Protein AF-0000000079722781 (afdb_homodimer)

Radius of gyration: 32.53 Å; Cα contacts (8 Å, |Δi|>4): 884; chains: 2; bounding box: 58×94×75 Å

Foldseek 3Di:
DQDAAEEEDEWPQVVCVVVVHPGFLDTFKHKDKQAADDDDVNQQRHKYFYQWKKKWKKAPWPFQPCLDPDRDPQNFIWIAIAHHGDIDGDHPRTGRRGITTMMMIGHLVLCVPDPCNVVVVVQLRNQWDPSLIFTDDPVLRVVLRVLSVVLVVLSPPPDDPCSSVVNVVSVVVNSVSVSVRSLVCLVVVCVVNVVLVVVLVVVLVVCLPDCNLLVPFQDDLCNSCVVSVIGSSSQQSSCCSPPVGGPVVVSLVVLLVVLLVCLQPHPDDLVVSCSSNRHPDSVVVQVSNCVVPVDGSVRSSVVND/DQDAAEEEDEWPQVVCVVVVHPGFLDTFKHKDKQAADDDDVNQQRHKYFYQKKKKWKKAPWPFPPCLDPDRPPQNFIWIAIAHGGDIDGDHPRTGRRGITTMMMIGHLVLCVPDPCNVVVVVQLRNQWDPSLIQTDDPVLRVVLRVLSVVLVVLSPPPDDPCSSVVNVVSVVVNSVSVSVRSLVCLVVVCVVNVVLVVVLVVVLVVCLPDCNLLVPFQDDLCNSCVVSVIGSSSQQSSCCSVPVGGPVVVSLVVLLVVLLVCLQPHPDDLVVSCSSRRHPDSVVVQVSNCVVPVDGSVRSSVVND

Nearest PDB structures (foldseek):
  3lsg-assembly1_A  TM=8.919E-01  e=5.840E-06  Fusobacterium nucleatum subsp. nucleatum
  6swi-assembly1_A  TM=8.958E-01  e=1.943E-05  Geobacillus stearothermophilus
  3oio-assembly1_A  TM=8.389E-01  e=2.152E-04  Chromobacterium violaceum
  3w6v-assembly1_A  TM=8.823E-01  e=6.421E-04  Streptomyces griseus
  3oou-assembly1_A  TM=8.108E-01  e=5.756E-04  Listeria innocua

Secondary structure (DSSP, 8-state):
----EEEEE-SHHHHHHHTTPPPPSSSSEEEEEEE--PPPHHHHHEEEEESSEEEEEEE--BS----TTS-----S-EEEEE-TTEEEE--TT-B-TT-EEEEEEE-HHHHTTSTHHHHGGG-GGGGS-GGGPEEPPHHHHHHHHHHHHHHHHHHHSPP-TTHHHHHHHHHHHHHHHHHHHHHHHHHH-HHHHHHHHHHHHHHHHHHHHSTHHHHH-SPPHHHHHHHHTS-HHHHHHHHHHHHS--HHHHHHHHHHHHHHHHHHH----HHHHHHHTT-SSHHHHHHHHHHHHSS-HHHHHHT--/----EEEEE-SHHHHHHHTTPPPPSSSSEEEEEEE--PPPHHHHHEEEEESSEEEEEEE--BS----TTS-----S-EEEEE-TT-EEE--TT-B-TT-EEEEEEE-HHHHTTSTHHHHGGG-GGGGS-GGGPEEPPHHHHHHHHHHHHHHHHHHHSPP-TTHHHHHHHHHHHHHHHHHHHHHHHHHH-HHHHHHHHHHHHHHHHHHHHSTHHHHH-SPPHHHHHHHHTS-HHHHHHHHHHHHS--HHHHHHHHHHHHHHHHHHH----HHHHHHHTT-SSHHHHHHHHHHHHSS-HHHHHHT--

Sequence (610 aa):
MATKGLVTFNSIGEYHKILNLPKPQHPLVAIMKLTGTSLSPYFLENKFVYDFYMIAIKKNLKGTIRYGRQNYDFSEGIMSLSSPKQVFSFDESTDLSELSGWSLIFHSDFIRNYNLAKQIKNYGFFSYETHEALHLSDKEEAVIETIMKNIEHEYFTPIDMFSQDVMISHIELLLNYANRFYNRQFITRKHTNSDLLIRLEGLLKEYFDSNKVKQLGLPTVRYLSFQLNVSPNYLSDMLRTITGQNTQQHIHSWVIEKAKEKLSTTSLSVNEIAIQLGFEYPQYFSRLFKTKTKLSPMEFRNSFDMATKGLVTFNSIGEYHKILNLPKPQHPLVAIMKLTGTSLSPYFLENKFVYDFYMIAIKKNLKGTIRYGRQNYDFSEGIMSLSSPKQVFSFDESTDLSELSGWSLIFHSDFIRNYNLAKQIKNYGFFSYETHEALHLSDKEEAVIETIMKNIEHEYFTPIDMFSQDVMISHIELLLNYANRFYNRQFITRKHTNSDLLIRLEGLLKEYFDSNKVKQLGLPTVRYLSFQLNVSPNYLSDMLRTITGQNTQQHIHSWVIEKAKEKLSTTSLSVNEIAIQLGFEYPQYFSRLFKTKTKLSPMEFRNSFD

pLDDT: mean 87.71, std 12.4, range [36.75, 98.5]

Structure (mmCIF, N/CA/C/O backbone):
data_AF-0000000079722781-model_v1
#
loop_
_entity.id
_entity.type
_entity.pdbx_description
1 polymer 'AraC family transcriptional regulator'
#
loop_
_atom_site.group_PDB
_atom_site.id
_atom_site.type_symbol
_atom_site.label_atom_id
_atom_site.label_alt_id
_atom_site.label_comp_id
_atom_site.label_asym_id
_atom_site.label_entity_id
_atom_site.label_seq_id
_atom_site.pdbx_PDB_ins_code
_atom_site.Cartn_x
_atom_site.Cartn_y
_atom_site.Cartn_z
_atom_site.occupancy
_atom_site.B_iso_or_equiv
_atom_site.auth_seq_id
_atom_site.auth_comp_id
_atom_site.auth_asym_id
_atom_site.auth_atom_id
_atom_site.pdbx_PDB_model_num
ATOM 1 N N . MET A 1 1 ? -26.438 -37.25 -12.766 1 39.38 1 MET A N 1
ATOM 2 C CA . MET A 1 1 ? -25.766 -36.281 -11.914 1 39.38 1 MET A CA 1
ATOM 3 C C . MET A 1 1 ? -26.469 -34.906 -11.969 1 39.38 1 MET A C 1
ATOM 5 O O . MET A 1 1 ? -26.625 -34.344 -13.047 1 39.38 1 MET A O 1
ATOM 9 N N . ALA A 1 2 ? -27.359 -34.719 -11.141 1 49.06 2 ALA A N 1
ATOM 10 C CA . ALA A 1 2 ? -28.266 -33.562 -11.266 1 49.06 2 ALA A CA 1
ATOM 11 C C . ALA A 1 2 ? -27.484 -32.281 -11.539 1 49.06 2 ALA A C 1
ATOM 13 O O . ALA A 1 2 ? -26.453 -32.031 -10.914 1 49.06 2 ALA A O 1
ATOM 14 N N . THR A 1 3 ? -27.641 -31.656 -12.57 1 61.47 3 THR A N 1
ATOM 15 C CA . THR A 1 3 ? -26.969 -30.453 -13.062 1 61.47 3 THR A CA 1
ATOM 16 C C . THR A 1 3 ? -27.078 -29.328 -12.047 1 61.47 3 THR A C 1
ATOM 18 O O . THR A 1 3 ? -28.172 -28.938 -11.641 1 61.47 3 THR A O 1
ATOM 21 N N . LYS A 1 4 ? -26.125 -29.156 -11.164 1 71.12 4 LYS A N 1
ATOM 22 C CA . LYS A 1 4 ? -26.125 -28.078 -10.188 1 71.12 4 LYS A CA 1
ATOM 23 C C . LYS A 1 4 ? -26.547 -26.766 -10.812 1 71.12 4 LYS A C 1
ATOM 25 O O . LYS A 1 4 ? -26.188 -26.469 -11.961 1 71.12 4 LYS A O 1
ATOM 30 N N . GLY A 1 5 ? -27.516 -26.094 -10.289 1 78.06 5 GLY A N 1
ATOM 31 C CA . GLY A 1 5 ? -27.906 -24.75 -10.711 1 78.06 5 GLY A CA 1
ATOM 32 C C . GLY A 1 5 ? -26.812 -23.719 -10.5 1 78.06 5 GLY A C 1
ATOM 33 O O . GLY A 1 5 ? -25.906 -23.922 -9.672 1 78.06 5 GLY A O 1
ATOM 34 N N . LEU A 1 6 ? -26.719 -22.766 -11.414 1 84.38 6 LEU A N 1
ATOM 35 C CA . LEU A 1 6 ? -25.75 -21.688 -11.297 1 84.38 6 LEU A CA 1
ATOM 36 C C . LEU A 1 6 ? -26.375 -20.453 -10.648 1 84.38 6 LEU A C 1
ATOM 38 O O . LEU A 1 6 ? -27.406 -19.953 -11.117 1 84.38 6 LEU A O 1
ATOM 42 N N . VAL A 1 7 ? -25.938 -20.047 -9.461 1 85.19 7 VAL A N 1
ATOM 43 C CA . VAL A 1 7 ? -26.406 -18.875 -8.734 1 85.19 7 VAL A CA 1
ATOM 44 C C . VAL A 1 7 ? -25.344 -17.766 -8.812 1 85.19 7 VAL A C 1
ATOM 46 O O . VAL A 1 7 ? -24.188 -18 -8.492 1 85.19 7 VAL A O 1
ATOM 49 N N . THR A 1 8 ? -25.766 -16.578 -9.219 1 85.62 8 THR A N 1
ATOM 50 C CA . THR A 1 8 ? -24.844 -15.445 -9.359 1 85.62 8 THR A CA 1
ATOM 51 C C . THR A 1 8 ? -25.125 -14.383 -8.312 1 85.62 8 THR A C 1
ATOM 53 O O . THR A 1 8 ? -26.281 -14.023 -8.078 1 85.62 8 THR A O 1
ATOM 56 N N . PHE A 1 9 ? -24.109 -13.984 -7.625 1 82.56 9 PHE A N 1
ATOM 57 C CA . PHE A 1 9 ? -24.203 -12.875 -6.68 1 82.56 9 PHE A CA 1
ATOM 58 C C . PHE A 1 9 ? -23.578 -11.617 -7.27 1 82.56 9 PHE A C 1
ATOM 60 O O . PHE A 1 9 ? -22.375 -11.578 -7.543 1 82.56 9 PHE A O 1
ATOM 67 N N . ASN A 1 10 ? -24.391 -10.578 -7.371 1 82 10 ASN A N 1
ATOM 68 C CA . ASN A 1 10 ? -23.891 -9.359 -8 1 82 10 ASN A CA 1
ATOM 69 C C . ASN A 1 10 ? -23.5 -8.312 -6.957 1 82 10 ASN A C 1
ATOM 71 O O . ASN A 1 10 ? -22.906 -7.285 -7.293 1 82 10 ASN A O 1
ATOM 75 N N . SER A 1 11 ? -23.969 -8.625 -5.676 1 86.81 11 SER A N 1
ATOM 76 C CA . SER A 1 11 ? -23.625 -7.66 -4.629 1 86.81 11 SER A CA 1
ATOM 77 C C . SER A 1 11 ? -23.266 -8.359 -3.324 1 86.81 11 SER A C 1
ATOM 79 O O . SER A 1 11 ? -23.672 -9.508 -3.1 1 86.81 11 SER A O 1
ATOM 81 N N . ILE A 1 12 ? -22.484 -7.629 -2.533 1 89.62 12 ILE A N 1
ATOM 82 C CA . ILE A 1 12 ? -22.109 -8.148 -1.226 1 89.62 12 ILE A CA 1
ATOM 83 C C . ILE A 1 12 ? -23.359 -8.328 -0.357 1 89.62 12 ILE A C 1
ATOM 85 O O . ILE A 1 12 ? -23.453 -9.281 0.419 1 89.62 12 ILE A O 1
ATOM 89 N N . GLY A 1 13 ? -24.312 -7.473 -0.554 1 87.69 13 GLY A N 1
ATOM 90 C CA . GLY A 1 13 ? -25.578 -7.609 0.148 1 87.69 13 GLY A CA 1
ATOM 91 C C . GLY A 1 13 ? -26.297 -8.914 -0.159 1 87.69 13 GLY A C 1
ATOM 92 O O . GLY A 1 13 ? -26.766 -9.594 0.75 1 87.69 13 GLY A O 1
ATOM 93 N N . GLU A 1 14 ? -26.375 -9.227 -1.392 1 85.5 14 GLU A N 1
ATOM 94 C CA . GLU A 1 14 ? -26.984 -10.484 -1.818 1 85.5 14 GLU A CA 1
ATOM 95 C C . GLU A 1 14 ? -26.25 -11.688 -1.241 1 85.5 14 GLU A C 1
ATOM 97 O O . GLU A 1 14 ? -26.875 -12.656 -0.81 1 85.5 14 GLU A O 1
ATOM 102 N N . TYR A 1 15 ? -24.969 -11.609 -1.243 1 84.69 15 TYR A N 1
ATOM 103 C CA . TYR A 1 15 ? -24.109 -12.664 -0.695 1 84.69 15 TYR A CA 1
ATOM 104 C C . TYR A 1 15 ? -24.406 -12.883 0.784 1 84.69 15 TYR A C 1
ATOM 106 O O . TYR A 1 15 ? -24.609 -14.023 1.219 1 84.69 15 TYR A O 1
ATOM 114 N N . HIS A 1 16 ? -24.438 -11.828 1.491 1 85.19 16 HIS A N 1
ATOM 115 C CA . HIS A 1 16 ? -24.734 -11.906 2.918 1 85.19 16 HIS A CA 1
ATOM 116 C C . HIS A 1 16 ? -26.109 -12.5 3.162 1 85.19 16 HIS A C 1
ATOM 118 O O . HIS A 1 16 ? -26.281 -13.328 4.066 1 85.19 16 HIS A O 1
ATOM 124 N N . LYS A 1 17 ? -27.062 -12.117 2.375 1 83.44 17 LYS A N 1
ATOM 125 C CA . LYS A 1 17 ? -28.438 -12.578 2.525 1 83.44 17 LYS A CA 1
ATOM 126 C C . LYS A 1 17 ? -28.531 -14.094 2.35 1 83.44 17 LYS A C 1
ATOM 128 O O . LYS A 1 17 ? -29.141 -14.781 3.166 1 83.44 17 LYS A O 1
ATOM 133 N N . ILE A 1 18 ? -27.875 -14.57 1.407 1 78.31 18 ILE A N 1
ATOM 134 C CA . ILE A 1 18 ? -27.953 -15.992 1.084 1 78.31 18 ILE A CA 1
ATOM 135 C C . ILE A 1 18 ? -27.266 -16.812 2.182 1 78.31 18 ILE A C 1
ATOM 137 O O . ILE A 1 18 ? -27.719 -17.906 2.516 1 78.31 18 ILE A O 1
ATOM 141 N N . LEU A 1 19 ? -26.234 -16.172 2.742 1 79.5 19 LEU A N 1
ATOM 142 C CA . LEU A 1 19 ? -25.484 -16.875 3.793 1 79.5 19 LEU A CA 1
ATOM 143 C C . LEU A 1 19 ? -26.109 -16.594 5.16 1 79.5 19 LEU A C 1
ATOM 145 O O . LEU A 1 19 ? -25.594 -17.047 6.184 1 79.5 19 LEU A O 1
ATOM 149 N N . ASN A 1 20 ? -27.203 -15.891 5.141 1 81.06 20 ASN A N 1
ATOM 150 C CA . ASN A 1 20 ? -27.906 -15.531 6.363 1 81.06 20 ASN A CA 1
ATOM 151 C C . ASN A 1 20 ? -27 -14.773 7.336 1 81.06 20 ASN A C 1
ATOM 153 O O . ASN A 1 20 ? -26.969 -15.094 8.523 1 81.06 20 ASN A O 1
ATOM 157 N N . LEU A 1 21 ? -26.234 -13.914 6.727 1 84.12 21 LEU A N 1
ATOM 158 C CA . LEU A 1 21 ? -25.375 -13.039 7.508 1 84.12 21 LEU A CA 1
ATOM 159 C C . LEU A 1 21 ? -26.016 -11.672 7.715 1 84.12 21 LEU A C 1
ATOM 161 O O . LEU A 1 21 ? -26.922 -11.289 6.969 1 84.12 21 LEU A O 1
ATOM 165 N N . PRO A 1 22 ? -25.578 -11 8.805 1 86.75 22 PRO A N 1
ATOM 166 C CA . PRO A 1 22 ? -26.062 -9.633 8.977 1 86.75 22 PRO A CA 1
ATOM 167 C C . PRO A 1 22 ? -25.734 -8.734 7.789 1 86.75 22 PRO A C 1
ATOM 169 O O . PRO A 1 22 ? -24.812 -9.039 7.02 1 86.75 22 PRO A O 1
ATOM 172 N N . LYS A 1 23 ? -26.484 -7.711 7.664 1 90.31 23 LYS A N 1
ATOM 173 C CA . LYS A 1 23 ? -26.219 -6.746 6.602 1 90.31 23 LYS A CA 1
ATOM 174 C C . LYS A 1 23 ? -24.781 -6.238 6.656 1 90.31 23 LYS A C 1
ATOM 176 O O . LYS A 1 23 ? -24.25 -5.969 7.738 1 90.31 23 LYS A O 1
ATOM 181 N N . PRO A 1 24 ? -24.188 -6.18 5.5 1 91.81 24 PRO A N 1
ATOM 182 C CA . PRO A 1 24 ? -22.812 -5.676 5.492 1 91.81 24 PRO A CA 1
ATOM 183 C C . PRO A 1 24 ? -22.719 -4.219 5.941 1 91.81 24 PRO A C 1
ATOM 185 O O . PRO A 1 24 ? -23.656 -3.443 5.742 1 91.81 24 PRO A O 1
ATOM 188 N N . GLN A 1 25 ? -21.594 -3.832 6.551 1 91.25 25 GLN A N 1
ATOM 189 C CA . GLN A 1 25 ? -21.359 -2.471 7.02 1 91.25 25 GLN A CA 1
ATOM 190 C C . GLN A 1 25 ? -20.922 -1.562 5.879 1 91.25 25 GLN A C 1
ATOM 192 O O . GLN A 1 25 ? -20.875 -0.339 6.031 1 91.25 25 GLN A O 1
ATOM 197 N N . HIS A 1 26 ? -20.562 -2.133 4.82 1 93 26 HIS A N 1
ATOM 198 C CA . HIS A 1 26 ? -20.078 -1.424 3.637 1 93 26 HIS A CA 1
ATOM 199 C C . HIS A 1 26 ? -20.562 -2.102 2.357 1 93 26 HIS A C 1
ATOM 201 O O . HIS A 1 26 ? -20.594 -3.332 2.277 1 93 26 HIS A O 1
ATOM 207 N N . PRO A 1 27 ? -20.906 -1.395 1.389 1 92.38 27 PRO A N 1
ATOM 208 C CA . PRO A 1 27 ? -21.484 -1.994 0.189 1 92.38 27 PRO A CA 1
ATOM 209 C C . PRO A 1 27 ? -20.453 -2.697 -0.688 1 92.38 27 PRO A C 1
ATOM 211 O O . PRO A 1 27 ? -20.812 -3.584 -1.472 1 92.38 27 PRO A O 1
ATOM 214 N N . LEU A 1 28 ? -19.156 -2.281 -0.583 1 95.69 28 LEU A N 1
ATOM 215 C CA . LEU A 1 28 ? -18.203 -2.756 -1.574 1 95.69 28 LEU A CA 1
ATOM 216 C C . LEU A 1 28 ? -17.141 -3.643 -0.927 1 95.69 28 LEU A C 1
ATOM 218 O O . LEU A 1 28 ? -16.281 -4.207 -1.618 1 95.69 28 LEU A O 1
ATOM 222 N N . VAL A 1 29 ? -17.094 -3.787 0.357 1 97.25 29 VAL A N 1
ATOM 223 C CA . VAL A 1 29 ? -16.125 -4.621 1.054 1 97.25 29 VAL A CA 1
ATOM 224 C C . VAL A 1 29 ? -16.75 -5.203 2.318 1 97.25 29 VAL A C 1
ATOM 226 O O . VAL A 1 29 ? -17.562 -4.551 2.973 1 97.25 29 VAL A O 1
ATOM 229 N N . ALA A 1 30 ? -16.406 -6.449 2.594 1 96.5 30 ALA A N 1
ATOM 230 C CA . ALA A 1 30 ? -16.906 -7.094 3.801 1 96.5 30 ALA A CA 1
ATOM 231 C C . ALA A 1 30 ? -15.93 -8.148 4.309 1 96.5 30 ALA A C 1
ATOM 233 O O . ALA A 1 30 ? -15.211 -8.773 3.523 1 96.5 30 ALA A O 1
ATOM 234 N N . ILE A 1 31 ? -15.812 -8.258 5.555 1 96.88 31 ILE A N 1
ATOM 235 C CA . ILE A 1 31 ? -15.031 -9.312 6.195 1 96.88 31 ILE A CA 1
ATOM 236 C C . ILE A 1 31 ? -15.922 -10.086 7.164 1 96.88 31 ILE A C 1
ATOM 238 O O . ILE A 1 31 ? -16.781 -9.508 7.836 1 96.88 31 ILE A O 1
ATOM 242 N N . MET A 1 32 ? -15.734 -11.398 7.191 1 93.19 32 MET A N 1
ATOM 243 C CA . MET A 1 32 ? -16.547 -12.25 8.07 1 93.19 32 MET A CA 1
ATOM 244 C C . MET A 1 32 ? -15.688 -13.344 8.695 1 93.19 32 MET A C 1
ATOM 246 O O . MET A 1 32 ? -14.727 -13.82 8.078 1 93.19 32 MET A O 1
ATOM 250 N N . LYS A 1 33 ? -16.031 -13.695 9.898 1 92.38 33 LYS A N 1
ATOM 251 C CA . LYS A 1 33 ? -15.445 -14.867 10.539 1 92.38 33 LYS A CA 1
ATOM 252 C C . LYS A 1 33 ? -16.125 -16.141 10.062 1 92.38 33 LYS A C 1
ATOM 254 O O . LYS A 1 33 ? -17.344 -16.203 9.984 1 92.38 33 LYS A O 1
ATOM 259 N N . LEU A 1 34 ? -15.305 -17.047 9.641 1 88.94 34 LEU A N 1
ATOM 260 C CA . LEU A 1 34 ? -15.828 -18.359 9.25 1 88.94 34 LEU A CA 1
ATOM 261 C C . LEU A 1 34 ? -16 -19.266 10.461 1 88.94 34 LEU A C 1
ATOM 263 O O . LEU A 1 34 ? -15.07 -19.422 11.25 1 88.94 34 LEU A O 1
ATOM 267 N N . THR A 1 35 ? -17.141 -19.719 10.641 1 86.62 35 THR A N 1
ATOM 268 C CA . THR A 1 35 ? -17.438 -20.625 11.734 1 86.62 35 THR A CA 1
ATOM 269 C C . THR A 1 35 ? -18.109 -21.891 11.219 1 86.62 35 THR A C 1
ATOM 271 O O . THR A 1 35 ? -18.781 -21.859 10.18 1 86.62 35 THR A O 1
ATOM 274 N N . GLY A 1 36 ? -17.812 -22.922 11.984 1 79.56 36 GLY A N 1
ATOM 275 C CA . GLY A 1 36 ? -18.359 -24.219 11.602 1 79.56 36 GLY A CA 1
ATOM 276 C C . GLY A 1 36 ? -19.875 -24.188 11.438 1 79.56 36 GLY A C 1
ATOM 277 O O . GLY A 1 36 ? -20.578 -23.609 12.258 1 79.56 36 GLY A O 1
ATOM 278 N N . THR A 1 37 ? -20.281 -24.531 10.258 1 73.56 37 THR A N 1
ATOM 279 C CA . THR A 1 37 ? -21.703 -24.641 9.984 1 73.56 37 THR A CA 1
ATOM 280 C C . THR A 1 37 ? -22 -25.875 9.133 1 73.56 37 THR A C 1
ATOM 282 O O . THR A 1 37 ? -21.094 -26.469 8.555 1 73.56 37 THR A O 1
ATOM 285 N N . SER A 1 38 ? -23.219 -26.297 9.312 1 72.31 38 SER A N 1
ATOM 286 C CA . SER A 1 38 ? -23.641 -27.344 8.398 1 72.31 38 SER A CA 1
ATOM 287 C C . SER A 1 38 ? -24 -26.781 7.027 1 72.31 38 SER A C 1
ATOM 289 O O . SER A 1 38 ? -24.609 -25.703 6.926 1 72.31 38 SER A O 1
ATOM 291 N N . LEU A 1 39 ? -23.406 -27.375 6.09 1 71.06 39 LEU A N 1
ATOM 292 C CA . LEU A 1 39 ? -23.719 -26.938 4.73 1 71.06 39 LEU A CA 1
ATOM 293 C C . LEU A 1 39 ? -25.156 -27.266 4.363 1 71.06 39 LEU A C 1
ATOM 295 O O . LEU A 1 39 ? -25.578 -28.422 4.469 1 71.06 39 LEU A O 1
ATOM 299 N N . SER A 1 40 ? -25.891 -26.219 4.09 1 75.06 40 SER A N 1
ATOM 300 C CA . SER A 1 40 ? -27.25 -26.453 3.615 1 75.06 40 SER A CA 1
ATOM 301 C C . SER A 1 40 ? -27.25 -27.172 2.273 1 75.06 40 SER A C 1
ATOM 303 O O . SER A 1 40 ? -26.328 -27.016 1.476 1 75.06 40 SER A O 1
ATOM 305 N N . PRO A 1 41 ? -28.188 -28.031 2.039 1 77.81 41 PRO A N 1
ATOM 306 C CA . PRO A 1 41 ? -28.312 -28.688 0.742 1 77.81 41 PRO A CA 1
ATOM 307 C C . PRO A 1 41 ? -28.281 -27.719 -0.431 1 77.81 41 PRO A C 1
ATOM 309 O O . PRO A 1 41 ? -27.828 -28.078 -1.523 1 77.81 41 PRO A O 1
ATOM 312 N N . TYR A 1 42 ? -28.703 -26.516 -0.075 1 78.12 42 TYR A N 1
ATOM 313 C CA . TYR A 1 42 ? -28.703 -25.484 -1.108 1 78.12 42 TYR A CA 1
ATOM 314 C C . TYR A 1 42 ? -27.297 -25.266 -1.655 1 78.12 42 TYR A C 1
ATOM 316 O O . TYR A 1 42 ? -27.109 -25.109 -2.865 1 78.12 42 TYR A O 1
ATOM 324 N N . PHE A 1 43 ? -26.344 -25.328 -0.854 1 76.44 43 PHE A N 1
ATOM 325 C CA . PHE A 1 43 ? -24.969 -25.062 -1.25 1 76.44 43 PHE A CA 1
ATOM 326 C C . PHE A 1 43 ? -24.359 -26.281 -1.938 1 76.44 43 PHE A C 1
ATOM 328 O O . PHE A 1 43 ? -23.484 -26.141 -2.791 1 76.44 43 PHE A O 1
ATOM 335 N N . LEU A 1 44 ? -24.891 -27.375 -1.643 1 76.44 44 LEU A N 1
ATOM 336 C CA . LEU A 1 44 ? -24.375 -28.609 -2.246 1 76.44 44 LEU A CA 1
ATOM 337 C C . LEU A 1 44 ? -24.969 -28.812 -3.635 1 76.44 44 LEU A C 1
ATOM 339 O O . LEU A 1 44 ? -24.344 -29.438 -4.496 1 76.44 44 LEU A O 1
ATOM 343 N N . GLU A 1 45 ? -26.109 -28.219 -3.826 1 81.25 45 GLU A N 1
ATOM 344 C CA . GLU A 1 45 ? -26.844 -28.484 -5.059 1 81.25 45 GLU A CA 1
ATOM 345 C C . GLU A 1 45 ? -26.578 -27.391 -6.105 1 81.25 45 GLU A C 1
ATOM 347 O O . GLU A 1 45 ? -27.031 -27.5 -7.246 1 81.25 45 GLU A O 1
ATOM 352 N N . ASN A 1 46 ? -25.844 -26.422 -5.68 1 83.19 46 ASN A N 1
ATOM 353 C CA . ASN A 1 46 ? -25.672 -25.297 -6.605 1 83.19 46 ASN A CA 1
ATOM 354 C C . ASN A 1 46 ? -24.203 -24.922 -6.746 1 83.19 46 ASN A C 1
ATOM 356 O O . ASN A 1 46 ? -23.375 -25.234 -5.879 1 83.19 46 ASN A O 1
ATOM 360 N N . LYS A 1 47 ? -23.922 -24.312 -7.953 1 85.56 47 LYS A N 1
ATOM 361 C CA . LYS A 1 47 ? -22.656 -23.609 -8.18 1 85.56 47 LYS A CA 1
ATOM 362 C C . LYS A 1 47 ? -22.828 -22.094 -8.008 1 85.56 47 LYS A C 1
ATOM 364 O O . LYS A 1 47 ? -23.891 -21.547 -8.273 1 85.56 47 LYS A O 1
ATOM 369 N N . PHE A 1 48 ? -21.797 -21.531 -7.574 1 83.19 48 PHE A N 1
ATOM 370 C CA . PHE A 1 48 ? -21.906 -20.109 -7.246 1 83.19 48 PHE A CA 1
ATOM 371 C C . PHE A 1 48 ? -20.875 -19.297 -8.016 1 83.19 48 PHE A C 1
ATOM 373 O O . PHE A 1 48 ? -19.719 -19.734 -8.172 1 83.19 48 PHE A O 1
ATOM 380 N N . VAL A 1 49 ? -21.344 -18.172 -8.539 1 86.31 49 VAL A N 1
ATOM 381 C CA . VAL A 1 49 ? -20.453 -17.219 -9.188 1 86.31 49 VAL A CA 1
ATOM 382 C C . VAL A 1 49 ? -20.562 -15.859 -8.492 1 86.31 49 VAL A C 1
ATOM 384 O O . VAL A 1 49 ? -21.656 -15.312 -8.352 1 86.31 49 VAL A O 1
ATOM 387 N N . TYR A 1 50 ? -19.422 -15.383 -8.039 1 84.88 50 TYR A N 1
ATOM 388 C CA . TYR A 1 50 ? -19.422 -14.086 -7.383 1 84.88 50 TYR A CA 1
ATOM 389 C C . TYR A 1 50 ? -18.672 -13.055 -8.219 1 84.88 50 TYR A C 1
ATOM 391 O O . TYR A 1 50 ? -17.688 -13.383 -8.898 1 84.88 50 TYR A O 1
ATOM 399 N N . ASP A 1 51 ? -19.141 -11.797 -8.141 1 89.94 51 ASP A N 1
ATOM 400 C CA . ASP A 1 51 ? -18.531 -10.703 -8.898 1 89.94 51 ASP A CA 1
ATOM 401 C C . ASP A 1 51 ? -17.609 -9.867 -8.016 1 89.94 51 ASP A C 1
ATOM 403 O O . ASP A 1 51 ? -17.641 -8.633 -8.078 1 89.94 51 ASP A O 1
ATOM 407 N N . PHE A 1 52 ? -17 -10.492 -7.086 1 92.5 52 PHE A N 1
ATOM 408 C CA . PHE A 1 52 ? -16.047 -9.797 -6.23 1 92.5 52 PHE A CA 1
ATOM 409 C C . PHE A 1 52 ? -14.828 -10.68 -5.941 1 92.5 52 PHE A C 1
ATOM 411 O O . PHE A 1 52 ? -14.852 -11.883 -6.207 1 92.5 52 PHE A O 1
ATOM 418 N N . TYR A 1 53 ? -13.742 -10.039 -5.57 1 94.5 53 TYR A N 1
ATOM 419 C CA . TYR A 1 53 ? -12.586 -10.773 -5.07 1 94.5 53 TYR A CA 1
ATOM 420 C C . TYR A 1 53 ? -12.891 -11.422 -3.725 1 94.5 53 TYR A C 1
ATOM 422 O O . TYR A 1 53 ? -13.57 -10.828 -2.883 1 94.5 53 TYR A O 1
ATOM 430 N N . MET A 1 54 ? -12.406 -12.602 -3.562 1 93.5 54 MET A N 1
ATOM 431 C CA . MET A 1 54 ? -12.57 -13.281 -2.281 1 93.5 54 MET A CA 1
ATOM 432 C C . MET A 1 54 ? -11.234 -13.828 -1.781 1 93.5 54 MET A C 1
ATOM 434 O O . MET A 1 54 ? -10.5 -14.469 -2.535 1 93.5 54 MET A O 1
ATOM 438 N N . ILE A 1 55 ? -10.875 -13.523 -0.552 1 95.94 55 ILE A N 1
ATOM 439 C CA . ILE A 1 55 ? -9.711 -14.055 0.148 1 95.94 55 ILE A CA 1
ATOM 440 C C . ILE A 1 55 ? -10.156 -14.758 1.427 1 95.94 55 ILE A C 1
ATOM 442 O O . ILE A 1 55 ? -10.75 -14.141 2.311 1 95.94 55 ILE A O 1
ATOM 446 N N . ALA A 1 56 ? -9.898 -16.062 1.502 1 92.81 56 ALA A N 1
ATOM 447 C CA . ALA A 1 56 ? -10.352 -16.812 2.664 1 92.81 56 ALA A CA 1
ATOM 448 C C . ALA A 1 56 ? -9.195 -17.594 3.291 1 92.81 56 ALA A C 1
ATOM 450 O O . ALA A 1 56 ? -8.375 -18.172 2.58 1 92.81 56 ALA A O 1
ATOM 451 N N . ILE A 1 57 ? -9.055 -17.484 4.531 1 94.31 57 ILE A N 1
ATOM 452 C CA . ILE A 1 57 ? -8.195 -18.375 5.305 1 94.31 57 ILE A CA 1
ATOM 453 C C . ILE A 1 57 ? -9.062 -19.344 6.113 1 94.31 57 ILE A C 1
ATOM 455 O O . ILE A 1 57 ? -9.953 -18.922 6.855 1 94.31 57 ILE A O 1
ATOM 459 N N . LYS A 1 58 ? -8.82 -20.609 5.953 1 89.44 58 LYS A N 1
ATOM 460 C CA . LYS A 1 58 ? -9.641 -21.672 6.547 1 89.44 58 LYS A CA 1
ATOM 461 C C . LYS A 1 58 ? -8.797 -22.594 7.414 1 89.44 58 LYS A C 1
ATOM 463 O O . LYS A 1 58 ? -7.688 -22.984 7.027 1 89.44 58 LYS A O 1
ATOM 468 N N . LYS A 1 59 ? -9.336 -22.859 8.508 1 87.31 59 LYS A N 1
ATOM 469 C CA . LYS A 1 59 ? -8.727 -23.812 9.438 1 87.31 59 LYS A CA 1
ATOM 470 C C . LYS A 1 59 ? -9.703 -24.938 9.789 1 87.31 59 LYS A C 1
ATOM 472 O O . LYS A 1 59 ? -10.922 -24.734 9.758 1 87.31 59 LYS A O 1
ATOM 477 N N . ASN A 1 60 ? -9.109 -26.156 10.148 1 80.44 60 ASN A N 1
ATOM 478 C CA . ASN A 1 60 ? -9.883 -27.297 10.625 1 80.44 60 ASN A CA 1
ATOM 479 C C . ASN A 1 60 ? -10.883 -27.781 9.578 1 80.44 60 ASN A C 1
ATOM 481 O O . ASN A 1 60 ? -12.023 -28.094 9.906 1 80.44 60 ASN A O 1
ATOM 485 N N . LEU A 1 61 ? -10.562 -27.547 8.438 1 72.69 61 LEU A N 1
ATOM 486 C CA . LEU A 1 61 ? -11.375 -28.094 7.352 1 72.69 61 LEU A CA 1
ATOM 487 C C . LEU A 1 61 ? -11.203 -29.594 7.246 1 72.69 61 LEU A C 1
ATOM 489 O O . LEU A 1 61 ? -10.086 -30.094 7.102 1 72.69 61 LEU A O 1
ATOM 493 N N . LYS A 1 62 ? -12.227 -30.281 7.938 1 65.56 62 LYS A N 1
ATOM 494 C CA . LYS A 1 62 ? -12.211 -31.75 7.852 1 65.56 62 LYS A CA 1
ATOM 495 C C . LYS A 1 62 ? -12.828 -32.219 6.543 1 65.56 62 LYS A C 1
ATOM 497 O O . LYS A 1 62 ? -13.844 -31.688 6.094 1 65.56 62 LYS A O 1
ATOM 502 N N . GLY A 1 63 ? -12.086 -33.031 5.859 1 56.88 63 GLY A N 1
ATOM 503 C CA . GLY A 1 63 ? -12.562 -33.594 4.602 1 56.88 63 GLY A CA 1
ATOM 504 C C . GLY A 1 63 ? -11.711 -33.188 3.412 1 56.88 63 GLY A C 1
ATOM 505 O O . GLY A 1 63 ? -10.828 -32.312 3.535 1 56.88 63 GLY A O 1
ATOM 506 N N . THR A 1 64 ? -11.586 -34.125 2.557 1 48.25 64 THR A N 1
ATOM 507 C CA . THR A 1 64 ? -10.766 -33.969 1.365 1 48.25 64 THR A CA 1
ATOM 508 C C . THR A 1 64 ? -11.352 -32.875 0.459 1 48.25 64 THR A C 1
ATOM 510 O O . THR A 1 64 ? -12.523 -32.969 0.071 1 48.25 64 THR A O 1
ATOM 513 N N . ILE A 1 65 ? -11.203 -31.703 0.911 1 47.84 65 ILE A N 1
ATOM 514 C CA . ILE A 1 65 ? -11.516 -30.938 -0.292 1 47.84 65 ILE A CA 1
ATOM 515 C C . ILE A 1 65 ? -10.766 -31.531 -1.485 1 47.84 65 ILE A C 1
ATOM 517 O O . ILE A 1 65 ? -9.562 -31.766 -1.415 1 47.84 65 ILE A O 1
ATOM 521 N N . ARG A 1 66 ? -11.445 -32.562 -2.08 1 41.28 66 ARG A N 1
ATOM 522 C CA . ARG A 1 66 ? -10.812 -33.188 -3.236 1 41.28 66 ARG A CA 1
ATOM 523 C C . ARG A 1 66 ? -10.125 -32.156 -4.117 1 41.28 66 ARG A C 1
ATOM 525 O O . ARG A 1 66 ? -10.781 -31.344 -4.77 1 41.28 66 ARG A O 1
ATOM 532 N N . TYR A 1 67 ? -9.102 -31.547 -3.439 1 37.22 67 TYR A N 1
ATOM 533 C CA . TYR A 1 67 ? -8.297 -30.781 -4.383 1 37.22 67 TYR A CA 1
ATOM 534 C C . TYR A 1 67 ? -7.371 -31.688 -5.18 1 37.22 67 TYR A C 1
ATOM 536 O O . TYR A 1 67 ? -6.359 -32.156 -4.664 1 37.22 67 TYR A O 1
ATOM 544 N N . GLY A 1 68 ? -7.703 -32.156 -6.203 1 39.78 68 GLY A N 1
ATOM 545 C CA . GLY A 1 68 ? -6.996 -33.188 -6.953 1 39.78 68 GLY A CA 1
ATOM 546 C C . GLY A 1 68 ? -6.77 -34.469 -6.152 1 39.78 68 GLY A C 1
ATOM 547 O O . GLY A 1 68 ? -7.617 -34.844 -5.348 1 39.78 68 GLY A O 1
ATOM 548 N N . ARG A 1 69 ? -5.824 -35.344 -6.578 1 41.06 69 ARG A N 1
ATOM 549 C CA . ARG A 1 69 ? -5.582 -36.719 -6.082 1 41.06 69 ARG A CA 1
ATOM 550 C C . ARG A 1 69 ? -5.027 -36.688 -4.66 1 41.06 69 ARG A C 1
ATOM 552 O O . ARG A 1 69 ? -4.84 -37.719 -4.043 1 41.06 69 ARG A O 1
ATOM 559 N N . GLN A 1 70 ? -4.48 -35.594 -4.168 1 40.12 70 GLN A N 1
ATOM 560 C CA . GLN A 1 70 ? -3.75 -35.75 -2.914 1 40.12 70 GLN A CA 1
ATOM 561 C C . GLN A 1 70 ? -4.566 -35.25 -1.73 1 40.12 70 GLN A C 1
ATOM 563 O O . GLN A 1 70 ? -5.191 -34.188 -1.811 1 40.12 70 GLN A O 1
ATOM 568 N N . ASN A 1 71 ? -4.914 -36.125 -0.894 1 43.16 71 ASN A N 1
ATOM 569 C CA . ASN A 1 71 ? -5.559 -35.875 0.39 1 43.16 71 ASN A CA 1
ATOM 570 C C . ASN A 1 71 ? -4.719 -34.938 1.255 1 43.16 71 ASN A C 1
ATOM 572 O O . ASN A 1 71 ? -3.521 -35.156 1.439 1 43.16 71 ASN A O 1
ATOM 576 N N . TYR A 1 72 ? -5.0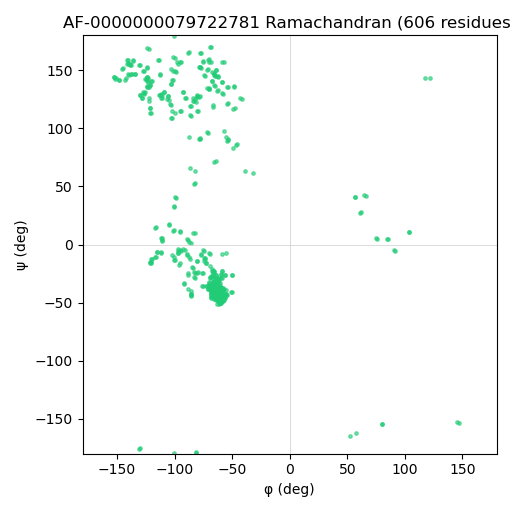39 -33.719 1.258 1 43.09 72 TYR A N 1
ATOM 577 C CA . TYR A 1 72 ? -4.254 -32.844 2.145 1 43.09 72 TYR A CA 1
ATOM 578 C C . TYR A 1 72 ? -4.859 -32.812 3.543 1 43.09 72 TYR A C 1
ATOM 580 O O . TYR A 1 72 ? -6.074 -32.688 3.697 1 43.09 72 TYR A O 1
ATOM 588 N N . ASP A 1 73 ? -4.465 -33.625 4.457 1 45.5 73 ASP A N 1
ATOM 589 C CA . ASP A 1 73 ? -4.797 -33.438 5.867 1 45.5 73 ASP A CA 1
ATOM 590 C C . ASP A 1 73 ? -4.383 -32.062 6.348 1 45.5 73 ASP A C 1
ATOM 592 O O . ASP A 1 73 ? -3.201 -31.719 6.328 1 45.5 73 ASP A O 1
ATOM 596 N N . PHE A 1 74 ? -5.262 -31.141 6.203 1 51.41 74 PHE A N 1
ATOM 597 C CA . PHE A 1 74 ? -4.824 -29.766 6.449 1 51.41 74 PHE A CA 1
ATOM 598 C C . PHE A 1 74 ? -4.957 -29.422 7.926 1 51.41 74 PHE A C 1
ATOM 600 O O . PHE A 1 74 ? -6.027 -29 8.375 1 51.41 74 PHE A O 1
ATOM 607 N N . SER A 1 75 ? -4.254 -29.984 8.836 1 57.72 75 SER A N 1
ATOM 608 C CA . SER A 1 75 ? -4.223 -29.359 10.156 1 57.72 75 SER A CA 1
ATOM 609 C C . SER A 1 75 ? -3.693 -27.922 10.078 1 57.72 75 SER A C 1
ATOM 611 O O . SER A 1 75 ? -3.943 -27.125 10.977 1 57.72 75 SER A O 1
ATOM 613 N N . GLU A 1 76 ? -3.213 -27.5 8.969 1 71.19 76 GLU A N 1
ATOM 614 C CA . GLU A 1 76 ? -2.625 -26.172 8.766 1 71.19 76 GLU A CA 1
ATOM 615 C C . GLU A 1 76 ? -3.592 -25.25 8.031 1 71.19 76 GLU A C 1
ATOM 617 O O . GLU A 1 76 ? -4.559 -25.703 7.422 1 71.19 76 GLU A O 1
ATOM 622 N N . GLY A 1 77 ? -3.451 -23.922 8.328 1 83.56 77 GLY A N 1
ATOM 623 C CA . GLY A 1 77 ? -4.273 -22.922 7.652 1 83.56 77 GLY A CA 1
ATOM 624 C C . GLY A 1 77 ? -4.121 -22.953 6.145 1 83.56 77 GLY A C 1
ATOM 625 O O . GLY A 1 77 ? -3.018 -23.125 5.629 1 83.56 77 GLY A O 1
ATOM 626 N N . ILE A 1 78 ? -5.328 -23 5.48 1 89.44 78 ILE A N 1
ATOM 627 C CA . ILE A 1 78 ? -5.359 -22.938 4.023 1 89.44 78 ILE A CA 1
ATOM 628 C C . ILE A 1 78 ? -5.926 -21.578 3.582 1 89.44 78 ILE A C 1
ATOM 630 O O . ILE A 1 78 ? -6.926 -21.109 4.129 1 89.44 78 ILE A O 1
ATOM 634 N N . MET A 1 79 ? -5.215 -21.016 2.697 1 93.06 79 MET A N 1
ATOM 635 C CA . MET A 1 79 ? -5.66 -19.734 2.166 1 93.06 79 MET A CA 1
ATOM 636 C C . MET A 1 79 ? -6.043 -19.859 0.695 1 93.06 79 MET A C 1
ATOM 638 O O . MET A 1 79 ? -5.316 -20.469 -0.091 1 93.06 79 MET A O 1
ATOM 642 N N . SER A 1 80 ? -7.207 -19.406 0.346 1 90.62 80 SER A N 1
ATOM 643 C CA . SER A 1 80 ? -7.688 -19.406 -1.033 1 90.62 80 SER A CA 1
ATOM 644 C C . SER A 1 80 ? -8.031 -17.984 -1.49 1 90.62 80 SER A C 1
ATOM 646 O O . SER A 1 80 ? -8.578 -17.188 -0.721 1 90.62 80 SER A O 1
ATOM 648 N N . LEU A 1 81 ? -7.645 -17.656 -2.682 1 93.38 81 LEU A N 1
ATOM 649 C CA . LEU A 1 81 ? -7.926 -16.359 -3.291 1 93.38 81 LEU A CA 1
ATOM 650 C C . LEU A 1 81 ? -8.594 -16.531 -4.652 1 93.38 81 LEU A C 1
ATOM 652 O O . LEU A 1 81 ? -8.148 -17.344 -5.469 1 93.38 81 LEU A O 1
ATOM 656 N N . SER A 1 82 ? -9.68 -15.828 -4.871 1 90.25 82 SER A N 1
ATOM 657 C CA . SER A 1 82 ? -10.406 -15.977 -6.125 1 90.25 82 SER A CA 1
ATOM 658 C C . SER A 1 82 ? -10.781 -14.617 -6.715 1 90.25 82 SER A C 1
ATOM 660 O O . SER A 1 82 ? -11.055 -13.672 -5.977 1 90.25 82 SER A O 1
ATOM 662 N N . SER A 1 83 ? -10.797 -14.555 -7.992 1 91.25 83 SER A N 1
ATOM 663 C CA . SER A 1 83 ? -11.164 -13.359 -8.742 1 91.25 83 SER A CA 1
ATOM 664 C C . SER A 1 83 ? -12.672 -13.312 -9 1 91.25 83 SER A C 1
ATOM 666 O O . SER A 1 83 ? -13.367 -14.312 -8.812 1 91.25 83 SER A O 1
ATOM 668 N N . PRO A 1 84 ? -13.148 -12.102 -9.406 1 90.38 84 PRO A N 1
ATOM 669 C CA . PRO A 1 84 ? -14.555 -12.023 -9.789 1 90.38 84 PRO A CA 1
ATOM 670 C C . PRO A 1 84 ? -14.914 -12.969 -10.938 1 90.38 84 PRO A C 1
ATOM 672 O O . PRO A 1 84 ? -14.094 -13.188 -11.836 1 90.38 84 PRO A O 1
ATOM 675 N N . LYS A 1 85 ? -16.094 -13.609 -10.852 1 86.31 85 LYS A N 1
ATOM 676 C CA . LYS A 1 85 ? -16.719 -14.406 -11.898 1 86.31 85 LYS A CA 1
ATOM 677 C C . LYS A 1 85 ? -16.188 -15.836 -11.898 1 86.31 85 LYS A C 1
ATOM 679 O O . LYS A 1 85 ? -16.438 -16.594 -12.836 1 86.31 85 LYS A O 1
ATOM 684 N N . GLN A 1 86 ? -15.391 -16.125 -10.961 1 81.19 86 GLN A N 1
ATOM 685 C CA . GLN A 1 86 ? -15 -17.516 -10.812 1 81.19 86 GLN A CA 1
ATOM 686 C C . GLN A 1 86 ? -16.141 -18.344 -10.219 1 81.19 86 GLN A C 1
ATOM 688 O O . GLN A 1 86 ? -16.875 -17.875 -9.359 1 81.19 86 GLN A O 1
ATOM 693 N N . VAL A 1 87 ? -16.234 -19.594 -10.656 1 78.88 87 VAL A N 1
ATOM 694 C CA . VAL A 1 87 ? -17.297 -20.484 -10.227 1 78.88 87 VAL A CA 1
ATOM 695 C C . VAL A 1 87 ? -16.844 -21.297 -9.023 1 78.88 87 VAL A C 1
ATOM 697 O O . VAL A 1 87 ? -15.742 -21.844 -9.023 1 78.88 87 VAL A O 1
ATOM 700 N N . PHE A 1 88 ? -17.672 -21.328 -7.996 1 76 88 PHE A N 1
ATOM 701 C CA . PHE A 1 88 ? -17.406 -22.094 -6.785 1 76 88 PHE A CA 1
ATOM 702 C C . PHE A 1 88 ? -18.5 -23.125 -6.535 1 76 88 PHE A C 1
ATOM 704 O O . PHE A 1 88 ? -19.688 -22.844 -6.781 1 76 88 PHE A O 1
ATOM 711 N N . SER A 1 89 ? -18.078 -24.281 -6.094 1 76.56 89 SER A N 1
ATOM 712 C CA . SER A 1 89 ? -19.031 -25.328 -5.699 1 76.56 89 SER A CA 1
ATOM 713 C C . SER A 1 89 ? -18.5 -26.141 -4.523 1 76.56 89 SER A C 1
ATOM 715 O O . SER A 1 89 ? -17.297 -26.156 -4.266 1 76.56 89 SER A O 1
ATOM 717 N N . PHE A 1 90 ? -19.344 -26.641 -3.762 1 72.06 90 PHE A N 1
ATOM 718 C CA . PHE A 1 90 ? -19 -27.531 -2.656 1 72.06 90 PHE A CA 1
ATOM 719 C C . PHE A 1 90 ? -19.266 -28.984 -3.023 1 72.06 90 PHE A C 1
ATOM 721 O O . PHE A 1 90 ? -20.203 -29.266 -3.787 1 72.06 90 PHE A O 1
ATOM 728 N N . ASP A 1 91 ? -18.328 -29.719 -2.533 1 71.06 91 ASP A N 1
ATOM 729 C CA . ASP A 1 91 ? -18.531 -31.156 -2.736 1 71.06 91 ASP A CA 1
ATOM 730 C C . ASP A 1 91 ? -19.219 -31.781 -1.524 1 71.06 91 ASP A C 1
ATOM 732 O O . ASP A 1 91 ? -19.156 -31.25 -0.418 1 71.06 91 ASP A O 1
ATOM 736 N N . GLU A 1 92 ? -19.859 -32.906 -1.765 1 67.81 92 GLU A N 1
ATOM 737 C CA . GLU A 1 92 ? -20.594 -33.625 -0.726 1 67.81 92 GLU A CA 1
ATOM 738 C C . GLU A 1 92 ? -19.688 -34.031 0.419 1 67.81 92 GLU A C 1
ATOM 740 O O . GLU A 1 92 ? -20.125 -34.156 1.562 1 67.81 92 GLU A O 1
ATOM 745 N N . SER A 1 93 ? -18.5 -34.188 0.153 1 68.75 93 SER A N 1
ATOM 746 C CA . SER A 1 93 ? -17.578 -34.688 1.156 1 68.75 93 SER A CA 1
ATOM 747 C C . SER A 1 93 ? -17.031 -33.562 2.014 1 68.75 93 SER A C 1
ATOM 749 O O . SER A 1 93 ? -16.328 -33.781 3.002 1 68.75 93 SER A O 1
ATOM 751 N N . THR A 1 94 ? -17.5 -32.406 1.708 1 70.31 94 THR A N 1
ATOM 752 C CA . THR A 1 94 ? -16.984 -31.266 2.438 1 70.31 94 THR A CA 1
ATOM 753 C C . THR A 1 94 ? -17.656 -31.141 3.803 1 70.31 94 THR A C 1
ATOM 755 O O . THR A 1 94 ? -18.875 -31.141 3.898 1 70.31 94 THR A O 1
ATOM 758 N N . ASP A 1 95 ? -16.906 -31.297 4.852 1 73.5 95 ASP A N 1
ATOM 759 C CA . ASP A 1 95 ? -17.375 -31.109 6.219 1 73.5 95 ASP A CA 1
ATOM 760 C C . ASP A 1 95 ? -16.891 -29.766 6.789 1 73.5 95 ASP A C 1
ATOM 762 O O . ASP A 1 95 ? -15.711 -29.594 7.07 1 73.5 95 ASP A O 1
ATOM 766 N N . LEU A 1 96 ? -17.781 -28.891 6.93 1 75.62 96 LEU A N 1
ATOM 767 C CA . LEU A 1 96 ? -17.453 -27.547 7.41 1 75.62 96 LEU A CA 1
ATOM 768 C C . LEU A 1 96 ? -17.781 -27.406 8.891 1 75.62 96 LEU A C 1
ATOM 770 O O . LEU A 1 96 ? -17.75 -26.297 9.438 1 75.62 96 LEU A O 1
ATOM 774 N N . SER A 1 97 ? -18.047 -28.5 9.578 1 78.81 97 SER A N 1
ATOM 775 C CA . SER A 1 97 ? -18.562 -28.453 10.938 1 78.81 97 SER A CA 1
ATOM 776 C C . SER A 1 97 ? -17.562 -27.828 11.891 1 78.81 97 SER A C 1
ATOM 778 O O . SER A 1 97 ? -17.938 -27.203 12.883 1 78.81 97 SER A O 1
ATOM 780 N N . GLU A 1 98 ? -16.266 -27.891 11.594 1 82.38 98 GLU A N 1
ATOM 781 C CA . GLU A 1 98 ? -15.242 -27.359 12.484 1 82.38 98 GLU A CA 1
ATOM 782 C C . GLU A 1 98 ? -14.477 -26.219 11.828 1 82.38 98 GLU A C 1
ATOM 784 O O . GLU A 1 98 ? -13.414 -25.812 12.305 1 82.38 98 GLU A O 1
ATOM 789 N N . LEU A 1 99 ? -15.062 -25.766 10.781 1 85.19 99 LEU A N 1
ATOM 790 C CA . LEU A 1 99 ? -14.391 -24.734 10.008 1 85.19 99 LEU A CA 1
ATOM 791 C C . LEU A 1 99 ? -14.203 -23.469 10.828 1 85.19 99 LEU A C 1
ATOM 793 O O . LEU A 1 99 ? -15.109 -23.047 11.555 1 85.19 99 LEU A O 1
ATOM 797 N N . SER A 1 100 ? -13.039 -22.938 10.812 1 90.44 100 SER A N 1
ATOM 798 C CA . SER A 1 100 ? -12.742 -21.625 11.383 1 90.44 100 SER A CA 1
ATOM 799 C C . SER A 1 100 ? -11.828 -20.812 10.477 1 90.44 100 SER A C 1
ATOM 801 O O . SER A 1 100 ? -11.148 -21.375 9.609 1 90.44 100 SER A O 1
ATOM 803 N N . GLY A 1 101 ? -11.914 -19.469 10.609 1 93.44 101 GLY A N 1
ATOM 804 C CA . GLY A 1 101 ? -11.062 -18.609 9.812 1 93.44 101 GLY A CA 1
ATOM 805 C C . GLY A 1 101 ? -11.727 -17.297 9.445 1 93.44 101 GLY A C 1
ATOM 806 O O . GLY A 1 101 ? -12.484 -16.734 10.234 1 93.44 101 GLY A O 1
ATOM 807 N N . TRP A 1 102 ? -11.258 -16.766 8.32 1 94.94 102 TRP A N 1
ATOM 808 C CA . TRP A 1 102 ? -11.727 -15.461 7.871 1 94.94 102 TRP A CA 1
ATOM 809 C C . TRP A 1 102 ? -11.992 -15.469 6.371 1 94.94 102 TRP A C 1
ATOM 811 O O . TRP A 1 102 ? -11.359 -16.219 5.625 1 94.94 102 TRP A O 1
ATOM 821 N N . SER A 1 103 ? -12.953 -14.727 5.973 1 94.69 103 SER A N 1
ATOM 822 C CA . SER A 1 103 ? -13.172 -14.438 4.559 1 94.69 103 SER A CA 1
ATOM 823 C C . SER A 1 103 ? -13.297 -12.938 4.312 1 94.69 103 SER A C 1
ATOM 825 O O . SER A 1 103 ? -14.047 -12.25 5.008 1 94.69 103 SER A O 1
ATOM 827 N N . LEU A 1 104 ? -12.516 -12.43 3.438 1 97.69 104 LEU A N 1
ATOM 828 C CA . LEU A 1 104 ? -12.555 -11.047 2.982 1 97.69 104 LEU A CA 1
ATOM 829 C C . LEU A 1 104 ? -13.031 -10.961 1.535 1 97.69 104 LEU A C 1
ATOM 831 O O . LEU A 1 104 ? -12.523 -11.68 0.668 1 97.69 104 LEU A O 1
ATOM 835 N N . ILE A 1 105 ? -14.055 -10.172 1.275 1 96.06 105 ILE A N 1
ATOM 836 C CA . ILE A 1 105 ? -14.539 -9.977 -0.086 1 96.06 105 ILE A CA 1
ATOM 837 C C . ILE A 1 105 ? -14.562 -8.484 -0.416 1 96.06 105 ILE A C 1
ATOM 839 O O . ILE A 1 105 ? -14.844 -7.656 0.453 1 96.06 105 ILE A O 1
ATOM 843 N N . PHE A 1 106 ? -14.227 -8.102 -1.646 1 97.06 106 PHE A N 1
ATOM 844 C CA . PHE A 1 106 ? -14.328 -6.707 -2.055 1 97.06 106 PHE A CA 1
ATOM 845 C C . PHE A 1 106 ? -14.562 -6.602 -3.557 1 97.06 106 PHE A C 1
ATOM 847 O O . PHE A 1 106 ? -14.055 -7.414 -4.332 1 97.06 106 PHE A O 1
ATOM 854 N N . HIS A 1 107 ? -15.336 -5.645 -3.912 1 95.12 107 HIS A N 1
ATOM 855 C CA . HIS A 1 107 ? -15.688 -5.375 -5.301 1 95.12 107 HIS A CA 1
ATOM 856 C C . HIS A 1 107 ? -14.547 -4.668 -6.027 1 95.12 107 HIS A C 1
ATOM 858 O O . HIS A 1 107 ? -13.797 -3.9 -5.418 1 95.12 107 HIS A O 1
ATOM 864 N N . SER A 1 108 ? -14.477 -4.867 -7.336 1 95 108 SER A N 1
ATOM 865 C CA . SER A 1 108 ? -13.477 -4.191 -8.156 1 95 108 SER A CA 1
ATOM 866 C C . SER A 1 108 ? -13.609 -2.676 -8.055 1 95 108 SER A C 1
ATOM 868 O O . SER A 1 108 ? -12.617 -1.949 -8.133 1 95 108 SER A O 1
ATOM 870 N N . ASP A 1 109 ? -14.797 -2.199 -7.812 1 95.5 109 ASP A N 1
ATOM 871 C CA . ASP A 1 109 ? -15.055 -0.768 -7.688 1 95.5 109 ASP A CA 1
ATOM 872 C C . ASP A 1 109 ? -14.414 -0.199 -6.426 1 95.5 109 ASP A C 1
ATOM 874 O O . ASP A 1 109 ? -14.148 1.002 -6.344 1 95.5 109 ASP A O 1
ATOM 878 N N . PHE A 1 110 ? -14.273 -1.023 -5.469 1 96.88 110 PHE A N 1
ATOM 879 C CA . PHE A 1 110 ? -13.695 -0.58 -4.203 1 96.88 110 PHE A CA 1
ATOM 880 C C . PHE A 1 110 ? -12.258 -0.121 -4.391 1 96.88 110 PHE A C 1
ATOM 882 O O . PHE A 1 110 ? -11.797 0.785 -3.693 1 96.88 110 PHE A O 1
ATOM 889 N N . ILE A 1 111 ? -11.508 -0.744 -5.402 1 97.44 111 ILE A N 1
ATOM 890 C CA . ILE A 1 111 ? -10.086 -0.48 -5.551 1 97.44 111 ILE A CA 1
ATOM 891 C C . ILE A 1 111 ? -9.836 0.306 -6.84 1 97.44 111 ILE A C 1
ATOM 893 O O . ILE A 1 111 ? -8.695 0.641 -7.16 1 97.44 111 ILE A O 1
ATOM 897 N N . ARG A 1 112 ? -10.805 0.677 -7.539 1 95.81 112 ARG A N 1
ATOM 898 C CA . ARG A 1 112 ? -10.742 1.187 -8.906 1 95.81 112 ARG A CA 1
ATOM 899 C C . ARG A 1 112 ? -9.844 2.42 -8.992 1 95.81 112 ARG A C 1
ATOM 901 O O . ARG A 1 112 ? -9.109 2.594 -9.961 1 95.81 112 ARG A O 1
ATOM 908 N N . ASN A 1 113 ? -9.867 3.318 -8 1 94.5 113 ASN A N 1
ATOM 909 C CA . ASN A 1 113 ? -9.141 4.582 -8.055 1 94.5 113 ASN A CA 1
ATOM 910 C C . ASN A 1 113 ? -7.785 4.477 -7.359 1 94.5 113 ASN A C 1
ATOM 912 O O . ASN A 1 113 ? -7.148 5.492 -7.074 1 94.5 113 ASN A O 1
ATOM 916 N N . TYR A 1 114 ? -7.402 3.326 -7.047 1 95.56 114 TYR A N 1
ATOM 917 C CA . TYR A 1 114 ? -6.133 3.082 -6.379 1 95.56 114 TYR A CA 1
ATOM 918 C C . TYR A 1 114 ? -5.176 2.314 -7.285 1 95.56 114 TYR A C 1
ATOM 920 O O . TYR A 1 114 ? -5.609 1.643 -8.227 1 95.56 114 TYR A O 1
ATOM 928 N N . ASN A 1 115 ? -3.877 2.402 -6.996 1 94.81 115 ASN A N 1
ATOM 929 C CA . ASN A 1 115 ? -2.869 1.652 -7.738 1 94.81 115 ASN A CA 1
ATOM 930 C C . ASN A 1 115 ? -3.123 0.149 -7.668 1 94.81 115 ASN A C 1
ATOM 932 O O . ASN A 1 115 ? -2.738 -0.593 -8.57 1 94.81 115 ASN A O 1
ATOM 936 N N . LEU A 1 116 ? -3.824 -0.235 -6.668 1 95.94 116 LEU A N 1
ATOM 937 C CA . LEU A 1 116 ? -4.109 -1.648 -6.449 1 95.94 116 LEU A CA 1
ATOM 938 C C . LEU A 1 116 ? -4.934 -2.221 -7.602 1 95.94 116 LEU A C 1
ATOM 940 O O . LEU A 1 116 ? -4.797 -3.398 -7.941 1 95.94 116 LEU A O 1
ATOM 944 N N . ALA A 1 117 ? -5.758 -1.401 -8.273 1 95.69 117 ALA A N 1
ATOM 945 C CA . ALA A 1 117 ? -6.586 -1.859 -9.383 1 95.69 117 ALA A CA 1
ATOM 946 C C . ALA A 1 117 ? -5.723 -2.395 -10.523 1 95.69 117 ALA A C 1
ATOM 948 O O . ALA A 1 117 ? -6.094 -3.367 -11.188 1 95.69 117 ALA A O 1
ATOM 949 N N . LYS A 1 118 ? -4.586 -1.824 -10.672 1 94.75 118 LYS A N 1
ATOM 950 C CA . LYS A 1 118 ? -3.648 -2.27 -11.703 1 94.75 118 LYS A CA 1
ATOM 951 C C . LYS A 1 118 ? -2.783 -3.422 -11.195 1 94.75 118 LYS A C 1
ATOM 953 O O . LYS A 1 118 ? -2.617 -4.43 -11.883 1 94.75 118 LYS A O 1
ATOM 958 N N . GLN A 1 119 ? -2.32 -3.291 -10.023 1 94.75 119 GLN A N 1
ATOM 959 C CA . GLN A 1 119 ? -1.373 -4.234 -9.438 1 94.75 119 GLN A CA 1
ATOM 960 C C . GLN A 1 119 ? -2.014 -5.605 -9.242 1 94.75 119 GLN A C 1
ATOM 962 O O . GLN A 1 119 ? -1.343 -6.633 -9.359 1 94.75 119 GLN A O 1
ATOM 967 N N . ILE A 1 120 ? -3.299 -5.617 -8.969 1 95.31 120 ILE A N 1
ATOM 968 C CA . ILE A 1 120 ? -3.98 -6.852 -8.586 1 95.31 120 ILE A CA 1
ATOM 969 C C . ILE A 1 120 ? -3.969 -7.828 -9.758 1 95.31 120 ILE A C 1
ATOM 971 O O . ILE A 1 120 ? -4.035 -9.047 -9.562 1 95.31 120 ILE A O 1
ATOM 975 N N . LYS A 1 121 ? -3.832 -7.328 -10.93 1 91.69 121 LYS A N 1
ATOM 976 C CA . LYS A 1 121 ? -3.805 -8.148 -12.141 1 91.69 121 LYS A CA 1
ATOM 977 C C . LYS A 1 121 ? -2.494 -8.922 -12.25 1 91.69 121 LYS A C 1
ATOM 979 O O . LYS A 1 121 ? -2.4 -9.891 -13.008 1 91.69 121 LYS A O 1
ATOM 984 N N . ASN A 1 122 ? -1.556 -8.477 -11.469 1 90.94 122 ASN A N 1
ATOM 985 C CA . ASN A 1 122 ? -0.236 -9.094 -11.531 1 90.94 122 ASN A CA 1
ATOM 986 C C . ASN A 1 122 ? -0.121 -10.273 -10.57 1 90.94 122 ASN A C 1
ATOM 988 O O . ASN A 1 122 ? 0.852 -11.031 -10.625 1 90.94 122 ASN A O 1
ATOM 992 N N . TYR A 1 123 ? -1.11 -10.469 -9.727 1 93.19 123 TYR A N 1
ATOM 993 C CA . TYR A 1 123 ? -1.102 -11.609 -8.82 1 93.19 123 TYR A CA 1
ATOM 994 C C . TYR A 1 123 ? -1.695 -12.844 -9.484 1 93.19 123 TYR A C 1
ATOM 996 O O . TYR A 1 123 ? -2.912 -12.938 -9.664 1 93.19 123 TYR A O 1
ATOM 1004 N N . GLY A 1 124 ? -0.896 -13.789 -9.742 1 90.75 124 GLY A N 1
ATOM 1005 C CA . GLY A 1 124 ? -1.342 -14.977 -10.445 1 90.75 124 GLY A CA 1
ATOM 1006 C C . GLY A 1 124 ? -2.33 -15.805 -9.648 1 90.75 124 GLY A C 1
ATOM 1007 O O . GLY A 1 124 ? -3.178 -16.5 -10.219 1 90.75 124 GLY A O 1
ATOM 1008 N N . PHE A 1 125 ? -2.307 -15.656 -8.352 1 91.75 125 PHE A N 1
ATOM 1009 C CA . PHE A 1 125 ? -3.051 -16.578 -7.5 1 91.75 125 PHE A CA 1
ATOM 1010 C C . PHE A 1 125 ? -4.547 -16.297 -7.578 1 91.75 125 PHE A C 1
ATOM 1012 O O . PHE A 1 125 ? -5.359 -17.109 -7.133 1 91.75 125 PHE A O 1
ATOM 1019 N N . PHE A 1 126 ? -4.953 -15.227 -8.141 1 90.62 126 PHE A N 1
ATOM 1020 C CA . PHE A 1 126 ? -6.375 -14.977 -8.336 1 90.62 126 PHE A CA 1
ATOM 1021 C C . PHE A 1 126 ? -6.914 -15.789 -9.5 1 90.62 126 PHE A C 1
ATOM 1023 O O . PHE A 1 126 ? -8.133 -15.898 -9.688 1 90.62 126 PHE A O 1
ATOM 1030 N N . SER A 1 127 ? -6.055 -16.406 -10.234 1 85.69 127 SER A N 1
ATOM 1031 C CA . SER A 1 127 ? -6.465 -17.234 -11.367 1 85.69 127 SER A CA 1
ATOM 1032 C C . SER A 1 127 ? -6.211 -18.719 -11.094 1 85.69 127 SER A C 1
ATOM 1034 O O . SER A 1 127 ? -6.371 -19.547 -11.984 1 85.69 127 SER A O 1
ATOM 1036 N N . TYR A 1 128 ? -5.785 -19.016 -9.867 1 83.81 128 TYR A N 1
ATOM 1037 C CA . TYR A 1 128 ? -5.523 -20.406 -9.516 1 83.81 128 TYR A CA 1
ATOM 1038 C C . TYR A 1 128 ? -6.824 -21.156 -9.227 1 83.81 128 TYR A C 1
ATOM 1040 O O . TYR A 1 128 ? -7.836 -20.531 -8.891 1 83.81 128 TYR A O 1
ATOM 1048 N N . GLU A 1 129 ? -6.727 -22.391 -9.453 1 75.56 129 GLU A N 1
ATOM 1049 C CA . GLU A 1 129 ? -7.867 -23.219 -9.07 1 75.56 129 GLU A CA 1
ATOM 1050 C C . GLU A 1 129 ? -7.875 -23.484 -7.566 1 75.56 129 GLU A C 1
ATOM 1052 O O . GLU A 1 129 ? -6.859 -23.297 -6.891 1 75.56 129 GLU A O 1
ATOM 1057 N N . THR A 1 130 ? -8.938 -23.922 -7.047 1 66.31 130 THR A N 1
ATOM 1058 C CA . THR A 1 130 ? -9.156 -24.078 -5.613 1 66.31 130 THR A CA 1
ATOM 1059 C C . THR A 1 130 ? -8.18 -25.094 -5.023 1 66.31 130 THR A C 1
ATOM 1061 O O . THR A 1 130 ? -7.715 -24.922 -3.893 1 66.31 130 THR A O 1
ATOM 1064 N N . HIS A 1 131 ? -7.871 -26.109 -5.777 1 69.69 131 HIS A N 1
ATOM 1065 C CA . HIS A 1 131 ? -6.977 -27.125 -5.25 1 69.69 131 HIS A CA 1
ATOM 1066 C C . HIS A 1 131 ? -5.535 -26.641 -5.219 1 69.69 131 HIS A C 1
ATOM 1068 O O . HIS A 1 131 ? -4.648 -27.328 -4.703 1 69.69 131 HIS A O 1
ATOM 1074 N N . GLU A 1 132 ? -5.363 -25.516 -5.742 1 78.12 132 GLU A N 1
ATOM 1075 C CA . GLU A 1 132 ? -4.059 -24.859 -5.738 1 78.12 132 GLU A CA 1
ATOM 1076 C C . GLU A 1 132 ? -3.965 -23.828 -4.625 1 78.12 132 GLU A C 1
ATOM 1078 O O . GLU A 1 132 ? -3.328 -22.781 -4.789 1 78.12 132 GLU A O 1
ATOM 1083 N N . ALA A 1 133 ? -4.539 -24.25 -3.484 1 82.75 133 ALA A N 1
ATOM 1084 C CA . ALA A 1 133 ? -4.602 -23.344 -2.332 1 82.75 133 ALA A CA 1
ATOM 1085 C C . ALA A 1 133 ? -3.236 -23.219 -1.664 1 82.75 133 ALA A C 1
ATOM 1087 O O . ALA A 1 133 ? -2.357 -24.047 -1.862 1 82.75 133 ALA A O 1
ATOM 1088 N N . LEU A 1 134 ? -3.152 -22.156 -0.991 1 90.12 134 LEU A N 1
ATOM 1089 C CA . LEU A 1 134 ? -1.928 -21.844 -0.26 1 90.12 134 LEU A CA 1
ATOM 1090 C C . LEU A 1 134 ? -1.948 -22.484 1.126 1 90.12 134 LEU A C 1
ATOM 1092 O O . LEU A 1 134 ? -2.859 -22.219 1.917 1 90.12 134 LEU A O 1
ATOM 1096 N N . HIS A 1 135 ? -1.017 -23.312 1.362 1 88.31 135 HIS A N 1
ATOM 1097 C CA . HIS A 1 135 ? -0.853 -23.906 2.686 1 88.31 135 HIS A CA 1
ATOM 1098 C C . HIS A 1 135 ? 0.083 -23.062 3.553 1 88.31 135 HIS A C 1
ATOM 1100 O O . HIS A 1 135 ? 1.242 -22.859 3.193 1 88.31 135 HIS A O 1
ATOM 1106 N N . LEU A 1 136 ? -0.403 -22.719 4.695 1 92 136 LEU A N 1
ATOM 1107 C CA . LEU A 1 136 ? 0.339 -21.797 5.551 1 92 136 LEU A CA 1
ATOM 1108 C C . LEU A 1 136 ? 1.021 -22.547 6.691 1 92 136 LEU A C 1
ATOM 1110 O O . LEU A 1 136 ? 0.442 -23.469 7.266 1 92 136 LEU A O 1
ATOM 1114 N N . SER A 1 137 ? 2.248 -22.172 6.977 1 89.62 137 SER A N 1
ATOM 1115 C CA . SER A 1 137 ? 2.85 -22.594 8.242 1 89.62 137 SER A CA 1
ATOM 1116 C C . SER A 1 137 ? 2.174 -21.906 9.422 1 89.62 137 SER A C 1
ATOM 1118 O O . SER A 1 137 ? 1.414 -20.953 9.25 1 89.62 137 SER A O 1
ATOM 1120 N N . ASP A 1 138 ? 2.51 -22.375 10.586 1 91.12 138 ASP A N 1
ATOM 1121 C CA . ASP A 1 138 ? 1.947 -21.766 11.789 1 91.12 138 ASP A CA 1
ATOM 1122 C C . ASP A 1 138 ? 2.314 -20.281 11.875 1 91.12 138 ASP A C 1
ATOM 1124 O O . ASP A 1 138 ? 1.478 -19.453 12.227 1 91.12 138 ASP A O 1
ATOM 1128 N N . LYS A 1 139 ? 3.518 -20.031 11.539 1 92.94 139 LYS A N 1
ATOM 1129 C CA . LYS A 1 139 ? 3.992 -18.641 11.594 1 92.94 139 LYS A CA 1
ATOM 1130 C C . LYS A 1 139 ? 3.283 -17.781 10.555 1 92.94 139 LYS A C 1
ATOM 1132 O O . LYS A 1 139 ? 2.881 -16.656 10.852 1 92.94 139 LYS A O 1
ATOM 1137 N N . GLU A 1 140 ? 3.145 -18.344 9.406 1 94.38 140 GLU A N 1
ATOM 1138 C CA . GLU A 1 140 ? 2.473 -17.609 8.328 1 94.38 140 GLU A CA 1
ATOM 1139 C C . GLU A 1 140 ? 0.997 -17.391 8.648 1 94.38 140 GLU A C 1
ATOM 1141 O O . GLU A 1 140 ? 0.452 -16.328 8.383 1 94.38 140 GLU A O 1
ATOM 1146 N N . GLU A 1 141 ? 0.437 -18.391 9.188 1 94.69 141 GLU A N 1
ATOM 1147 C CA . GLU A 1 141 ? -0.963 -18.312 9.594 1 94.69 141 GLU A CA 1
ATOM 1148 C C . GLU A 1 141 ? -1.177 -17.188 10.609 1 94.69 141 GLU A C 1
ATOM 1150 O O . GLU A 1 141 ? -2.152 -16.438 10.516 1 94.69 141 GLU A O 1
ATOM 1155 N N . ALA A 1 142 ? -0.31 -17.078 11.516 1 94.38 142 ALA A N 1
ATOM 1156 C CA . ALA A 1 142 ? -0.397 -16.031 12.531 1 94.38 142 ALA A CA 1
ATOM 1157 C C . ALA A 1 142 ? -0.322 -14.641 11.906 1 94.38 142 ALA A C 1
ATOM 1159 O O . ALA A 1 142 ? -1.053 -13.734 12.312 1 94.38 142 ALA A O 1
ATOM 1160 N N . VAL A 1 143 ? 0.542 -14.5 10.93 1 96.06 143 VAL A N 1
ATOM 1161 C CA . VAL A 1 143 ? 0.689 -13.227 10.227 1 96.06 143 VAL A CA 1
ATOM 1162 C C . VAL A 1 143 ? -0.62 -12.867 9.531 1 96.06 143 VAL A C 1
ATOM 1164 O O . VAL A 1 143 ? -1.143 -11.766 9.703 1 96.06 143 VAL A O 1
ATOM 1167 N N . ILE A 1 144 ? -1.19 -13.805 8.805 1 97.19 144 ILE A N 1
ATOM 1168 C CA . ILE A 1 144 ? -2.406 -13.578 8.031 1 97.19 144 ILE A CA 1
ATOM 1169 C C . ILE A 1 144 ? -3.572 -13.297 8.977 1 97.19 144 ILE A C 1
ATOM 1171 O O . ILE A 1 144 ? -4.379 -12.398 8.734 1 97.19 144 ILE A O 1
ATOM 1175 N N . GLU A 1 145 ? -3.637 -14.031 10.008 1 95.62 145 GLU A N 1
ATOM 1176 C CA . GLU A 1 145 ? -4.699 -13.836 10.992 1 95.62 145 GLU A CA 1
ATOM 1177 C C . GLU A 1 145 ? -4.637 -12.43 11.594 1 95.62 145 GLU A C 1
ATOM 1179 O O . GLU A 1 145 ? -5.672 -11.789 11.797 1 95.62 145 GLU A O 1
ATOM 1184 N N . THR A 1 146 ? -3.465 -12.031 11.891 1 95.94 146 THR A N 1
ATOM 1185 C CA . THR A 1 146 ? -3.285 -10.688 12.445 1 95.94 146 THR A CA 1
ATOM 1186 C C . THR A 1 146 ? -3.771 -9.633 11.461 1 95.94 146 THR A C 1
ATOM 1188 O O . THR A 1 146 ? -4.469 -8.688 11.844 1 95.94 146 THR A O 1
ATOM 1191 N N . ILE A 1 147 ? -3.428 -9.781 10.242 1 97.88 147 ILE A N 1
ATOM 1192 C CA . ILE A 1 147 ? -3.842 -8.828 9.219 1 97.88 147 ILE A CA 1
ATOM 1193 C C . ILE A 1 147 ? -5.363 -8.836 9.094 1 97.88 147 ILE A C 1
ATOM 1195 O O . ILE A 1 147 ? -5.992 -7.777 9.047 1 97.88 147 ILE A O 1
ATOM 1199 N N . MET A 1 148 ? -5.969 -10.055 9.117 1 97.88 148 MET A N 1
ATOM 1200 C CA . MET A 1 148 ? -7.418 -10.172 9 1 97.88 148 MET A CA 1
ATOM 1201 C C . MET A 1 148 ? -8.109 -9.516 10.188 1 97.88 148 MET A C 1
ATOM 1203 O O . MET A 1 148 ? -9.141 -8.859 10.031 1 97.88 148 MET A O 1
ATOM 1207 N N . LYS A 1 149 ? -7.57 -9.656 11.32 1 97 149 LYS A N 1
ATOM 1208 C CA . LYS A 1 149 ? -8.125 -9.023 12.508 1 97 149 LYS A CA 1
ATOM 1209 C C . LYS A 1 149 ? -8.062 -7.5 12.406 1 97 149 LYS A C 1
ATOM 1211 O O . LYS A 1 149 ? -9 -6.809 12.805 1 97 149 LYS A O 1
ATOM 1216 N N . ASN A 1 150 ? -6.969 -7.027 11.93 1 96.94 150 ASN A N 1
ATOM 1217 C CA . ASN A 1 150 ? -6.84 -5.59 11.727 1 96.94 150 ASN A CA 1
ATOM 1218 C C . ASN A 1 150 ? -7.852 -5.078 10.703 1 96.94 150 ASN A C 1
ATOM 1220 O O . ASN A 1 150 ? -8.422 -3.996 10.875 1 96.94 150 ASN A O 1
ATOM 1224 N N . ILE A 1 151 ? -8.055 -5.836 9.656 1 98 151 ILE A N 1
ATOM 1225 C CA . ILE A 1 151 ? -9.047 -5.488 8.641 1 98 151 ILE A CA 1
ATOM 1226 C C . ILE A 1 151 ? -10.438 -5.48 9.266 1 98 151 ILE A C 1
ATOM 1228 O O . ILE A 1 151 ? -11.234 -4.574 9.008 1 98 151 ILE A O 1
ATOM 1232 N N . GLU A 1 152 ? -10.703 -6.484 10.094 1 97.19 152 GLU A N 1
ATOM 1233 C CA . GLU A 1 152 ? -11.992 -6.539 10.781 1 97.19 152 GLU A CA 1
ATOM 1234 C C . GLU A 1 152 ? -12.203 -5.309 11.656 1 97.19 152 GLU A C 1
ATOM 1236 O O . GLU A 1 152 ? -13.289 -4.719 11.656 1 97.19 152 GLU A O 1
ATOM 1241 N N . HIS A 1 153 ? -11.195 -4.949 12.375 1 96.19 153 HIS A N 1
ATOM 1242 C CA . HIS A 1 153 ? -11.281 -3.764 13.219 1 96.19 153 HIS A CA 1
ATOM 1243 C C . HIS A 1 153 ? -11.617 -2.525 12.398 1 96.19 153 HIS A C 1
ATOM 1245 O O . HIS A 1 153 ? -12.508 -1.758 12.758 1 96.19 153 HIS A O 1
ATOM 1251 N N . GLU A 1 154 ? -10.898 -2.369 11.305 1 96.25 154 GLU A N 1
ATOM 1252 C CA . GLU A 1 154 ? -11.156 -1.226 10.43 1 96.25 154 GLU A CA 1
ATOM 1253 C C . GLU A 1 154 ? -12.578 -1.272 9.867 1 96.25 154 GLU A C 1
ATOM 1255 O O . GLU A 1 154 ? -13.242 -0.239 9.758 1 96.25 154 GLU A O 1
ATOM 1260 N N . TYR A 1 155 ? -13.039 -2.438 9.539 1 96.62 155 TYR A N 1
ATOM 1261 C CA . TYR A 1 155 ? -14.359 -2.652 8.945 1 96.62 155 TYR A CA 1
ATOM 1262 C C . TYR A 1 155 ? -15.461 -2.176 9.875 1 96.62 155 TYR A C 1
ATOM 1264 O O . TYR A 1 155 ? -16.469 -1.63 9.422 1 96.62 155 TYR A O 1
ATOM 1272 N N . PHE A 1 156 ? -15.227 -2.361 11.141 1 94.81 156 PHE A N 1
ATOM 1273 C CA . PHE A 1 156 ? -16.281 -2.027 12.102 1 94.81 156 PHE A CA 1
ATOM 1274 C C . PHE A 1 156 ? -16.047 -0.639 12.688 1 94.81 156 PHE A C 1
ATOM 1276 O O . PHE A 1 156 ? -16.875 -0.152 13.477 1 94.81 156 PHE A O 1
ATOM 1283 N N . THR A 1 157 ? -14.93 0 12.406 1 94.06 157 THR A N 1
ATOM 1284 C CA . THR A 1 157 ? -14.688 1.385 12.797 1 94.06 157 THR A CA 1
ATOM 1285 C C . THR A 1 157 ? -15.578 2.334 11.992 1 94.06 157 THR A C 1
ATOM 1287 O O . THR A 1 157 ? -15.758 2.152 10.789 1 94.06 157 THR A O 1
ATOM 1290 N N . PRO A 1 158 ? -16.25 3.324 12.656 1 92.94 158 PRO A N 1
ATOM 1291 C CA . PRO A 1 158 ? -17.031 4.297 11.898 1 92.94 158 PRO A CA 1
ATOM 1292 C C . PRO A 1 158 ? -16.266 4.887 10.719 1 92.94 158 PRO A C 1
ATOM 1294 O O . PRO A 1 158 ? -15.109 5.27 10.867 1 92.94 158 PRO A O 1
ATOM 1297 N N . ILE A 1 159 ? -16.938 4.949 9.672 1 92.94 159 ILE A N 1
ATOM 1298 C CA . ILE A 1 159 ? -16.312 5.336 8.414 1 92.94 159 ILE A CA 1
ATOM 1299 C C . ILE A 1 159 ? -15.953 6.82 8.453 1 92.94 159 ILE A C 1
ATOM 1301 O O . ILE A 1 159 ? -16.75 7.648 8.898 1 92.94 159 ILE A O 1
ATOM 1305 N N . ASP A 1 160 ? -14.711 7.184 8.031 1 93.25 160 ASP A N 1
ATOM 1306 C CA . ASP A 1 160 ? -14.266 8.555 7.785 1 93.25 160 ASP A CA 1
ATOM 1307 C C . ASP A 1 160 ? -13.594 8.672 6.418 1 93.25 160 ASP A C 1
ATOM 1309 O O . ASP A 1 160 ? -13.641 7.746 5.609 1 93.25 160 ASP A O 1
ATOM 1313 N N . MET A 1 161 ? -13.062 9.828 6.102 1 92.81 161 MET A N 1
ATOM 1314 C CA . MET A 1 161 ? -12.539 10.109 4.766 1 92.81 161 MET A CA 1
ATOM 1315 C C . MET A 1 161 ? -11.266 9.312 4.508 1 92.81 161 MET A C 1
ATOM 1317 O O . MET A 1 161 ? -10.805 9.234 3.367 1 92.81 161 MET A O 1
ATOM 1321 N N . PHE A 1 162 ? -10.719 8.617 5.504 1 95.06 162 PHE A N 1
ATOM 1322 C CA . PHE A 1 162 ? -9.445 7.91 5.371 1 95.06 162 PHE A CA 1
ATOM 1323 C C . PHE A 1 162 ? -9.656 6.402 5.43 1 95.06 162 PHE A C 1
ATOM 1325 O O . PHE A 1 162 ? -8.727 5.629 5.191 1 95.06 162 PHE A O 1
ATOM 1332 N N . SER A 1 163 ? -10.852 5.969 5.719 1 96.44 163 SER A N 1
ATOM 1333 C CA . SER A 1 163 ? -11.164 4.559 5.93 1 96.44 163 SER A CA 1
ATOM 1334 C C . SER A 1 163 ? -10.773 3.715 4.723 1 96.44 163 SER A C 1
ATOM 1336 O O . SER A 1 163 ? -10.188 2.643 4.871 1 96.44 163 SER A O 1
ATOM 1338 N N . GLN A 1 164 ? -11.078 4.199 3.58 1 96.5 164 GLN A N 1
ATOM 1339 C CA . GLN A 1 164 ? -10.797 3.416 2.381 1 96.5 164 GLN A CA 1
ATOM 1340 C C . GLN A 1 164 ? -9.289 3.295 2.143 1 96.5 164 GLN A C 1
ATOM 1342 O O . GLN A 1 164 ? -8.797 2.227 1.773 1 96.5 164 GLN A O 1
ATOM 1347 N N . ASP A 1 165 ? -8.547 4.398 2.363 1 96.94 165 ASP A N 1
ATOM 1348 C CA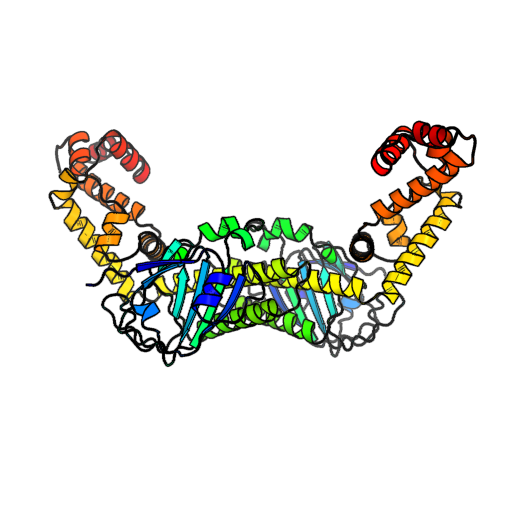 . ASP A 1 165 ? -7.098 4.355 2.221 1 96.94 165 ASP A CA 1
ATOM 1349 C C . ASP A 1 165 ? -6.484 3.322 3.158 1 96.94 165 ASP A C 1
ATOM 1351 O O . ASP A 1 165 ? -5.617 2.543 2.75 1 96.94 165 ASP A O 1
ATOM 1355 N N . VAL A 1 166 ? -6.93 3.301 4.363 1 97.69 166 VAL A N 1
ATOM 1356 C CA . VAL A 1 166 ? -6.422 2.381 5.371 1 97.69 166 VAL A CA 1
ATOM 1357 C C . VAL A 1 166 ? -6.785 0.946 4.996 1 97.69 166 VAL A C 1
ATOM 1359 O O . VAL A 1 166 ? -5.934 0.055 5.023 1 97.69 166 VAL A O 1
ATOM 1362 N N . MET A 1 167 ? -7.98 0.733 4.562 1 98.12 167 MET A N 1
ATOM 1363 C CA . MET A 1 167 ? -8.445 -0.592 4.16 1 98.12 167 MET A CA 1
ATOM 1364 C C . MET A 1 167 ? -7.645 -1.113 2.975 1 98.12 167 MET A C 1
ATOM 1366 O O . MET A 1 167 ? -7.199 -2.262 2.975 1 98.12 167 MET A O 1
ATOM 1370 N N . ILE A 1 168 ? -7.438 -0.259 2.035 1 98.06 168 ILE A N 1
ATOM 1371 C CA . ILE A 1 168 ? -6.691 -0.626 0.837 1 98.06 168 ILE A CA 1
ATOM 1372 C C . ILE A 1 168 ? -5.262 -1.016 1.22 1 98.06 168 ILE A C 1
ATOM 1374 O O . ILE A 1 168 ? -4.719 -1.992 0.7 1 98.06 168 ILE A O 1
ATOM 1378 N N . SER A 1 169 ? -4.68 -0.272 2.102 1 97.88 169 SER A N 1
ATOM 1379 C CA . SER A 1 169 ? -3.324 -0.594 2.531 1 97.88 169 SER A CA 1
ATOM 1380 C C . SER A 1 169 ? -3.271 -1.951 3.225 1 97.88 169 SER A C 1
ATOM 1382 O O . SER A 1 169 ? -2.303 -2.695 3.07 1 97.88 169 SER A O 1
ATOM 1384 N N . HIS A 1 170 ? -4.262 -2.312 4.043 1 98.44 170 HIS A N 1
ATOM 1385 C CA . HIS A 1 170 ? -4.336 -3.631 4.664 1 98.44 170 HIS A CA 1
ATOM 1386 C C . HIS A 1 170 ? -4.461 -4.727 3.607 1 98.44 170 HIS A C 1
ATOM 1388 O O . HIS A 1 170 ? -3.814 -5.77 3.715 1 98.44 170 HIS A O 1
ATOM 1394 N N . ILE A 1 171 ? -5.316 -4.461 2.625 1 98.44 171 ILE A N 1
ATOM 1395 C CA . ILE A 1 171 ? -5.535 -5.441 1.568 1 98.44 171 ILE A CA 1
ATOM 1396 C C . ILE A 1 171 ? -4.238 -5.656 0.788 1 98.44 171 ILE A C 1
ATOM 1398 O O . ILE A 1 171 ? -3.859 -6.797 0.509 1 98.44 171 ILE A O 1
ATOM 1402 N N . GLU A 1 172 ? -3.551 -4.574 0.47 1 98.12 172 GLU A N 1
ATOM 1403 C CA . GLU A 1 172 ? -2.277 -4.676 -0.237 1 98.12 172 GLU A CA 1
ATOM 1404 C C . GLU A 1 172 ? -1.258 -5.473 0.574 1 98.12 172 GLU A C 1
ATOM 1406 O O . GLU A 1 172 ? -0.524 -6.293 0.021 1 98.12 172 GLU A O 1
ATOM 1411 N N . LEU A 1 173 ? -1.201 -5.172 1.837 1 98.19 173 LEU A N 1
ATOM 1412 C CA . LEU A 1 173 ? -0.315 -5.914 2.729 1 98.19 173 LEU A CA 1
ATOM 1413 C C . LEU A 1 173 ? -0.634 -7.402 2.699 1 98.19 173 LEU A C 1
ATOM 1415 O O . LEU A 1 173 ? 0.268 -8.234 2.559 1 98.19 173 LEU A O 1
ATOM 1419 N N . LEU A 1 174 ? -1.878 -7.742 2.762 1 98.44 174 LEU A N 1
ATOM 1420 C CA . LEU A 1 174 ? -2.352 -9.125 2.721 1 98.44 174 LEU A CA 1
ATOM 1421 C C . LEU A 1 174 ? -1.934 -9.797 1.419 1 98.44 174 LEU A C 1
ATOM 1423 O O . LEU A 1 174 ? -1.405 -10.914 1.438 1 98.44 174 LEU A O 1
ATOM 1427 N N . LEU A 1 175 ? -2.143 -9.109 0.347 1 98.19 175 LEU A N 1
ATOM 1428 C CA . LEU A 1 175 ? -1.859 -9.672 -0.97 1 98.19 175 LEU A CA 1
ATOM 1429 C C . LEU A 1 175 ? -0.36 -9.867 -1.168 1 98.19 175 LEU A C 1
ATOM 1431 O O . LEU A 1 175 ? 0.066 -10.844 -1.792 1 98.19 175 LEU A O 1
ATOM 1435 N N . ASN A 1 176 ? 0.457 -8.977 -0.656 1 97.94 176 ASN A N 1
ATOM 1436 C CA . ASN A 1 176 ? 1.904 -9.109 -0.781 1 97.94 176 ASN A CA 1
ATOM 1437 C C . ASN A 1 176 ? 2.428 -10.281 0.045 1 97.94 176 ASN A C 1
ATOM 1439 O O . ASN A 1 176 ? 3.348 -10.984 -0.378 1 97.94 176 ASN A O 1
ATOM 1443 N N . TYR A 1 177 ? 1.852 -10.477 1.215 1 97.94 177 TYR A N 1
ATOM 1444 C CA . TYR A 1 177 ? 2.203 -11.656 1.99 1 97.94 177 TYR A CA 1
ATOM 1445 C C . TYR A 1 177 ? 1.782 -12.93 1.266 1 97.94 177 TYR A C 1
ATOM 1447 O O . TYR A 1 177 ? 2.541 -13.898 1.21 1 97.94 177 TYR A O 1
ATOM 1455 N N . ALA A 1 178 ? 0.552 -12.906 0.73 1 97.31 178 ALA A N 1
ATOM 1456 C CA . ALA A 1 178 ? 0.088 -14.07 -0.026 1 97.31 178 ALA A CA 1
ATOM 1457 C C . ALA A 1 178 ? 1.047 -14.398 -1.166 1 97.31 178 ALA A C 1
ATOM 1459 O O . ALA A 1 178 ? 1.389 -15.562 -1.381 1 97.31 178 ALA A O 1
ATOM 1460 N N . ASN A 1 179 ? 1.419 -13.391 -1.853 1 96.31 179 ASN A N 1
ATOM 1461 C CA . ASN A 1 179 ? 2.355 -13.57 -2.957 1 96.31 179 ASN A CA 1
ATOM 1462 C C . ASN A 1 179 ? 3.66 -14.203 -2.488 1 96.31 179 ASN A C 1
ATOM 1464 O O . ASN A 1 179 ? 4.168 -15.133 -3.123 1 96.31 179 ASN A O 1
ATOM 1468 N N . ARG A 1 180 ? 4.184 -13.742 -1.427 1 96.25 180 ARG A N 1
ATOM 1469 C CA . ARG A 1 180 ? 5.406 -14.273 -0.841 1 96.25 180 ARG A CA 1
ATOM 1470 C C . ARG A 1 180 ? 5.23 -15.734 -0.442 1 96.25 180 ARG A C 1
ATOM 1472 O O . ARG A 1 180 ? 6.082 -16.578 -0.742 1 96.25 180 ARG A O 1
ATOM 1479 N N . PHE A 1 181 ? 4.16 -16.031 0.213 1 95.31 181 PHE A N 1
ATOM 1480 C CA . PHE A 1 181 ? 3.932 -17.375 0.749 1 95.31 181 PHE A CA 1
ATOM 1481 C C . PHE A 1 181 ? 3.676 -18.359 -0.375 1 95.31 181 PHE A C 1
ATOM 1483 O O . PHE A 1 181 ? 4.062 -19.531 -0.278 1 95.31 181 PHE A O 1
ATOM 1490 N N . TYR A 1 182 ? 3.004 -17.938 -1.461 1 92.25 182 TYR A N 1
ATOM 1491 C CA . TYR A 1 182 ? 2.852 -18.797 -2.625 1 92.25 182 TYR A CA 1
ATOM 1492 C C . TYR A 1 182 ? 4.207 -19.156 -3.223 1 92.25 182 TYR A C 1
ATOM 1494 O O . TYR A 1 182 ? 4.457 -20.312 -3.566 1 92.25 182 TYR A O 1
ATOM 1502 N N . ASN A 1 183 ? 5.012 -18.141 -3.361 1 91.31 183 ASN A N 1
ATOM 1503 C CA . ASN A 1 183 ? 6.344 -18.375 -3.904 1 91.31 183 ASN A CA 1
ATOM 1504 C C . ASN A 1 183 ? 7.137 -19.359 -3.041 1 91.31 183 ASN A C 1
ATOM 1506 O O . ASN A 1 183 ? 7.789 -20.266 -3.561 1 91.31 183 ASN A O 1
ATOM 1510 N N . ARG A 1 184 ? 7.078 -19.156 -1.771 1 91.31 184 ARG A N 1
ATOM 1511 C CA . ARG A 1 184 ? 7.715 -20.078 -0.846 1 91.31 184 ARG A CA 1
ATOM 1512 C C . ARG A 1 184 ? 7.18 -21.5 -1.033 1 91.31 184 ARG A C 1
ATOM 1514 O O . ARG A 1 184 ? 7.941 -22.469 -1.002 1 91.31 184 ARG A O 1
ATOM 1521 N N . GLN A 1 185 ? 5.922 -21.672 -1.159 1 89.06 185 GLN A N 1
ATOM 1522 C CA . GLN A 1 185 ? 5.289 -22.969 -1.349 1 89.06 185 GLN A CA 1
ATOM 1523 C C . GLN A 1 185 ? 5.789 -23.641 -2.621 1 89.06 185 GLN A C 1
ATOM 1525 O O . GLN A 1 185 ? 6 -24.859 -2.643 1 89.06 185 GLN A O 1
ATOM 1530 N N . PHE A 1 186 ? 5.957 -22.859 -3.664 1 87 186 PHE A N 1
ATOM 1531 C CA . PHE A 1 186 ? 6.469 -23.406 -4.914 1 87 186 PHE A CA 1
ATOM 1532 C C . PHE A 1 186 ? 7.863 -23.984 -4.723 1 87 186 PHE A C 1
ATOM 1534 O O . PHE A 1 186 ? 8.219 -24.984 -5.344 1 87 186 PHE A O 1
ATOM 1541 N N . ILE A 1 187 ? 8.602 -23.438 -3.811 1 85.31 187 ILE A N 1
ATOM 1542 C CA . ILE A 1 187 ? 9.984 -23.844 -3.588 1 85.31 187 ILE A CA 1
ATOM 1543 C C . ILE A 1 187 ? 10.023 -25.031 -2.637 1 85.31 187 ILE A C 1
ATOM 1545 O O . ILE A 1 187 ? 10.773 -25.984 -2.855 1 85.31 187 ILE A O 1
ATOM 1549 N N . THR A 1 188 ? 9.258 -25 -1.624 1 83.94 188 THR A N 1
ATOM 1550 C CA . THR A 1 188 ? 9.375 -25.984 -0.552 1 83.94 188 THR A CA 1
ATOM 1551 C C . THR A 1 188 ? 8.641 -27.266 -0.917 1 83.94 188 THR A C 1
ATOM 1553 O O . THR A 1 188 ? 8.93 -28.328 -0.366 1 83.94 188 THR A O 1
ATOM 1556 N N . ARG A 1 189 ? 7.637 -27.125 -1.714 1 77.5 189 ARG A N 1
ATOM 1557 C CA . ARG A 1 189 ? 6.984 -28.344 -2.189 1 77.5 189 ARG A CA 1
ATOM 1558 C C . ARG A 1 189 ? 7.742 -28.938 -3.371 1 77.5 189 ARG A C 1
ATOM 1560 O O . ARG A 1 189 ? 7.156 -29.188 -4.43 1 77.5 189 ARG A O 1
ATOM 1567 N N . LYS A 1 190 ? 8.891 -29.109 -3.189 1 66.75 190 LYS A N 1
ATOM 1568 C CA . LYS A 1 190 ? 9.844 -29.531 -4.219 1 66.75 190 LYS A CA 1
ATOM 1569 C C . LYS A 1 190 ? 9.43 -30.875 -4.836 1 66.75 190 LYS A C 1
ATOM 1571 O O . LYS A 1 190 ? 9.484 -31.031 -6.055 1 66.75 190 LYS A O 1
ATOM 1576 N N . HIS A 1 191 ? 9.008 -31.766 -3.955 1 67.5 191 HIS A N 1
ATOM 1577 C CA . HIS A 1 191 ? 8.688 -33.094 -4.477 1 67.5 191 HIS A CA 1
ATOM 1578 C C . HIS A 1 191 ? 7.512 -33.031 -5.449 1 67.5 191 HIS A C 1
ATOM 1580 O O . HIS A 1 191 ? 7.586 -33.562 -6.555 1 67.5 191 HIS A O 1
ATOM 1586 N N . THR A 1 192 ? 6.523 -32.281 -5.02 1 69.06 192 THR A N 1
ATOM 1587 C CA . THR A 1 192 ? 5.344 -32.156 -5.871 1 69.06 192 THR A CA 1
ATOM 1588 C C . THR A 1 192 ? 5.668 -31.328 -7.125 1 69.06 192 THR A C 1
ATOM 1590 O O . THR A 1 192 ? 5.258 -31.688 -8.227 1 69.06 192 THR A O 1
ATOM 1593 N N . ASN A 1 193 ? 6.461 -30.375 -6.941 1 72.25 193 ASN A N 1
ATOM 1594 C CA . ASN A 1 193 ? 6.785 -29.484 -8.055 1 72.25 193 ASN A CA 1
ATOM 1595 C C . ASN A 1 193 ? 7.758 -30.141 -9.031 1 72.25 193 ASN A C 1
ATOM 1597 O O . ASN A 1 193 ? 7.664 -29.953 -10.242 1 72.25 193 ASN A O 1
ATOM 1601 N N . SER A 1 194 ? 8.625 -30.906 -8.367 1 75 194 SER A N 1
ATOM 1602 C CA . SER A 1 194 ? 9.531 -31.656 -9.219 1 75 194 SER A CA 1
ATOM 1603 C C . SER A 1 194 ? 8.773 -32.688 -10.047 1 75 194 SER A C 1
ATOM 1605 O O . SER A 1 194 ? 9.078 -32.906 -11.227 1 75 194 SER A O 1
ATOM 1607 N N . ASP A 1 195 ? 7.816 -33.188 -9.406 1 83.62 195 ASP A N 1
ATOM 1608 C CA . ASP A 1 195 ? 6.977 -34.156 -10.109 1 83.62 195 ASP A CA 1
ATOM 1609 C C . ASP A 1 195 ? 6.234 -33.5 -11.266 1 83.62 195 ASP A C 1
ATOM 1611 O O . ASP A 1 195 ? 6.141 -34.062 -12.352 1 83.62 195 ASP A O 1
ATOM 1615 N N . LEU A 1 196 ? 5.777 -32.281 -11 1 86.94 196 LEU A N 1
ATOM 1616 C CA . LEU A 1 196 ? 5.051 -31.562 -12.039 1 86.94 196 LEU A CA 1
ATOM 1617 C C . LEU A 1 196 ? 5.969 -31.219 -13.211 1 86.94 196 LEU A C 1
ATOM 1619 O O . LEU A 1 196 ? 5.555 -31.297 -14.367 1 86.94 196 LEU A O 1
ATOM 1623 N N . LEU A 1 197 ? 7.164 -30.875 -12.883 1 88.69 197 LEU A N 1
ATOM 1624 C CA . LEU A 1 197 ? 8.141 -30.562 -13.922 1 88.69 197 LEU A CA 1
ATOM 1625 C C . LEU A 1 197 ? 8.469 -31.812 -14.742 1 88.69 197 LEU A C 1
ATOM 1627 O O . LEU A 1 197 ? 8.539 -31.75 -15.969 1 88.69 197 LEU A O 1
ATOM 1631 N N . ILE A 1 198 ? 8.633 -32.906 -14.062 1 90.5 198 ILE A N 1
ATOM 1632 C CA . ILE A 1 198 ? 8.938 -34.156 -14.719 1 90.5 198 ILE A CA 1
ATOM 1633 C C . ILE A 1 198 ? 7.77 -34.562 -15.609 1 90.5 198 ILE A C 1
ATOM 1635 O O . ILE A 1 198 ? 7.965 -35 -16.75 1 90.5 198 ILE A O 1
ATOM 1639 N N . ARG A 1 199 ? 6.641 -34.375 -15.086 1 92.94 199 ARG A N 1
ATOM 1640 C CA . ARG A 1 199 ? 5.445 -34.688 -15.844 1 92.94 199 ARG A CA 1
ATOM 1641 C C . ARG A 1 199 ? 5.297 -33.781 -17.062 1 92.94 199 ARG A C 1
ATOM 1643 O O . ARG A 1 199 ? 4.863 -34.25 -18.125 1 92.94 199 ARG A O 1
ATOM 1650 N N . LEU A 1 200 ? 5.617 -32.562 -16.891 1 94.44 200 LEU A N 1
ATOM 1651 C CA . LEU A 1 200 ? 5.574 -31.625 -18.016 1 94.44 200 LEU A CA 1
ATOM 1652 C C . LEU A 1 200 ? 6.527 -32.062 -19.109 1 94.44 200 LEU A C 1
ATOM 1654 O O . LEU A 1 200 ? 6.152 -32.094 -20.297 1 94.44 200 LEU A O 1
ATOM 1658 N N . GLU A 1 201 ? 7.684 -32.438 -18.75 1 92.06 201 GLU A N 1
ATOM 1659 C CA . GLU A 1 201 ? 8.68 -32.875 -19.734 1 92.06 201 GLU A CA 1
ATOM 1660 C C . GLU A 1 201 ? 8.227 -34.156 -20.438 1 92.06 201 GLU A C 1
ATOM 1662 O O . GLU A 1 201 ? 8.414 -34.281 -21.656 1 92.06 201 GLU A O 1
ATOM 1667 N N . GLY A 1 202 ? 7.719 -35 -19.609 1 94.31 202 GLY A N 1
ATOM 1668 C CA . GLY A 1 202 ? 7.168 -36.188 -20.203 1 94.31 202 GLY A CA 1
ATOM 1669 C C . GLY A 1 202 ? 6.043 -35.938 -21.188 1 94.31 202 GLY A C 1
ATOM 1670 O O . GLY A 1 202 ? 5.98 -36.531 -22.25 1 94.31 202 GLY A O 1
ATOM 1671 N N . LEU A 1 203 ? 5.203 -35.031 -20.844 1 94.88 203 LEU A N 1
ATOM 1672 C CA . LEU A 1 203 ? 4.082 -34.625 -21.688 1 94.88 203 LEU A CA 1
ATOM 1673 C C . LEU A 1 203 ? 4.574 -34.031 -23 1 94.88 203 LEU A C 1
ATOM 1675 O O . LEU A 1 203 ? 4.02 -34.281 -24.062 1 94.88 203 LEU A O 1
ATOM 1679 N N . LEU A 1 204 ? 5.562 -33.219 -22.891 1 93.88 204 LEU A N 1
ATOM 1680 C CA . LEU A 1 204 ? 6.145 -32.594 -24.078 1 93.88 204 LEU A CA 1
ATOM 1681 C C . LEU A 1 204 ? 6.773 -33.656 -24.984 1 93.88 204 LEU A C 1
ATOM 1683 O O . LEU A 1 204 ? 6.586 -33.594 -26.203 1 93.88 204 LEU A O 1
ATOM 1687 N N . LYS A 1 205 ? 7.48 -34.531 -24.359 1 93.56 205 LYS A N 1
ATOM 1688 C CA . LYS A 1 205 ? 8.078 -35.594 -25.125 1 93.56 205 LYS A CA 1
ATOM 1689 C C . LYS A 1 205 ? 7.012 -36.406 -25.875 1 93.56 205 LYS A C 1
ATOM 1691 O O . LYS A 1 205 ? 7.137 -36.656 -27.078 1 93.56 205 LYS A O 1
ATOM 1696 N N . GLU A 1 206 ? 6.047 -36.75 -25.125 1 94.19 206 GLU A N 1
ATOM 1697 C CA . GLU A 1 206 ? 4.953 -37.5 -25.719 1 94.19 206 GLU A CA 1
ATOM 1698 C C . GLU A 1 206 ? 4.266 -36.719 -26.828 1 94.19 206 GLU A C 1
ATOM 1700 O O . GLU A 1 206 ? 3.93 -37.312 -27.875 1 94.19 206 GLU A O 1
ATOM 1705 N N . TYR A 1 207 ? 4.043 -35.469 -26.609 1 93.75 207 TYR A N 1
ATOM 1706 C CA . TYR A 1 207 ? 3.367 -34.625 -27.578 1 93.75 207 TYR A CA 1
ATOM 1707 C C . TYR A 1 207 ? 4.145 -34.562 -28.891 1 93.75 207 TYR A C 1
ATOM 1709 O O . TYR A 1 207 ? 3.568 -34.719 -29.969 1 93.75 207 TYR A O 1
ATOM 1717 N N . PHE A 1 208 ? 5.387 -34.438 -28.828 1 89.88 208 PHE A N 1
ATOM 1718 C CA . PHE A 1 208 ? 6.211 -34.219 -30 1 89.88 208 PHE A CA 1
ATOM 1719 C C . PHE A 1 208 ? 6.551 -35.562 -30.672 1 89.88 208 PHE A C 1
ATOM 1721 O O . PHE A 1 208 ? 6.906 -35.594 -31.844 1 89.88 208 PHE A O 1
ATOM 1728 N N . ASP A 1 209 ? 6.422 -36.656 -29.891 1 88.94 209 ASP A N 1
ATOM 1729 C CA . ASP A 1 209 ? 6.668 -37.969 -30.438 1 88.94 209 ASP A CA 1
ATOM 1730 C C . ASP A 1 209 ? 5.406 -38.531 -31.094 1 88.94 209 ASP A C 1
ATOM 1732 O O . ASP A 1 209 ? 5.465 -39.531 -31.812 1 88.94 209 ASP A O 1
ATOM 1736 N N . SER A 1 210 ? 4.32 -37.906 -30.844 1 88.94 210 SER A N 1
ATOM 1737 C CA . SER A 1 210 ? 3.045 -38.375 -31.375 1 88.94 210 SER A CA 1
ATOM 1738 C C . SER A 1 210 ? 2.635 -37.562 -32.594 1 88.94 210 SER A C 1
ATOM 1740 O O . SER A 1 210 ? 3.387 -36.719 -33.094 1 88.94 210 SER A O 1
ATOM 1742 N N . ASN A 1 211 ? 1.469 -37.938 -33.156 1 88.12 211 ASN A N 1
ATOM 1743 C CA . ASN A 1 211 ? 0.949 -37.25 -34.312 1 88.12 211 ASN A CA 1
ATOM 1744 C C . ASN A 1 211 ? 0.187 -35.969 -33.938 1 88.12 211 ASN A C 1
ATOM 1746 O O . ASN A 1 211 ? -0.378 -35.312 -34.812 1 88.12 211 ASN A O 1
ATOM 1750 N N . LYS A 1 212 ? 0.311 -35.656 -32.75 1 91 212 LYS A N 1
ATOM 1751 C CA . LYS A 1 212 ? -0.448 -34.5 -32.25 1 91 212 LYS A CA 1
ATOM 1752 C C . LYS A 1 212 ? 0.091 -33.188 -32.844 1 91 212 LYS A C 1
ATOM 1754 O O . LYS A 1 212 ? -0.674 -32.281 -33.094 1 91 212 LYS A O 1
ATOM 1759 N N . VAL A 1 213 ? 1.307 -33.125 -32.969 1 90.5 213 VAL A N 1
ATOM 1760 C CA . VAL A 1 213 ? 1.936 -31.906 -33.5 1 90.5 213 VAL A CA 1
ATOM 1761 C C . VAL A 1 213 ? 1.402 -31.594 -34.875 1 90.5 213 VAL A C 1
ATOM 1763 O O . VAL A 1 213 ? 1.131 -30.453 -35.219 1 90.5 213 VAL A O 1
ATOM 1766 N N . LYS A 1 214 ? 1.302 -32.656 -35.688 1 85.31 214 LYS A N 1
ATOM 1767 C CA . LYS A 1 214 ? 0.802 -32.5 -37.062 1 85.31 214 LYS A CA 1
ATOM 1768 C C . LYS A 1 214 ? -0.667 -32.094 -37.062 1 85.31 214 LYS A C 1
ATOM 1770 O O . LYS A 1 214 ? -1.099 -31.328 -37.906 1 85.31 214 LYS A O 1
ATOM 1775 N N . GLN A 1 215 ? -1.338 -32.562 -36.094 1 88.69 215 GLN A N 1
ATOM 1776 C CA . GLN A 1 215 ? -2.783 -32.344 -36.031 1 88.69 215 GLN A CA 1
ATOM 1777 C C . GLN A 1 215 ? -3.137 -31.031 -35.375 1 88.69 215 GLN A C 1
ATOM 1779 O O . GLN A 1 215 ? -4.066 -30.344 -35.781 1 88.69 215 GLN A O 1
ATOM 1784 N N . LEU A 1 216 ? -2.389 -30.672 -34.281 1 90.69 216 LEU A N 1
ATOM 1785 C CA . LEU A 1 216 ? -2.828 -29.594 -33.406 1 90.69 216 LEU A CA 1
ATOM 1786 C C . LEU A 1 216 ? -1.833 -28.438 -33.438 1 90.69 216 LEU A C 1
ATOM 1788 O O . LEU A 1 216 ? -2.121 -27.344 -32.938 1 90.69 216 LEU A O 1
ATOM 1792 N N . GLY A 1 217 ? -0.689 -28.672 -34.031 1 91.38 217 GLY A N 1
ATOM 1793 C CA . GLY A 1 217 ? 0.342 -27.656 -34.031 1 91.38 217 GLY A CA 1
ATOM 1794 C C . GLY A 1 217 ? 1.116 -27.609 -32.719 1 91.38 217 GLY A C 1
ATOM 1795 O O . GLY A 1 217 ? 1.25 -28.625 -32.031 1 91.38 217 GLY A O 1
ATOM 1796 N N . LEU A 1 218 ? 1.694 -26.469 -32.375 1 92.56 218 LEU A N 1
ATOM 1797 C CA . LEU A 1 218 ? 2.447 -26.297 -31.141 1 92.56 218 LEU A CA 1
ATOM 1798 C C . LEU A 1 218 ? 1.538 -26.422 -29.922 1 92.56 218 LEU A C 1
ATOM 1800 O O . LEU A 1 218 ? 0.411 -25.922 -29.922 1 92.56 218 LEU A O 1
ATOM 1804 N N . PRO A 1 219 ? 2.062 -27.141 -28.938 1 93.62 219 PRO A N 1
ATOM 1805 C CA . PRO A 1 219 ? 1.234 -27.203 -27.719 1 93.62 219 PRO A CA 1
ATOM 1806 C C . PRO A 1 219 ? 1.075 -25.859 -27.047 1 93.62 219 PRO A C 1
ATOM 1808 O O . PRO A 1 219 ? 2.014 -25.047 -27.031 1 93.62 219 PRO A O 1
ATOM 1811 N N . THR A 1 220 ? -0.08 -25.672 -26.484 1 94.38 220 THR A N 1
ATOM 1812 C CA . THR A 1 220 ? -0.364 -24.438 -25.766 1 94.38 220 THR A CA 1
ATOM 1813 C C . THR A 1 220 ? -0.212 -24.625 -24.266 1 94.38 220 THR A C 1
ATOM 1815 O O . THR A 1 220 ? -0.263 -25.75 -23.766 1 94.38 220 THR A O 1
ATOM 1818 N N . VAL A 1 221 ? -0.061 -23.5 -23.609 1 95.69 221 VAL A N 1
ATOM 1819 C CA . VAL A 1 221 ? -0.005 -23.531 -22.156 1 95.69 221 VAL A CA 1
ATOM 1820 C C . VAL A 1 221 ? -1.295 -24.125 -21.594 1 95.69 221 VAL A C 1
ATOM 1822 O O . VAL A 1 221 ? -1.263 -24.922 -20.656 1 95.69 221 VAL A O 1
ATOM 1825 N N . ARG A 1 222 ? -2.383 -23.812 -22.203 1 94.19 222 ARG A N 1
ATOM 1826 C CA . ARG A 1 222 ? -3.686 -24.312 -21.781 1 94.19 222 ARG A CA 1
ATOM 1827 C C . ARG A 1 222 ? -3.768 -25.828 -21.922 1 94.19 222 ARG A C 1
ATOM 1829 O O . ARG A 1 222 ? -4.27 -26.516 -21.031 1 94.19 222 ARG A O 1
ATOM 1836 N N . TYR A 1 223 ? -3.297 -26.266 -23.047 1 94.56 223 TYR A N 1
ATOM 1837 C CA . TYR A 1 223 ? -3.309 -27.703 -23.281 1 94.56 223 TYR A CA 1
ATOM 1838 C C . TYR A 1 223 ? -2.486 -28.438 -22.234 1 94.56 223 TYR A C 1
ATOM 1840 O O . TYR A 1 223 ? -2.953 -29.422 -21.641 1 94.56 223 TYR A O 1
ATOM 1848 N N . LEU A 1 224 ? -1.307 -27.969 -22 1 94.94 224 LEU A N 1
ATOM 1849 C CA . LEU A 1 224 ? -0.388 -28.625 -21.078 1 94.94 224 LEU A CA 1
ATOM 1850 C C . LEU A 1 224 ? -0.92 -28.562 -19.641 1 94.94 224 LEU A C 1
ATOM 1852 O O . LEU A 1 224 ? -0.872 -29.562 -18.922 1 94.94 224 LEU A O 1
ATOM 1856 N N . SER A 1 225 ? -1.383 -27.391 -19.234 1 94.25 225 SER A N 1
ATOM 1857 C CA . SER A 1 225 ? -1.904 -27.234 -17.875 1 94.25 225 SER A CA 1
ATOM 1858 C C . SER A 1 225 ? -3.111 -28.141 -17.641 1 94.25 225 SER A C 1
ATOM 1860 O O . SER A 1 225 ? -3.262 -28.719 -16.562 1 94.25 225 SER A O 1
ATOM 1862 N N . PHE A 1 226 ? -3.932 -28.281 -18.672 1 91.75 226 PHE A N 1
ATOM 1863 C CA . PHE A 1 226 ? -5.094 -29.156 -18.594 1 91.75 226 PHE A CA 1
ATOM 1864 C C . PHE A 1 226 ? -4.672 -30.609 -18.391 1 91.75 226 PHE A C 1
ATOM 1866 O O . PHE A 1 226 ? -5.215 -31.312 -17.531 1 91.75 226 PHE A O 1
ATOM 1873 N N . GLN A 1 227 ? -3.686 -31.016 -19.141 1 92.19 227 GLN A N 1
ATOM 1874 C CA . GLN A 1 227 ? -3.193 -32.375 -19.047 1 92.19 227 GLN A CA 1
ATOM 1875 C C . GLN A 1 227 ? -2.562 -32.656 -17.672 1 92.19 227 GLN A C 1
ATOM 1877 O O . GLN A 1 227 ? -2.621 -33.781 -17.172 1 92.19 227 GLN A O 1
ATOM 1882 N N . LEU A 1 228 ? -2.062 -31.641 -17.109 1 91.75 228 LEU A N 1
ATOM 1883 C CA . LEU A 1 228 ? -1.374 -31.766 -15.82 1 91.75 228 LEU A CA 1
ATOM 1884 C C . LEU A 1 228 ? -2.322 -31.469 -14.664 1 91.75 228 LEU A C 1
ATOM 1886 O O . LEU A 1 228 ? -1.932 -31.578 -13.5 1 91.75 228 LEU A O 1
ATOM 1890 N N . ASN A 1 229 ? -3.52 -31.047 -14.93 1 88.44 229 ASN A N 1
ATOM 1891 C CA . ASN A 1 229 ? -4.574 -30.797 -13.953 1 88.44 229 ASN A CA 1
ATOM 1892 C C . ASN A 1 229 ? -4.211 -29.625 -13.031 1 88.44 229 ASN A C 1
ATOM 1894 O O . ASN A 1 229 ? -4.324 -29.75 -11.812 1 88.44 229 ASN A O 1
ATOM 1898 N N . VAL A 1 230 ? -3.67 -28.625 -13.609 1 89.56 230 VAL A N 1
ATOM 1899 C CA . VAL A 1 230 ? -3.396 -27.375 -12.906 1 89.56 230 VAL A CA 1
ATOM 1900 C C . VAL A 1 230 ? -3.807 -26.188 -13.781 1 89.56 230 VAL A C 1
ATOM 1902 O O . VAL A 1 230 ? -4.016 -26.344 -14.984 1 89.56 230 VAL A O 1
ATOM 1905 N N . SER A 1 231 ? -4.043 -25.031 -13.141 1 89.25 231 SER A N 1
ATOM 1906 C CA . SER A 1 231 ? -4.375 -23.844 -13.914 1 89.25 231 SER A CA 1
ATOM 1907 C C . SER A 1 231 ? -3.164 -23.328 -14.68 1 89.25 231 SER A C 1
ATOM 1909 O O . SER A 1 231 ? -2.023 -23.516 -14.25 1 89.25 231 SER A O 1
ATOM 1911 N N . PRO A 1 232 ? -3.396 -22.656 -15.859 1 92.62 232 PRO A N 1
ATOM 1912 C CA . PRO A 1 232 ? -2.291 -22.125 -16.656 1 92.62 232 PRO A CA 1
ATOM 1913 C C . PRO A 1 232 ? -1.386 -21.188 -15.875 1 92.62 232 PRO A C 1
ATOM 1915 O O . PRO A 1 232 ? -0.16 -21.312 -15.938 1 92.62 232 PRO A O 1
ATOM 1918 N N . ASN A 1 233 ? -1.985 -20.359 -15.117 1 92.25 233 ASN A N 1
ATOM 1919 C CA . ASN A 1 233 ? -1.189 -19.406 -14.367 1 92.25 233 ASN A CA 1
ATOM 1920 C C . ASN A 1 233 ? -0.408 -20.078 -13.242 1 92.25 233 ASN A C 1
ATOM 1922 O O . ASN A 1 233 ? 0.733 -19.703 -12.961 1 92.25 233 ASN A O 1
ATOM 1926 N N . TYR A 1 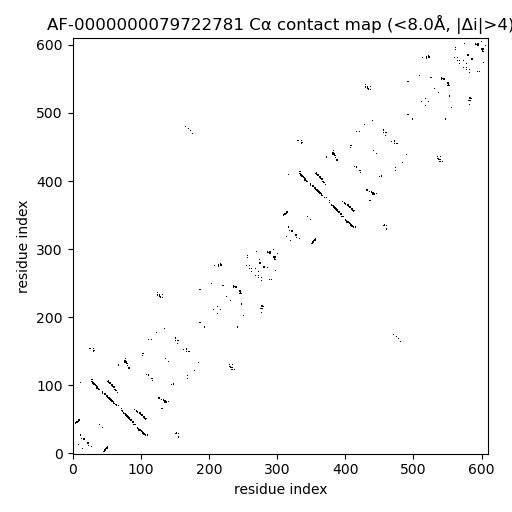234 ? -1.052 -21 -12.648 1 91.44 234 TYR A N 1
ATOM 1927 C CA . TYR A 1 234 ? -0.347 -21.734 -11.609 1 91.44 234 TYR A CA 1
ATOM 1928 C C . TYR A 1 234 ? 0.89 -22.422 -12.172 1 91.44 234 TYR A C 1
ATOM 1930 O O . TYR A 1 234 ? 1.98 -22.312 -11.609 1 91.44 234 TYR A O 1
ATOM 1938 N N . LEU A 1 235 ? 0.719 -23.141 -13.258 1 92.62 235 LEU A N 1
ATOM 1939 C CA . LEU A 1 235 ? 1.828 -23.844 -13.898 1 92.62 235 LEU A CA 1
ATOM 1940 C C . LEU A 1 235 ? 2.945 -22.875 -14.266 1 92.62 235 LEU A C 1
ATOM 1942 O O . LEU A 1 235 ? 4.117 -23.125 -13.977 1 92.62 235 LEU A O 1
ATOM 1946 N N . SER A 1 236 ? 2.562 -21.781 -14.828 1 94.31 236 SER A N 1
ATOM 1947 C CA . SER A 1 236 ? 3.537 -20.797 -15.281 1 94.31 236 SER A CA 1
ATOM 1948 C C . SER A 1 236 ? 4.285 -20.188 -14.102 1 94.31 236 SER A C 1
ATOM 1950 O O . SER A 1 236 ? 5.512 -20.062 -14.133 1 94.31 236 SER A O 1
ATOM 1952 N N . ASP A 1 237 ? 3.561 -19.875 -13.07 1 92.81 237 ASP A N 1
ATOM 1953 C CA . ASP A 1 237 ? 4.172 -19.25 -11.898 1 92.81 237 ASP A CA 1
ATOM 1954 C C . ASP A 1 237 ? 5.102 -20.234 -11.18 1 92.81 237 ASP A C 1
ATOM 1956 O O . ASP A 1 237 ? 6.195 -19.859 -10.758 1 92.81 237 ASP A O 1
ATOM 1960 N N . MET A 1 238 ? 4.645 -21.406 -11.07 1 91.25 238 MET A N 1
ATOM 1961 C CA . MET A 1 238 ? 5.457 -22.438 -10.43 1 91.25 238 MET A CA 1
ATOM 1962 C C . MET A 1 238 ? 6.754 -22.656 -11.195 1 91.25 238 MET A C 1
ATOM 1964 O O . MET A 1 238 ? 7.836 -22.656 -10.602 1 91.25 238 MET A O 1
ATOM 1968 N N . LEU A 1 239 ? 6.684 -22.844 -12.492 1 92.81 239 LEU A N 1
ATOM 1969 C CA . LEU A 1 239 ? 7.859 -23.078 -13.32 1 92.81 239 LEU A CA 1
ATOM 1970 C C . LEU A 1 239 ? 8.812 -21.891 -13.258 1 92.81 239 LEU A C 1
ATOM 1972 O O . LEU A 1 239 ? 10.031 -22.078 -13.188 1 92.81 239 LEU A O 1
ATOM 1976 N N . ARG A 1 240 ? 8.219 -20.766 -13.328 1 93.38 240 ARG A N 1
ATOM 1977 C CA . ARG A 1 240 ? 9.047 -19.562 -13.25 1 93.38 240 ARG A CA 1
ATOM 1978 C C . ARG A 1 240 ? 9.812 -19.516 -11.938 1 93.38 240 ARG A C 1
ATOM 1980 O O . ARG A 1 240 ? 10.992 -19.141 -11.922 1 93.38 240 ARG A O 1
ATOM 1987 N N . THR A 1 241 ? 9.18 -19.859 -10.953 1 90.19 241 THR A N 1
ATOM 1988 C CA . THR A 1 241 ? 9.789 -19.828 -9.633 1 90.19 241 THR A CA 1
ATOM 1989 C C . THR A 1 241 ? 10.914 -20.844 -9.531 1 90.19 241 THR A C 1
ATOM 1991 O O . THR A 1 241 ? 11.984 -20.547 -9 1 90.19 241 THR A O 1
ATOM 1994 N N . ILE A 1 242 ? 10.742 -21.969 -10.109 1 88.06 242 ILE A N 1
ATOM 1995 C CA . ILE A 1 242 ? 11.648 -23.094 -9.883 1 88.06 242 ILE A CA 1
ATOM 1996 C C . ILE A 1 242 ? 12.758 -23.078 -10.93 1 88.06 242 ILE A C 1
ATOM 1998 O O . ILE A 1 242 ? 13.898 -23.453 -10.641 1 88.06 242 ILE A O 1
ATOM 2002 N N . THR A 1 243 ? 12.422 -22.625 -12.18 1 90.75 243 THR A N 1
ATOM 2003 C CA . THR A 1 243 ? 13.383 -22.797 -13.273 1 90.75 243 THR A CA 1
ATOM 2004 C C . THR A 1 243 ? 13.766 -21.453 -13.867 1 90.75 243 THR A C 1
ATOM 2006 O O . THR A 1 243 ? 14.695 -21.375 -14.672 1 90.75 243 THR A O 1
ATOM 2009 N N . GLY A 1 244 ? 12.992 -20.422 -13.547 1 92.38 244 GLY A N 1
ATOM 2010 C CA . GLY A 1 244 ? 13.258 -19.109 -14.117 1 92.38 244 GLY A CA 1
ATOM 2011 C C . GLY A 1 244 ? 12.508 -18.875 -15.414 1 92.38 244 GLY A C 1
ATOM 2012 O O . GLY A 1 244 ? 12.531 -17.766 -15.953 1 92.38 244 GLY A O 1
ATOM 2013 N N . GLN A 1 245 ? 11.812 -19.953 -15.844 1 93.81 245 GLN A N 1
ATOM 2014 C CA . GLN A 1 245 ? 11.062 -19.828 -17.094 1 93.81 245 GLN A CA 1
ATOM 2015 C C . GLN A 1 245 ? 9.586 -20.172 -16.875 1 93.81 245 GLN A C 1
ATOM 2017 O O . GLN A 1 245 ? 9.258 -21.094 -16.125 1 93.81 245 GLN A O 1
ATOM 2022 N N . ASN A 1 246 ? 8.719 -19.438 -17.609 1 95.31 246 ASN A N 1
ATOM 2023 C CA . ASN A 1 246 ? 7.305 -19.797 -17.578 1 95.31 246 ASN A CA 1
ATOM 2024 C C . ASN A 1 246 ? 6.988 -20.938 -18.516 1 95.31 246 ASN A C 1
ATOM 2026 O O . ASN A 1 246 ? 7.891 -21.484 -19.156 1 95.31 246 ASN A O 1
ATOM 2030 N N . THR A 1 247 ? 5.785 -21.312 -18.578 1 95.44 247 THR A N 1
ATOM 2031 C CA . THR A 1 247 ? 5.387 -22.469 -19.359 1 95.44 247 THR A CA 1
ATOM 2032 C C . THR A 1 247 ? 5.668 -22.25 -20.844 1 95.44 247 THR A C 1
ATOM 2034 O O . THR A 1 247 ? 6.219 -23.141 -21.516 1 95.44 247 THR A O 1
ATOM 2037 N N . GLN A 1 248 ? 5.316 -21.109 -21.297 1 95.5 248 GLN A N 1
ATOM 2038 C CA . GLN A 1 248 ? 5.547 -20.797 -22.703 1 95.5 248 GLN A CA 1
ATOM 2039 C C . GLN A 1 248 ? 7.031 -20.875 -23.047 1 95.5 248 GLN A C 1
ATOM 2041 O O . GLN A 1 248 ? 7.406 -21.406 -24.078 1 95.5 248 GLN A O 1
ATOM 2046 N N . GLN A 1 249 ? 7.797 -20.391 -22.219 1 95.25 249 GLN A N 1
ATOM 2047 C CA . GLN A 1 249 ? 9.242 -20.406 -22.422 1 95.25 249 GLN A CA 1
ATOM 2048 C C . GLN A 1 249 ? 9.789 -21.828 -22.391 1 95.25 249 GLN A C 1
ATOM 2050 O O . GLN A 1 249 ? 10.719 -22.156 -23.125 1 95.25 249 GLN A O 1
ATOM 2055 N N . HIS A 1 250 ? 9.219 -22.672 -21.562 1 94.5 250 HIS A N 1
ATOM 2056 C CA . HIS A 1 250 ? 9.609 -24.078 -21.547 1 94.5 250 HIS A CA 1
ATOM 2057 C C . HIS A 1 250 ? 9.273 -24.766 -22.859 1 94.5 250 HIS A C 1
ATOM 2059 O O . HIS A 1 250 ? 10.07 -25.562 -23.375 1 94.5 250 HIS A O 1
ATOM 2065 N N . ILE A 1 251 ? 8.164 -24.453 -23.375 1 95.12 251 ILE A N 1
ATOM 2066 C CA . ILE A 1 251 ? 7.75 -25 -24.672 1 95.12 251 ILE A CA 1
ATOM 2067 C C . ILE A 1 251 ? 8.742 -24.578 -25.75 1 95.12 251 ILE A C 1
ATOM 2069 O O . ILE A 1 251 ? 9.227 -25.422 -26.516 1 95.12 251 ILE A O 1
ATOM 2073 N N . HIS A 1 252 ? 9.016 -23.297 -25.719 1 94.88 252 HIS A N 1
ATOM 2074 C CA . HIS A 1 252 ? 9.945 -22.766 -26.719 1 94.88 252 HIS A CA 1
ATOM 2075 C C . HIS A 1 252 ? 11.312 -23.422 -26.594 1 94.88 252 HIS A C 1
ATOM 2077 O O . HIS A 1 252 ? 11.922 -23.781 -27.609 1 94.88 252 HIS A O 1
ATOM 2083 N N . SER A 1 253 ? 11.773 -23.547 -25.422 1 94.94 253 SER A N 1
ATOM 2084 C CA . SER A 1 253 ? 13.07 -24.188 -25.188 1 94.94 253 SER A CA 1
ATOM 2085 C C . SER A 1 253 ? 13.086 -25.625 -25.703 1 94.94 253 SER A C 1
ATOM 2087 O O . SER A 1 253 ? 14.07 -26.062 -26.297 1 94.94 253 SER A O 1
ATOM 2089 N N . TRP A 1 254 ? 12.039 -26.297 -25.469 1 93.88 254 TRP A N 1
ATOM 2090 C CA . TRP A 1 254 ? 11.914 -27.672 -25.938 1 93.88 254 TRP A CA 1
ATOM 2091 C C . TRP A 1 254 ? 11.961 -27.734 -27.453 1 93.88 254 TRP A C 1
ATOM 2093 O O . TRP A 1 254 ? 12.68 -28.562 -28.031 1 93.88 254 TRP A O 1
ATOM 2103 N N . VAL A 1 255 ? 11.242 -26.875 -28.062 1 94.44 255 VAL A N 1
ATOM 2104 C CA . VAL A 1 255 ? 11.141 -26.844 -29.516 1 94.44 255 VAL A CA 1
ATOM 2105 C C . VAL A 1 255 ? 12.492 -26.5 -30.125 1 94.44 255 VAL A C 1
ATOM 2107 O O . VAL A 1 255 ? 12.906 -27.094 -31.125 1 94.44 255 VAL A O 1
ATOM 2110 N N . ILE A 1 256 ? 13.125 -25.562 -29.516 1 96 256 ILE A N 1
ATOM 2111 C CA . ILE A 1 256 ? 14.422 -25.125 -30.016 1 96 256 ILE A CA 1
ATOM 2112 C C . ILE A 1 256 ? 15.438 -26.25 -29.906 1 96 256 ILE A C 1
ATOM 2114 O O . ILE A 1 256 ? 16.234 -26.484 -30.812 1 96 256 ILE A O 1
ATOM 2118 N N . GLU A 1 257 ? 15.422 -26.969 -28.859 1 95.69 257 GLU A N 1
ATOM 2119 C CA . GLU A 1 257 ? 16.328 -28.094 -28.672 1 95.69 257 GLU A CA 1
ATOM 2120 C C . GLU A 1 257 ? 16.062 -29.188 -29.703 1 95.69 257 GLU A C 1
ATOM 2122 O O . GLU A 1 257 ? 17 -29.766 -30.266 1 95.69 257 GLU A O 1
ATOM 2127 N N . LYS A 1 258 ? 14.859 -29.422 -29.953 1 94.06 258 LYS A N 1
ATOM 2128 C CA . LYS A 1 258 ? 14.492 -30.406 -30.969 1 94.06 258 LYS A CA 1
ATOM 2129 C C . LYS A 1 258 ? 14.906 -29.938 -32.375 1 94.06 258 LYS A C 1
ATOM 2131 O O . LYS A 1 258 ? 15.32 -30.734 -33.188 1 94.06 258 LYS A O 1
ATOM 2136 N N . ALA A 1 259 ? 14.711 -28.656 -32.531 1 95.62 259 ALA A N 1
ATOM 2137 C CA . ALA A 1 259 ? 15.109 -28.078 -33.812 1 95.62 259 ALA A CA 1
ATOM 2138 C C . ALA A 1 259 ? 16.609 -28.219 -34.031 1 95.62 259 ALA A C 1
ATOM 2140 O O . ALA A 1 259 ? 17.062 -28.578 -35.125 1 95.62 259 ALA A O 1
ATOM 2141 N N . LYS A 1 260 ? 17.328 -2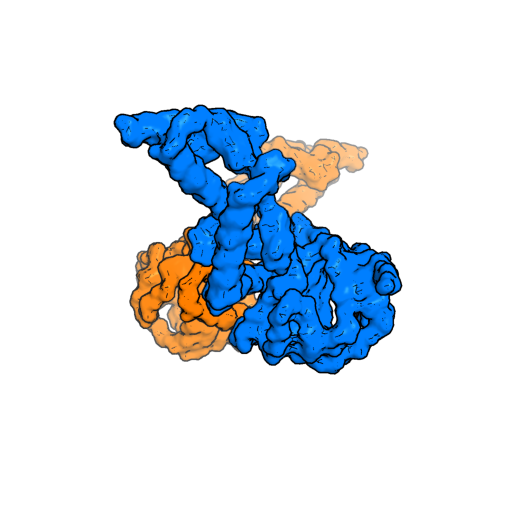7.938 -33 1 96.12 260 LYS A N 1
ATOM 2142 C CA . LYS A 1 260 ? 18.781 -28.094 -33.062 1 96.12 260 LYS A CA 1
ATOM 2143 C C . LYS A 1 260 ? 19.172 -29.531 -33.438 1 96.12 260 LYS A C 1
ATOM 2145 O O . LYS A 1 260 ? 20.062 -29.734 -34.281 1 96.12 260 LYS A O 1
ATOM 2150 N N . GLU A 1 261 ? 18.547 -30.406 -32.844 1 95.06 261 GLU A N 1
ATOM 2151 C CA . GLU A 1 261 ? 18.797 -31.812 -33.094 1 95.06 261 GLU A CA 1
ATOM 2152 C C . GLU A 1 261 ? 18.5 -32.188 -34.562 1 95.06 261 GLU A C 1
ATOM 2154 O O . GLU A 1 261 ? 19.328 -32.812 -35.219 1 95.06 261 GLU A O 1
ATOM 2159 N N . LYS A 1 262 ? 17.391 -31.703 -35.094 1 95.06 262 LYS A N 1
ATOM 2160 C CA . LYS A 1 262 ? 16.984 -32.031 -36.469 1 95.06 262 LYS A CA 1
ATOM 2161 C C . LYS A 1 262 ? 17.859 -31.312 -37.469 1 95.06 262 LYS A C 1
ATOM 2163 O O . LYS A 1 262 ? 18.172 -31.875 -38.531 1 95.06 262 LYS A O 1
ATOM 2168 N N . LEU A 1 263 ? 18.234 -30.125 -37.125 1 95.56 263 LEU A N 1
ATOM 2169 C CA . LEU A 1 263 ? 19.062 -29.344 -38.031 1 95.56 263 LEU A CA 1
ATOM 2170 C C . LEU A 1 263 ? 20.469 -29.938 -38.156 1 95.56 263 LEU A C 1
ATOM 2172 O O . LEU A 1 263 ? 21.109 -29.844 -39.188 1 95.56 263 LEU A O 1
ATOM 2176 N N . SER A 1 264 ? 20.922 -30.609 -37.125 1 94.81 264 SER A N 1
ATOM 2177 C CA . SER A 1 264 ? 22.281 -31.109 -37.062 1 94.81 264 SER A CA 1
ATOM 2178 C C . SER A 1 264 ? 22.344 -32.562 -37.5 1 94.81 264 SER A C 1
ATOM 2180 O O . SER A 1 264 ? 23.406 -33.062 -37.875 1 94.81 264 SER A O 1
ATOM 2182 N N . THR A 1 265 ? 21.188 -33.281 -37.531 1 94.12 265 THR A N 1
ATOM 2183 C CA . THR A 1 265 ? 21.266 -34.75 -37.719 1 94.12 265 THR A CA 1
ATOM 2184 C C . THR A 1 265 ? 20.516 -35.188 -38.969 1 94.12 265 THR A C 1
ATOM 2186 O O . THR A 1 265 ? 20.625 -36.312 -39.406 1 94.12 265 THR A O 1
ATOM 2189 N N . THR A 1 266 ? 19.719 -34.25 -39.531 1 94.62 266 THR A N 1
ATOM 2190 C CA . THR A 1 266 ? 18.938 -34.594 -40.719 1 94.62 266 THR A CA 1
ATOM 2191 C C . THR A 1 266 ? 19.25 -33.688 -41.875 1 94.62 266 THR A C 1
ATOM 2193 O O . THR A 1 266 ? 19.922 -32.656 -41.688 1 94.62 266 THR A O 1
ATOM 2196 N N . SER A 1 267 ? 18.75 -34.094 -43.094 1 93.75 267 SER A N 1
ATOM 2197 C CA . SER A 1 267 ? 18.891 -33.25 -44.281 1 93.75 267 SER A CA 1
ATOM 2198 C C . SER A 1 267 ? 17.578 -32.562 -44.656 1 93.75 267 SER A C 1
ATOM 2200 O O . SER A 1 267 ? 17.406 -32.062 -45.75 1 93.75 267 SER A O 1
ATOM 2202 N N . LEU A 1 268 ? 16.688 -32.531 -43.688 1 95.12 268 LEU A N 1
ATOM 2203 C CA . LEU A 1 268 ? 15.406 -31.891 -43.938 1 95.12 268 LEU A CA 1
ATOM 2204 C C . LEU A 1 268 ? 15.586 -30.391 -44.125 1 95.12 268 LEU A C 1
ATOM 2206 O O . LEU A 1 268 ? 16.453 -29.781 -43.5 1 95.12 268 LEU A O 1
ATOM 2210 N N . SER A 1 269 ? 14.672 -29.906 -44.969 1 95.5 269 SER A N 1
ATOM 2211 C CA . SER A 1 269 ? 14.711 -28.453 -45.125 1 95.5 269 SER A CA 1
ATOM 2212 C C . SER A 1 269 ? 14.211 -27.75 -43.875 1 95.5 269 SER A C 1
ATOM 2214 O O . SER A 1 269 ? 13.523 -28.344 -43.031 1 95.5 269 SER A O 1
ATOM 2216 N N . VAL A 1 270 ? 14.594 -26.5 -43.719 1 95.62 270 VAL A N 1
ATOM 2217 C CA . VAL A 1 270 ? 14.141 -25.688 -42.594 1 95.62 270 VAL A CA 1
ATOM 2218 C C . VAL A 1 270 ? 12.617 -25.672 -42.562 1 95.62 270 VAL A C 1
ATOM 2220 O O . VAL A 1 270 ? 12.016 -25.734 -41.469 1 95.62 270 VAL A O 1
ATOM 2223 N N . ASN A 1 271 ? 12.062 -25.594 -43.719 1 95.44 271 ASN A N 1
ATOM 2224 C CA . ASN A 1 271 ? 10.609 -25.594 -43.812 1 95.44 271 ASN A CA 1
ATOM 2225 C C . ASN A 1 271 ? 10 -26.906 -43.312 1 95.44 271 ASN A C 1
ATOM 2227 O O . ASN A 1 271 ? 8.984 -26.906 -42.625 1 95.44 271 ASN A O 1
ATOM 2231 N N . GLU A 1 272 ? 10.586 -27.969 -43.688 1 94.75 272 GLU A N 1
ATOM 2232 C CA . GLU A 1 272 ? 10.117 -29.281 -43.25 1 94.75 272 GLU A CA 1
ATOM 2233 C C . GLU A 1 272 ? 10.234 -29.438 -41.75 1 94.75 272 GLU A C 1
ATOM 2235 O O . GLU A 1 272 ? 9.336 -29.984 -41.094 1 94.75 272 GLU A O 1
ATOM 2240 N N . ILE A 1 273 ? 11.297 -28.953 -41.219 1 95.31 273 ILE A N 1
ATOM 2241 C CA . ILE A 1 273 ? 11.523 -29.031 -39.781 1 95.31 273 ILE A CA 1
ATOM 2242 C C . ILE A 1 273 ? 10.492 -28.188 -39.031 1 95.31 273 ILE A C 1
ATOM 2244 O O . ILE A 1 273 ? 9.922 -28.609 -38.031 1 95.31 273 ILE A O 1
ATOM 2248 N N . ALA A 1 274 ? 10.227 -27.016 -39.562 1 95.5 274 ALA A N 1
ATOM 2249 C CA . ALA A 1 274 ? 9.234 -26.109 -38.969 1 95.5 274 ALA A CA 1
ATOM 2250 C C . ALA A 1 274 ? 7.863 -26.781 -38.906 1 95.5 274 ALA A C 1
ATOM 2252 O O . ALA A 1 274 ? 7.191 -26.734 -37.875 1 95.5 274 ALA A O 1
ATOM 2253 N N . ILE A 1 275 ? 7.516 -27.438 -39.969 1 91.5 275 ILE A N 1
ATOM 2254 C CA . ILE A 1 275 ? 6.223 -28.094 -40.062 1 91.5 275 ILE A CA 1
ATOM 2255 C C . ILE A 1 275 ? 6.176 -29.281 -39.094 1 91.5 275 ILE A C 1
ATOM 2257 O O . ILE A 1 275 ? 5.168 -29.484 -38.406 1 91.5 275 ILE A O 1
ATOM 2261 N N . GLN A 1 276 ? 7.25 -30 -38.969 1 91.75 276 GLN A N 1
ATOM 2262 C CA . GLN A 1 276 ? 7.312 -31.156 -38.062 1 91.75 276 GLN A CA 1
ATOM 2263 C C . GLN A 1 276 ? 7.215 -30.734 -36.594 1 91.75 276 GLN A C 1
ATOM 2265 O O . GLN A 1 276 ? 6.746 -31.5 -35.75 1 91.75 276 GLN A O 1
ATOM 2270 N N . LEU A 1 277 ? 7.629 -29.578 -36.406 1 93.75 277 LEU A N 1
ATOM 2271 C CA . LEU A 1 277 ? 7.629 -29.062 -35.031 1 93.75 277 LEU A CA 1
ATOM 2272 C C . LEU A 1 277 ? 6.324 -28.344 -34.719 1 93.75 277 LEU A C 1
ATOM 2274 O O . LEU A 1 277 ? 6.109 -27.891 -33.594 1 93.75 277 LEU A O 1
ATOM 2278 N N . GLY A 1 278 ? 5.438 -28.188 -35.719 1 91.88 278 GLY A N 1
ATOM 2279 C CA . GLY A 1 278 ? 4.082 -27.734 -35.469 1 91.88 278 GLY A CA 1
ATOM 2280 C C . GLY A 1 278 ? 3.855 -26.281 -35.844 1 91.88 278 GLY A C 1
ATOM 2281 O O . GLY A 1 278 ? 2.814 -25.703 -35.531 1 91.88 278 GLY A O 1
ATOM 2282 N N . PHE A 1 279 ? 4.801 -25.688 -36.531 1 93.56 279 PHE A N 1
ATOM 2283 C CA . PHE A 1 279 ? 4.625 -24.297 -36.969 1 93.56 279 PHE A CA 1
ATOM 2284 C C . PHE A 1 279 ? 3.803 -24.25 -38.25 1 93.56 279 PHE A C 1
ATOM 2286 O O . PHE A 1 279 ? 4.133 -24.906 -39.25 1 93.56 279 PHE A O 1
ATOM 2293 N N . GLU A 1 280 ? 2.77 -23.484 -38.156 1 88.81 280 GLU A N 1
ATOM 2294 C CA . GLU A 1 280 ? 1.972 -23.281 -39.375 1 88.81 280 GLU A CA 1
ATOM 2295 C C . GLU A 1 280 ? 2.736 -22.453 -40.406 1 88.81 280 GLU A C 1
ATOM 2297 O O . GLU A 1 280 ? 2.6 -22.672 -41.625 1 88.81 280 GLU A O 1
ATOM 2302 N N . TYR A 1 281 ? 3.482 -21.531 -39.844 1 90.44 281 TYR A N 1
ATOM 2303 C CA . TYR A 1 281 ? 4.273 -20.656 -40.688 1 90.44 281 TYR A CA 1
ATOM 2304 C C . TYR A 1 281 ? 5.758 -20.766 -40.375 1 90.44 281 TYR A C 1
ATOM 2306 O O . TYR A 1 281 ? 6.199 -20.312 -39.312 1 90.44 281 TYR A O 1
ATOM 2314 N N . PRO A 1 282 ? 6.512 -21.297 -41.344 1 92.56 282 PRO A N 1
ATOM 2315 C CA . PRO A 1 282 ? 7.941 -21.5 -41.094 1 92.56 282 PRO A CA 1
ATOM 2316 C C . PRO A 1 282 ? 8.664 -20.219 -40.688 1 92.56 282 PRO A C 1
ATOM 2318 O O . PRO A 1 282 ? 9.664 -20.266 -39.969 1 92.56 282 PRO A O 1
ATOM 2321 N N . GLN A 1 283 ? 8.102 -19.109 -41.125 1 93.81 283 GLN A N 1
ATOM 2322 C CA . GLN A 1 283 ? 8.727 -17.828 -40.781 1 93.81 283 GLN A CA 1
ATOM 2323 C C . GLN A 1 283 ? 8.727 -17.578 -39.281 1 93.81 283 GLN A C 1
ATOM 2325 O O . GLN A 1 283 ? 9.672 -17 -38.75 1 93.81 283 GLN A O 1
ATOM 2330 N N . TYR A 1 284 ? 7.707 -18.047 -38.719 1 94.31 284 TYR A N 1
ATOM 2331 C CA . TYR A 1 284 ? 7.625 -17.875 -37.25 1 94.31 284 TYR A CA 1
ATOM 2332 C C . TYR A 1 284 ? 8.656 -18.75 -36.562 1 94.31 284 TYR A C 1
ATOM 2334 O O . TYR A 1 284 ? 9.234 -18.328 -35.531 1 94.31 284 TYR A O 1
ATOM 2342 N N . PHE A 1 285 ? 8.852 -19.922 -37.125 1 95.88 285 PHE A N 1
ATOM 2343 C CA . PHE A 1 285 ? 9.883 -20.812 -36.562 1 95.88 285 PHE A CA 1
ATOM 2344 C C . PHE A 1 285 ? 11.258 -20.172 -36.688 1 95.88 285 PHE A C 1
ATOM 2346 O O . PHE A 1 285 ? 12.016 -20.141 -35.719 1 95.88 285 PHE A O 1
ATOM 2353 N N . SER A 1 286 ? 11.555 -19.656 -37.781 1 96.56 286 SER A N 1
ATOM 2354 C CA . SER A 1 286 ? 12.859 -19.062 -38.031 1 96.56 286 SER A CA 1
ATOM 2355 C C . SER A 1 286 ? 13.109 -17.875 -37.094 1 96.56 286 SER A C 1
ATOM 2357 O O . SER A 1 286 ? 14.211 -17.719 -36.562 1 96.56 286 SER A O 1
ATOM 2359 N N . ARG A 1 287 ? 12.117 -17.125 -36.938 1 96.5 287 ARG A N 1
ATOM 2360 C CA . ARG A 1 287 ? 12.227 -15.961 -36.062 1 96.5 287 ARG A CA 1
ATOM 2361 C C . ARG A 1 287 ? 12.461 -16.391 -34.594 1 96.5 287 ARG A C 1
ATOM 2363 O O . ARG A 1 287 ? 13.305 -15.82 -33.906 1 96.5 287 ARG A O 1
ATOM 2370 N N . LEU A 1 288 ? 11.664 -17.359 -34.156 1 96.56 288 LEU A N 1
ATOM 2371 C CA . LEU A 1 288 ? 11.805 -17.859 -32.781 1 96.56 288 LEU A CA 1
ATOM 2372 C C . LEU A 1 288 ? 13.195 -18.453 -32.562 1 96.56 288 LEU A C 1
ATOM 2374 O O . LEU A 1 288 ? 13.828 -18.188 -31.547 1 96.56 288 LEU A O 1
ATOM 2378 N N . PHE A 1 289 ? 13.641 -19.219 -33.531 1 97.31 289 PHE A N 1
ATOM 2379 C CA . PHE A 1 289 ? 14.945 -19.859 -33.438 1 97.31 289 PHE A CA 1
ATOM 2380 C C . PHE A 1 289 ? 16.062 -18.812 -33.312 1 97.31 289 PHE A C 1
ATOM 2382 O O . PHE A 1 289 ? 16.953 -18.938 -32.5 1 97.31 289 PHE A O 1
ATOM 2389 N N . LYS A 1 290 ? 15.93 -17.812 -34.094 1 96.75 290 LYS A N 1
ATOM 2390 C CA . LYS A 1 290 ? 16.938 -16.75 -34.094 1 96.75 290 LYS A CA 1
ATOM 2391 C C . LYS A 1 290 ? 16.906 -15.977 -32.781 1 96.75 290 LYS A C 1
ATOM 2393 O O . LYS A 1 290 ? 17.969 -15.641 -32.25 1 96.75 290 LYS A O 1
ATOM 2398 N N . THR A 1 291 ? 15.758 -15.688 -32.375 1 96.25 291 THR A N 1
ATOM 2399 C CA . THR A 1 291 ? 15.594 -14.953 -31.125 1 96.25 291 THR A CA 1
ATOM 2400 C C . THR A 1 291 ? 16.219 -15.711 -29.969 1 96.25 291 THR A C 1
ATOM 2402 O O . THR A 1 291 ? 16.875 -15.117 -29.094 1 96.25 291 THR A O 1
ATOM 2405 N N . LYS A 1 292 ? 16.109 -17.031 -29.984 1 95.38 292 LYS A N 1
ATOM 2406 C CA . LYS A 1 292 ? 16.531 -17.859 -28.859 1 95.38 292 LYS A CA 1
ATOM 2407 C C . LYS A 1 292 ? 18 -18.234 -28.969 1 95.38 292 LYS A C 1
ATOM 2409 O O . LYS A 1 292 ? 18.672 -18.469 -27.969 1 95.38 292 LYS A O 1
ATOM 2414 N N . THR A 1 293 ? 18.594 -18.281 -30.188 1 94.88 293 THR A N 1
ATOM 2415 C CA . THR A 1 293 ? 19.938 -18.828 -30.359 1 94.88 293 THR A CA 1
ATOM 2416 C C . THR A 1 293 ? 20.875 -17.766 -30.953 1 94.88 293 THR A C 1
ATOM 2418 O O . THR A 1 293 ? 22.094 -17.953 -30.969 1 94.88 293 THR A O 1
ATOM 2421 N N . LYS A 1 294 ? 20.344 -16.703 -31.5 1 95.38 294 LYS A N 1
ATOM 2422 C CA . LYS A 1 294 ? 21.062 -15.609 -32.156 1 95.38 294 LYS A CA 1
ATOM 2423 C C . LYS A 1 294 ? 21.562 -16.031 -33.531 1 95.38 294 LYS A C 1
ATOM 2425 O O . LYS A 1 294 ? 22.234 -15.266 -34.219 1 95.38 294 LYS A O 1
ATOM 2430 N N . LEU A 1 295 ? 21.219 -17.234 -34.031 1 96 295 LEU A N 1
ATOM 2431 C CA . LEU A 1 295 ? 21.5 -17.734 -35.375 1 96 295 LEU A CA 1
ATOM 2432 C C . LEU A 1 295 ? 20.219 -18.141 -36.062 1 96 295 LEU A C 1
ATOM 2434 O O . LEU A 1 295 ? 19.281 -18.641 -35.438 1 96 295 LEU A O 1
ATOM 2438 N N . SER A 1 296 ? 20.203 -17.891 -37.344 1 96.44 296 SER A N 1
ATOM 2439 C CA . SER A 1 296 ? 19.094 -18.469 -38.094 1 96.44 296 SER A CA 1
ATOM 2440 C C . SER A 1 296 ? 19.219 -19.984 -38.188 1 96.44 296 SER A C 1
ATOM 2442 O O . SER A 1 296 ? 20.297 -20.547 -37.938 1 96.44 296 SER A O 1
ATOM 2444 N N . PRO A 1 297 ? 18.062 -20.656 -38.406 1 96.62 297 PRO A N 1
ATOM 2445 C CA . PRO A 1 297 ? 18.141 -22.109 -38.562 1 96.62 297 PRO A CA 1
ATOM 2446 C C . PRO A 1 297 ? 19.203 -22.531 -39.594 1 96.62 297 PRO A C 1
ATOM 2448 O O . PRO A 1 297 ? 19.969 -23.469 -39.344 1 96.62 297 PRO A O 1
ATOM 2451 N N . MET A 1 298 ? 19.297 -21.828 -40.688 1 95.06 298 MET A N 1
ATOM 2452 C CA . MET A 1 298 ? 20.25 -22.156 -41.719 1 95.06 298 MET A CA 1
ATOM 2453 C C . MET A 1 298 ? 21.672 -21.906 -41.25 1 95.06 298 MET A C 1
ATOM 2455 O O . MET A 1 298 ? 22.578 -22.703 -41.531 1 95.06 298 MET A O 1
ATOM 2459 N N . GLU A 1 299 ? 21.891 -20.797 -40.625 1 95.81 299 GLU A N 1
ATOM 2460 C CA . GLU A 1 299 ? 23.219 -20.484 -40.094 1 95.81 299 GLU A CA 1
ATOM 2461 C C . GLU A 1 299 ? 23.656 -21.547 -39.094 1 95.81 299 GLU A C 1
ATOM 2463 O O . GLU A 1 299 ? 24.828 -21.922 -39.062 1 95.81 299 GLU A O 1
ATOM 2468 N N . PHE A 1 300 ? 22.734 -21.969 -38.281 1 96.25 300 PHE A N 1
ATOM 2469 C CA . PHE A 1 300 ? 23.031 -23 -37.312 1 96.25 300 PHE A CA 1
ATOM 2470 C C . PHE A 1 300 ? 23.453 -24.297 -38 1 96.25 300 PHE A C 1
ATOM 2472 O O . PHE A 1 300 ? 24.438 -24.922 -37.594 1 96.25 300 PHE A O 1
ATOM 2479 N N . ARG A 1 301 ? 22.672 -24.75 -38.938 1 93.81 301 ARG A N 1
ATOM 2480 C CA . ARG A 1 301 ? 22.984 -25.969 -39.688 1 93.81 301 ARG A CA 1
ATOM 2481 C C . ARG A 1 301 ? 24.375 -25.875 -40.312 1 93.81 301 ARG A C 1
ATOM 2483 O O . ARG A 1 301 ? 25.141 -26.844 -40.281 1 93.81 301 ARG A O 1
ATOM 2490 N N . ASN A 1 302 ? 24.703 -24.688 -40.906 1 92.62 302 ASN A N 1
ATOM 2491 C CA . ASN A 1 302 ? 25.969 -24.484 -41.594 1 92.62 302 ASN A CA 1
ATOM 2492 C C . ASN A 1 302 ? 27.141 -24.5 -40.625 1 92.62 302 ASN A C 1
ATOM 2494 O O . ASN A 1 302 ? 28.297 -24.688 -41.031 1 92.62 302 ASN A O 1
ATOM 2498 N N . SER A 1 303 ? 26.844 -24.266 -39.438 1 90.62 303 SER A N 1
ATOM 2499 C CA . SER A 1 303 ? 27.922 -24.25 -38.438 1 90.62 303 SER A CA 1
ATOM 2500 C C . SER A 1 303 ? 28.391 -25.656 -38.125 1 90.62 303 SER A C 1
ATOM 2502 O O . SER A 1 303 ? 29.453 -25.844 -37.5 1 90.62 303 SER A O 1
ATOM 2504 N N . PHE A 1 304 ? 27.719 -26.625 -38.469 1 83 304 PHE A N 1
ATOM 2505 C CA . PHE A 1 304 ? 28.094 -28.016 -38.25 1 83 304 PHE A CA 1
ATOM 2506 C C . PHE A 1 304 ? 28.672 -28.625 -39.531 1 83 304 PHE A C 1
ATOM 2508 O O . PHE A 1 304 ? 29.203 -29.734 -39.5 1 83 304 PHE A O 1
ATOM 2515 N N . ASP A 1 305 ? 28.531 -27.922 -40.562 1 67.94 305 ASP A N 1
ATOM 2516 C CA . ASP A 1 305 ? 29.172 -28.375 -41.812 1 67.94 305 ASP A CA 1
ATOM 2517 C C . ASP A 1 305 ? 30.625 -27.891 -41.875 1 67.94 305 ASP A C 1
ATOM 2519 O O . ASP A 1 305 ? 30.953 -26.812 -41.375 1 67.94 305 ASP A O 1
ATOM 2523 N N . MET B 1 1 ? 25.875 32.25 22.391 1 38.78 1 MET B N 1
ATOM 2524 C CA . MET B 1 1 ? 25.188 31 22.156 1 38.78 1 MET B CA 1
ATOM 2525 C C . MET B 1 1 ? 25.969 30.125 21.172 1 38.78 1 MET B C 1
ATOM 2527 O O . MET B 1 1 ? 26.266 30.562 20.062 1 38.78 1 MET B O 1
ATOM 2531 N N . ALA B 1 2 ? 26.781 29.297 21.625 1 48.56 2 ALA B N 1
ATOM 2532 C CA . ALA B 1 2 ? 27.75 28.625 20.781 1 48.56 2 ALA B CA 1
ATOM 2533 C C . ALA B 1 2 ? 27.078 28.031 19.547 1 48.56 2 ALA B C 1
ATOM 2535 O O . ALA B 1 2 ? 25.984 27.469 19.641 1 48.56 2 ALA B O 1
ATOM 2536 N N . THR B 1 3 ? 27.359 28.422 18.422 1 60.91 3 THR B N 1
ATOM 2537 C CA . THR B 1 3 ? 26.812 28.047 17.125 1 60.91 3 THR B CA 1
ATOM 2538 C C . THR B 1 3 ? 26.875 26.531 16.938 1 60.91 3 THR B C 1
ATOM 2540 O O . THR B 1 3 ? 27.953 25.938 16.984 1 60.91 3 THR B O 1
ATOM 2543 N N . LYS B 1 4 ? 25.859 25.797 17.312 1 70.88 4 LYS B N 1
ATOM 2544 C CA . LYS B 1 4 ? 25.797 24.344 17.125 1 70.88 4 LYS B CA 1
ATOM 2545 C C . LYS B 1 4 ? 26.344 23.953 15.75 1 70.88 4 LYS B C 1
ATOM 2547 O O . LYS B 1 4 ? 26.094 24.641 14.758 1 70.88 4 LYS B O 1
ATOM 2552 N N . GLY B 1 5 ? 27.297 23.078 15.68 1 78.06 5 GLY B N 1
ATOM 2553 C CA . GLY B 1 5 ? 27.766 22.516 14.422 1 78.06 5 GLY B CA 1
ATOM 2554 C C . GLY B 1 5 ? 26.703 21.734 13.68 1 78.06 5 GLY B C 1
ATOM 2555 O O . GLY B 1 5 ? 25.734 21.281 14.281 1 78.06 5 GLY B O 1
ATOM 2556 N N . LEU B 1 6 ? 26.75 21.812 12.375 1 84.25 6 LEU B N 1
ATOM 2557 C CA . LEU B 1 6 ? 25.828 21.062 11.531 1 84.25 6 LEU B CA 1
ATOM 2558 C C . LEU B 1 6 ? 26.453 19.734 11.086 1 84.25 6 LEU B C 1
ATOM 2560 O O . LEU B 1 6 ? 27.531 19.719 10.492 1 84.25 6 LEU B O 1
ATOM 2564 N N . VAL B 1 7 ? 25.922 18.594 11.5 1 85.12 7 VAL B N 1
ATOM 2565 C CA . VAL B 1 7 ? 26.359 17.266 11.125 1 85.12 7 VAL B CA 1
ATOM 2566 C C . VAL B 1 7 ? 25.375 16.641 10.133 1 85.12 7 VAL B C 1
ATOM 2568 O O . VAL B 1 7 ? 24.156 16.609 10.391 1 85.12 7 VAL B O 1
ATOM 2571 N N . THR B 1 8 ? 25.891 16.156 9.008 1 85.62 8 THR B N 1
ATOM 2572 C CA . THR B 1 8 ? 25.031 15.57 7.98 1 85.62 8 THR B CA 1
ATOM 2573 C C . THR B 1 8 ? 25.266 14.062 7.883 1 85.62 8 THR B C 1
ATOM 2575 O O . THR B 1 8 ? 26.406 13.609 7.879 1 85.62 8 THR B O 1
ATOM 2578 N N . PHE B 1 9 ? 24.203 13.336 7.922 1 82.56 9 PHE B N 1
ATOM 2579 C CA . PHE B 1 9 ? 24.25 11.898 7.699 1 82.56 9 PHE B CA 1
ATOM 2580 C C . PHE B 1 9 ? 23.75 11.547 6.305 1 82.56 9 PHE B C 1
ATOM 2582 O O . PHE B 1 9 ? 22.578 11.773 5.984 1 82.56 9 PHE B O 1
ATOM 2589 N N . ASN B 1 10 ? 24.625 10.914 5.527 1 82.19 10 ASN B N 1
ATOM 2590 C CA . ASN B 1 10 ? 24.25 10.617 4.148 1 82.19 10 ASN B CA 1
ATOM 2591 C C . ASN B 1 10 ? 23.797 9.164 3.988 1 82.19 10 ASN B C 1
ATOM 2593 O O . ASN B 1 10 ? 23.297 8.781 2.934 1 82.19 10 ASN B O 1
ATOM 2597 N N . SER B 1 11 ? 24.109 8.375 5.102 1 87 11 SER B N 1
ATOM 2598 C CA . SER B 1 11 ? 23.719 6.969 5.016 1 87 11 SER B CA 1
ATOM 2599 C C . SER B 1 11 ? 23.203 6.453 6.352 1 87 11 SER B C 1
ATOM 2601 O O . SER B 1 11 ? 23.516 7.012 7.402 1 87 11 SER B O 1
ATOM 2603 N N . ILE B 1 12 ? 22.375 5.418 6.227 1 89.81 12 ILE B N 1
ATOM 2604 C CA . ILE B 1 12 ? 21.844 4.785 7.43 1 89.81 12 ILE B CA 1
ATOM 2605 C C . ILE B 1 12 ? 22.984 4.184 8.25 1 89.81 12 ILE B C 1
ATOM 2607 O O . ILE B 1 12 ? 22.953 4.215 9.477 1 89.81 12 ILE B O 1
ATOM 2611 N N . GLY B 1 13 ? 24 3.73 7.57 1 87.75 13 GLY B N 1
ATOM 2612 C CA . GLY B 1 13 ? 25.172 3.23 8.258 1 87.75 13 GLY B CA 1
ATOM 2613 C C . GLY B 1 13 ? 25.859 4.277 9.117 1 87.75 13 GLY B C 1
ATOM 2614 O O . GLY B 1 13 ? 26.219 4.008 10.266 1 87.75 13 GLY B O 1
ATOM 2615 N N . GLU B 1 14 ? 26.047 5.418 8.57 1 85.62 14 GLU B N 1
ATOM 2616 C CA . GLU B 1 14 ? 26.641 6.531 9.312 1 85.62 14 GLU B CA 1
ATOM 2617 C C . GLU B 1 14 ? 25.797 6.91 10.516 1 85.62 14 GLU B C 1
ATOM 2619 O O . GLU B 1 14 ? 26.328 7.188 11.594 1 85.62 14 GLU B O 1
ATOM 2624 N N . TYR B 1 15 ? 24.516 6.914 10.336 1 84.75 15 TYR B N 1
ATOM 2625 C CA . TYR B 1 15 ? 23.562 7.223 11.406 1 84.75 15 TYR B CA 1
ATOM 2626 C C . TYR B 1 15 ? 23.703 6.234 12.555 1 84.75 15 TYR B C 1
ATOM 2628 O O . TYR B 1 15 ? 23.797 6.637 13.719 1 84.75 15 TYR B O 1
ATOM 2636 N N . HIS B 1 16 ? 23.719 5.004 12.211 1 85.44 16 HIS B N 1
ATOM 2637 C CA . HIS B 1 16 ? 23.859 3.961 13.219 1 85.44 16 HIS B CA 1
ATOM 2638 C C . HIS B 1 16 ? 25.188 4.102 13.969 1 85.44 16 HIS B C 1
ATOM 2640 O O . HIS B 1 16 ? 25.234 3.945 15.188 1 85.44 16 HIS B O 1
ATOM 2646 N N . LYS B 1 17 ? 26.219 4.41 13.258 1 83.62 17 LYS B N 1
ATOM 2647 C CA . LYS B 1 17 ? 27.547 4.535 13.844 1 83.62 17 LYS B CA 1
ATOM 2648 C C . LYS B 1 17 ? 27.594 5.652 14.883 1 83.62 17 LYS B C 1
ATOM 2650 O O . LYS B 1 17 ? 28.094 5.457 15.992 1 83.62 17 LYS B O 1
ATOM 2655 N N . ILE B 1 18 ? 27 6.703 14.562 1 78.38 18 ILE B N 1
ATOM 2656 C CA . ILE B 1 18 ? 27.047 7.871 15.438 1 78.38 18 ILE B CA 1
ATOM 2657 C C . ILE B 1 18 ? 26.219 7.598 16.703 1 78.38 18 ILE B C 1
ATOM 2659 O O . ILE B 1 18 ? 26.594 8.039 17.797 1 78.38 18 ILE B O 1
ATOM 2663 N N . LEU B 1 19 ? 25.172 6.816 16.484 1 79.62 19 LEU B N 1
ATOM 2664 C CA . LEU B 1 19 ? 24.297 6.504 17.609 1 79.62 19 LEU B CA 1
ATOM 2665 C C . LEU B 1 19 ? 24.797 5.266 18.344 1 79.62 19 LEU B C 1
ATOM 2667 O O . LEU B 1 19 ? 24.156 4.805 19.297 1 79.62 19 LEU B O 1
ATOM 2671 N N . ASN B 1 20 ? 25.922 4.758 17.906 1 81.12 20 ASN B N 1
ATOM 2672 C CA . ASN B 1 20 ? 26.516 3.562 18.5 1 81.12 20 ASN B CA 1
ATOM 2673 C C . ASN B 1 20 ? 25.547 2.379 18.469 1 81.12 20 ASN B C 1
ATOM 2675 O O . ASN B 1 20 ? 25.375 1.689 19.469 1 81.12 20 ASN B O 1
ATOM 2679 N N . LEU B 1 21 ? 24.891 2.311 17.344 1 84.19 21 LEU B N 1
ATOM 2680 C CA . LEU B 1 21 ? 24 1.19 17.109 1 84.19 21 LEU B CA 1
ATOM 2681 C C . LEU B 1 21 ? 24.672 0.111 16.281 1 84.19 21 LEU B C 1
ATOM 2683 O O . LEU B 1 21 ? 25.672 0.382 15.594 1 84.19 21 LEU B O 1
ATOM 2687 N N . PRO B 1 22 ? 24.141 -1.127 16.422 1 87.06 22 PRO B N 1
ATOM 2688 C CA . PRO B 1 22 ? 24.672 -2.172 15.539 1 87.06 22 PRO B CA 1
ATOM 2689 C C . PRO B 1 22 ? 24.5 -1.838 14.062 1 87.06 22 PRO B C 1
ATOM 2691 O O . PRO B 1 22 ? 23.656 -1.021 13.703 1 87.06 22 PRO B O 1
ATOM 2694 N N . LYS B 1 23 ? 25.312 -2.439 13.273 1 90.44 23 LYS B N 1
ATOM 2695 C CA . LYS B 1 23 ? 25.203 -2.252 11.836 1 90.44 23 LYS B CA 1
ATOM 2696 C C . LYS B 1 23 ? 23.797 -2.557 11.344 1 90.44 23 LYS B C 1
ATOM 2698 O O . LYS B 1 23 ? 23.172 -3.527 11.781 1 90.44 23 LYS B O 1
ATOM 2703 N N . PRO B 1 24 ? 23.328 -1.686 10.492 1 92 24 PRO B N 1
ATOM 2704 C CA . PRO B 1 24 ? 21.984 -1.946 9.969 1 92 24 PRO B CA 1
ATOM 2705 C C . PRO B 1 24 ? 21.906 -3.232 9.148 1 92 24 PRO B C 1
ATOM 2707 O O . PRO B 1 24 ? 22.891 -3.627 8.523 1 92 24 PRO B O 1
ATOM 2710 N N . GLN B 1 25 ? 20.75 -3.887 9.148 1 91.5 25 GLN B N 1
ATOM 2711 C CA . GLN B 1 25 ? 20.531 -5.121 8.398 1 91.5 25 GLN B CA 1
ATOM 2712 C C . GLN B 1 25 ? 20.25 -4.828 6.93 1 91.5 25 GLN B C 1
ATOM 2714 O O . GLN B 1 25 ? 20.234 -5.742 6.102 1 91.5 25 GLN B O 1
ATOM 2719 N N . HIS B 1 26 ? 19.969 -3.637 6.641 1 93.19 26 HIS B N 1
ATOM 2720 C CA . HIS B 1 26 ? 19.656 -3.182 5.293 1 93.19 26 HIS B CA 1
ATOM 2721 C C . HIS B 1 26 ? 20.234 -1.795 5.027 1 93.19 26 HIS B C 1
ATOM 2723 O O . HIS B 1 26 ? 20.219 -0.935 5.91 1 93.19 26 HIS B O 1
ATOM 2729 N N . PRO B 1 27 ? 20.688 -1.536 3.896 1 92.56 27 PRO B N 1
ATOM 2730 C CA . PRO B 1 27 ? 21.359 -0.265 3.633 1 92.56 27 PRO B CA 1
ATOM 2731 C C . PRO B 1 27 ? 20.391 0.905 3.494 1 92.56 27 PRO B C 1
ATOM 2733 O O . PRO B 1 27 ? 20.781 2.061 3.693 1 92.56 27 PRO B O 1
ATOM 2736 N N . LEU B 1 28 ? 19.109 0.616 3.117 1 95.69 28 LEU B N 1
ATOM 2737 C CA . LEU B 1 28 ? 18.234 1.72 2.74 1 95.69 28 LEU B CA 1
ATOM 2738 C C . LEU B 1 28 ? 17.078 1.855 3.721 1 95.69 28 LEU B C 1
ATOM 2740 O O . LEU B 1 28 ? 16.266 2.787 3.617 1 95.69 28 LEU B O 1
ATOM 2744 N N . VAL B 1 29 ? 16.906 0.98 4.648 1 97.31 29 VAL B N 1
ATOM 2745 C CA . VAL B 1 29 ? 15.82 1.042 5.633 1 97.31 29 VAL B CA 1
ATOM 2746 C C . VAL B 1 29 ? 16.297 0.438 6.953 1 97.31 29 VAL B C 1
ATOM 2748 O O . VAL B 1 29 ? 17.078 -0.519 6.965 1 97.31 29 VAL B O 1
ATOM 2751 N N . ALA B 1 30 ? 15.859 1.063 8.047 1 96.5 30 ALA B N 1
ATOM 2752 C CA . ALA B 1 30 ? 16.203 0.55 9.367 1 96.5 30 ALA B CA 1
ATOM 2753 C C . ALA B 1 30 ? 15.133 0.897 10.391 1 96.5 30 ALA B C 1
ATOM 2755 O O . ALA B 1 30 ? 14.469 1.932 10.281 1 96.5 30 ALA B O 1
ATOM 2756 N N . ILE B 1 31 ? 14.883 0.02 11.258 1 96.88 31 ILE B N 1
ATOM 2757 C CA . ILE B 1 31 ? 13.992 0.258 12.391 1 96.88 31 ILE B CA 1
ATOM 2758 C C . ILE B 1 31 ? 14.742 -0.01 13.695 1 96.88 31 ILE B C 1
ATOM 2760 O O . ILE B 1 31 ? 15.555 -0.935 13.773 1 96.88 31 ILE B O 1
ATOM 2764 N N . MET B 1 32 ? 14.5 0.84 14.688 1 93.31 32 MET B N 1
ATOM 2765 C CA . MET B 1 32 ? 15.172 0.699 15.977 1 93.31 32 MET B CA 1
ATOM 2766 C C . MET B 1 32 ? 14.203 0.971 17.125 1 93.31 32 MET B C 1
ATOM 2768 O O . MET B 1 32 ? 13.289 1.789 17 1 93.31 32 MET B O 1
ATOM 2772 N N . LYS B 1 33 ? 14.398 0.259 18.203 1 92.38 33 LYS B N 1
ATOM 2773 C CA . LYS B 1 33 ? 13.695 0.561 19.438 1 92.38 33 LYS B CA 1
ATOM 2774 C C . LYS B 1 33 ? 14.359 1.721 20.172 1 92.38 33 LYS B C 1
ATOM 2776 O O . LYS B 1 33 ? 15.586 1.766 20.297 1 92.38 33 LYS B O 1
ATOM 2781 N N . LEU B 1 34 ? 13.547 2.682 20.5 1 89 34 LEU B N 1
ATOM 2782 C CA . LEU B 1 34 ? 14.047 3.801 21.281 1 89 34 LEU B CA 1
ATOM 2783 C C . LEU B 1 34 ? 14.047 3.459 22.766 1 89 34 LEU B C 1
ATOM 2785 O O . LEU B 1 34 ? 13.031 3.012 23.312 1 89 34 LEU B O 1
ATOM 2789 N N . THR B 1 35 ? 15.141 3.566 23.344 1 86.81 35 THR B N 1
ATOM 2790 C CA . THR B 1 35 ? 15.273 3.318 24.781 1 86.81 35 THR B CA 1
ATOM 2791 C C . THR B 1 35 ? 15.945 4.5 25.469 1 86.81 35 THR B C 1
ATOM 2793 O O . THR B 1 35 ? 16.719 5.23 24.859 1 86.81 35 THR B O 1
ATOM 2796 N N . GLY B 1 36 ? 15.508 4.613 26.719 1 80 36 GLY B N 1
ATOM 2797 C CA . GLY B 1 36 ? 16.047 5.715 27.5 1 80 36 GLY B CA 1
ATOM 2798 C C . GLY B 1 36 ? 17.562 5.754 27.531 1 80 36 GLY B C 1
ATOM 2799 O O . GLY B 1 36 ? 18.203 4.719 27.688 1 80 36 GLY B O 1
ATOM 2800 N N . THR B 1 37 ? 18.062 6.867 27.078 1 73.44 37 THR B N 1
ATOM 2801 C CA . THR B 1 37 ? 19.516 7.07 27.125 1 73.44 37 THR B CA 1
ATOM 2802 C C . THR B 1 37 ? 19.844 8.5 27.531 1 73.44 37 THR B C 1
ATOM 2804 O O . THR B 1 37 ? 18.969 9.375 27.531 1 73.44 37 THR B O 1
ATOM 2807 N N . SER B 1 38 ? 21.016 8.578 28.062 1 72.88 38 SER B N 1
ATOM 2808 C CA . SER B 1 38 ? 21.5 9.93 28.312 1 72.88 38 SER B CA 1
ATOM 2809 C C . SER B 1 38 ? 22.016 10.586 27.047 1 72.88 38 SER B C 1
ATOM 2811 O O . SER B 1 38 ? 22.656 9.93 26.219 1 72.88 38 SER B O 1
ATOM 2813 N N . LEU B 1 39 ? 21.5 11.703 26.828 1 71.38 39 LEU B N 1
ATOM 2814 C CA . LEU B 1 39 ? 21.969 12.438 25.641 1 71.38 39 LEU B CA 1
ATOM 2815 C C . LEU B 1 39 ? 23.422 12.859 25.812 1 71.38 39 LEU B C 1
ATOM 2817 O O . LEU B 1 39 ? 23.781 13.508 26.797 1 71.38 39 LEU B O 1
ATOM 2821 N N . SER B 1 40 ? 24.203 12.375 24.922 1 75.31 40 SER B N 1
ATOM 2822 C CA . SER B 1 40 ? 25.594 12.812 24.938 1 75.31 40 SER B CA 1
ATOM 2823 C C . SER B 1 40 ? 25.703 14.297 24.609 1 75.31 40 SER B C 1
ATOM 2825 O O . SER B 1 40 ? 24.875 14.844 23.891 1 75.31 40 SER B O 1
ATOM 2827 N N . PRO B 1 41 ? 26.641 14.977 25.203 1 77.94 41 PRO B N 1
ATOM 2828 C CA . PRO B 1 41 ? 26.875 16.391 24.875 1 77.94 41 PRO B CA 1
ATOM 2829 C C . PRO B 1 41 ? 27 16.641 23.375 1 77.94 41 PRO B C 1
ATOM 2831 O O . PRO B 1 41 ? 26.641 17.719 22.891 1 77.94 41 PRO B O 1
ATOM 2834 N N . TYR B 1 42 ? 27.422 15.57 22.734 1 78.19 42 TYR B N 1
ATOM 2835 C CA . TYR B 1 42 ? 27.562 15.68 21.281 1 78.19 42 TYR B CA 1
ATOM 2836 C C . TYR B 1 42 ? 26.234 16.016 20.625 1 78.19 42 TYR B C 1
ATOM 2838 O O . TYR B 1 42 ? 26.172 16.844 19.719 1 78.19 42 TYR B O 1
ATOM 2846 N N . PHE B 1 43 ? 25.219 15.5 21.109 1 76.56 43 PHE B N 1
ATOM 2847 C CA . PHE B 1 43 ? 23.891 15.688 20.516 1 76.56 43 PHE B CA 1
ATOM 2848 C C . PHE B 1 43 ? 23.312 17.031 20.938 1 76.56 43 PHE B C 1
ATOM 2850 O O . PHE B 1 43 ? 22.531 17.625 20.188 1 76.56 43 PHE B O 1
ATOM 2857 N N . LEU B 1 44 ? 23.75 17.5 22 1 76.75 44 LEU B N 1
ATOM 2858 C CA . LEU B 1 44 ? 23.25 18.781 22.484 1 76.75 44 LEU B CA 1
ATOM 2859 C C . LEU B 1 44 ? 23.969 19.938 21.812 1 76.75 44 LEU B C 1
ATOM 2861 O O . LEU B 1 44 ? 23.406 21.016 21.656 1 76.75 44 LEU B O 1
ATOM 2865 N N . GLU B 1 45 ? 25.141 19.641 21.344 1 81.44 45 GLU B N 1
ATOM 2866 C CA . GLU B 1 45 ? 25.984 20.703 20.812 1 81.44 45 GLU B CA 1
ATOM 2867 C C . GLU B 1 45 ? 25.875 20.812 19.297 1 81.44 45 GLU B C 1
ATOM 2869 O O . GLU B 1 45 ? 26.438 21.719 18.688 1 81.44 45 GLU B O 1
ATOM 2874 N N . ASN B 1 46 ? 25.156 19.891 18.75 1 83.25 46 ASN B N 1
ATOM 2875 C CA . ASN B 1 46 ? 25.125 19.859 17.297 1 83.25 46 ASN B CA 1
ATOM 2876 C C . ASN B 1 46 ? 23.688 19.797 16.766 1 83.25 46 ASN B C 1
ATOM 2878 O O . ASN B 1 46 ? 22.781 19.391 17.484 1 83.25 46 ASN B O 1
ATOM 2882 N N . LYS B 1 47 ? 23.562 20.312 15.484 1 85.44 47 LYS B N 1
ATOM 2883 C CA . LYS B 1 47 ? 22.359 20.078 14.688 1 85.44 47 LYS B CA 1
ATOM 2884 C C . LYS B 1 47 ? 22.578 18.953 13.672 1 85.44 47 LYS B C 1
ATOM 2886 O O . LYS B 1 47 ? 23.703 18.75 13.195 1 85.44 47 LYS B O 1
ATOM 2891 N N . PHE B 1 48 ? 21.547 18.312 13.414 1 83.19 48 PHE B N 1
ATOM 2892 C CA . PHE B 1 48 ? 21.672 17.141 12.562 1 83.19 48 PHE B CA 1
ATOM 2893 C C . PHE B 1 48 ? 20.766 17.234 11.344 1 83.19 48 PHE B C 1
ATOM 2895 O O . PHE B 1 48 ? 19.625 17.703 11.461 1 83.19 48 PHE B O 1
ATOM 2902 N N . VAL B 1 49 ? 21.344 16.875 10.211 1 86.25 49 VAL B N 1
ATOM 2903 C CA . VAL B 1 49 ? 20.562 16.781 8.977 1 86.25 49 VAL B CA 1
ATOM 2904 C C . VAL B 1 49 ? 20.672 15.359 8.414 1 86.25 49 VAL B C 1
ATOM 2906 O O . VAL B 1 49 ? 21.766 14.844 8.195 1 86.25 49 VAL B O 1
ATOM 2909 N N . TYR B 1 50 ? 19.484 14.797 8.203 1 84.88 50 TYR B N 1
ATOM 2910 C CA . TYR B 1 50 ? 19.453 13.445 7.656 1 84.88 50 TYR B CA 1
ATOM 2911 C C . TYR B 1 50 ? 18.875 13.445 6.246 1 84.88 50 TYR B C 1
ATOM 2913 O O . TYR B 1 50 ? 17.969 14.227 5.934 1 84.88 50 TYR B O 1
ATOM 2921 N N . ASP B 1 51 ? 19.422 12.523 5.414 1 89.81 51 ASP B N 1
ATOM 2922 C CA . ASP B 1 51 ? 18.953 12.414 4.035 1 89.81 51 ASP B CA 1
ATOM 2923 C C . ASP B 1 51 ? 17.984 11.242 3.883 1 89.81 51 ASP B C 1
ATOM 2925 O O . ASP B 1 51 ? 18.047 10.492 2.91 1 89.81 51 ASP B O 1
ATOM 2929 N N . PHE B 1 52 ? 17.234 10.984 4.91 1 92.44 52 PHE B N 1
ATOM 2930 C CA . PHE B 1 52 ? 16.234 9.93 4.84 1 92.44 52 PHE B CA 1
ATOM 2931 C C . PHE B 1 52 ? 14.961 10.344 5.57 1 92.44 52 PHE B C 1
ATOM 2933 O O . PHE B 1 52 ? 14.961 11.328 6.316 1 92.44 52 PHE B O 1
ATOM 2940 N N . TYR B 1 53 ? 13.867 9.695 5.215 1 94.44 53 TYR B N 1
ATOM 2941 C CA . TYR B 1 53 ? 12.633 9.852 5.977 1 94.44 53 TYR B CA 1
ATOM 2942 C C . TYR B 1 53 ? 12.766 9.242 7.367 1 94.44 53 TYR B C 1
ATOM 2944 O O . TYR B 1 53 ? 13.391 8.188 7.531 1 94.44 53 TYR B O 1
ATOM 2952 N N . MET B 1 54 ? 12.211 9.906 8.305 1 93.44 54 MET B N 1
ATOM 2953 C CA . MET B 1 54 ? 12.211 9.375 9.664 1 93.44 54 MET B CA 1
ATOM 2954 C C . MET B 1 54 ? 10.812 9.414 10.266 1 93.44 54 MET B C 1
ATOM 2956 O O . MET B 1 54 ? 10.125 10.43 10.195 1 93.44 54 MET B O 1
ATOM 2960 N N . ILE B 1 55 ? 10.344 8.297 10.797 1 95.88 55 ILE B N 1
ATOM 2961 C CA . ILE B 1 55 ? 9.094 8.164 11.539 1 95.88 55 ILE B CA 1
ATOM 2962 C C . ILE B 1 55 ? 9.375 7.641 12.945 1 95.88 55 ILE B C 1
ATOM 2964 O O . ILE B 1 55 ? 9.906 6.539 13.102 1 95.88 55 ILE B O 1
ATOM 2968 N N . ALA B 1 56 ? 9.047 8.453 13.953 1 92.81 56 ALA B N 1
ATOM 2969 C CA . ALA B 1 56 ? 9.336 8.047 15.328 1 92.81 56 ALA B CA 1
ATOM 2970 C C . ALA B 1 56 ? 8.094 8.125 16.203 1 92.81 56 ALA B C 1
ATOM 2972 O O . ALA B 1 56 ? 7.316 9.078 16.094 1 92.81 56 ALA B O 1
ATOM 2973 N N . ILE B 1 57 ? 7.824 7.113 16.891 1 94.31 57 ILE B N 1
ATOM 2974 C CA . ILE B 1 57 ? 6.855 7.148 17.984 1 94.31 57 ILE B CA 1
ATOM 2975 C C . ILE B 1 57 ? 7.586 7.129 19.328 1 94.31 57 ILE B C 1
ATOM 2977 O O . ILE B 1 57 ? 8.414 6.25 19.578 1 94.31 57 ILE B O 1
ATOM 2981 N N . LYS B 1 58 ? 7.316 8.109 20.156 1 89.5 58 LYS B N 1
ATOM 2982 C CA . LYS B 1 58 ? 8.016 8.312 21.422 1 89.5 58 LYS B CA 1
ATOM 2983 C C . LYS B 1 58 ? 7.047 8.305 22.594 1 89.5 58 LYS B C 1
ATOM 2985 O O . LYS B 1 58 ? 5.961 8.883 22.516 1 89.5 58 LYS B O 1
ATOM 2990 N N . LYS B 1 59 ? 7.453 7.629 23.562 1 87.5 59 LYS B N 1
ATOM 2991 C CA . LYS B 1 59 ? 6.715 7.578 24.812 1 87.5 59 LYS B CA 1
ATOM 2992 C C . LYS B 1 59 ? 7.594 7.992 25.984 1 87.5 59 LYS B C 1
ATOM 2994 O O . LYS B 1 59 ? 8.812 7.844 25.938 1 87.5 59 LYS B O 1
ATOM 2999 N N . ASN B 1 60 ? 6.918 8.562 27.078 1 80.75 60 ASN B N 1
ATOM 3000 C CA . ASN B 1 60 ? 7.582 8.914 28.328 1 80.75 60 ASN B CA 1
ATOM 3001 C C . ASN B 1 60 ? 8.656 9.977 28.125 1 80.75 60 ASN B C 1
ATOM 3003 O O . ASN B 1 60 ? 9.742 9.891 28.688 1 80.75 60 ASN B O 1
ATOM 3007 N N . LEU B 1 61 ? 8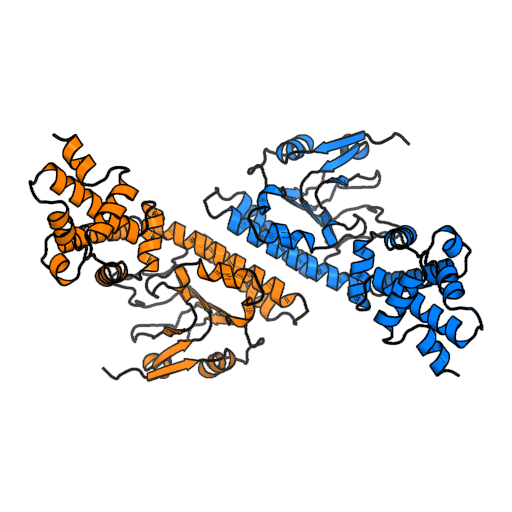.445 10.719 27.172 1 73 61 LEU B N 1
ATOM 3008 C CA . LEU B 1 61 ? 9.336 11.852 26.953 1 73 61 LEU B CA 1
ATOM 3009 C C . LEU B 1 61 ? 9.109 12.93 28 1 73 61 LEU B C 1
ATOM 3011 O O . LEU B 1 61 ? 7.988 13.406 28.188 1 73 61 LEU B O 1
ATOM 3015 N N . LYS B 1 62 ? 10.047 12.828 29.062 1 65.88 62 LYS B N 1
ATOM 3016 C CA . LYS B 1 62 ? 9.984 13.867 30.094 1 65.88 62 LYS B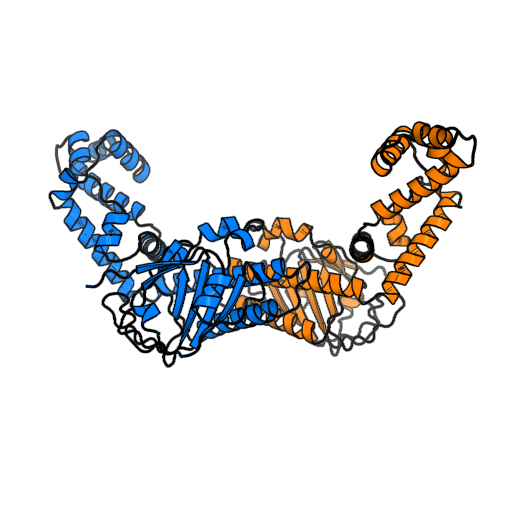 CA 1
ATOM 3017 C C . LYS B 1 62 ? 10.711 15.133 29.656 1 65.88 62 LYS B C 1
ATOM 3019 O O . LYS B 1 62 ? 11.766 15.055 29.016 1 65.88 62 LYS B O 1
ATOM 3024 N N . GLY B 1 63 ? 9.992 16.203 29.656 1 57.12 63 GLY B N 1
ATOM 3025 C CA . GLY B 1 63 ? 10.594 17.469 29.281 1 57.12 63 GLY B CA 1
ATOM 3026 C C . GLY B 1 63 ? 9.914 18.125 28.109 1 57.12 63 GLY B C 1
ATOM 3027 O O . GLY B 1 63 ? 9.062 17.531 27.453 1 57.12 63 GLY B O 1
ATOM 3028 N N . THR B 1 64 ? 9.867 19.422 28.219 1 47.91 64 THR B N 1
ATOM 3029 C CA . THR B 1 64 ? 9.18 20.234 27.234 1 47.91 64 THR B CA 1
ATOM 3030 C C . THR B 1 64 ? 9.891 20.156 25.891 1 47.91 64 THR B C 1
ATOM 3032 O O . THR B 1 64 ? 11.086 20.438 25.781 1 47.91 64 THR B O 1
ATOM 3035 N N . ILE B 1 65 ? 9.766 19.016 25.281 1 47.31 65 ILE B N 1
ATOM 3036 C CA . ILE B 1 65 ? 10.188 19.422 23.953 1 47.31 65 ILE B CA 1
ATOM 3037 C C . ILE B 1 65 ? 9.508 20.734 23.562 1 47.31 65 ILE B C 1
ATOM 3039 O O . ILE B 1 65 ? 8.297 20.875 23.719 1 47.31 65 ILE B O 1
ATOM 3043 N N . ARG B 1 66 ? 10.203 21.828 24 1 40.97 66 ARG B N 1
ATOM 3044 C CA . ARG B 1 66 ? 9.656 23.156 23.734 1 40.97 66 ARG B CA 1
ATOM 3045 C C . ARG B 1 66 ? 8.875 23.172 22.422 1 40.97 66 ARG B C 1
ATOM 3047 O O . ARG B 1 66 ? 9.461 23.078 21.344 1 40.97 66 ARG B O 1
ATOM 3054 N N . TYR B 1 67 ? 7.781 22.297 22.469 1 36.75 67 TYR B N 1
ATOM 3055 C CA . TYR B 1 67 ? 6.902 22.547 21.328 1 36.75 67 TYR B CA 1
ATOM 3056 C C . TYR B 1 67 ? 6.039 23.781 21.562 1 36.75 67 TYR B C 1
ATOM 3058 O O . TYR B 1 67 ? 5.086 23.734 22.344 1 36.75 67 TYR B O 1
ATOM 3066 N N . GLY B 1 68 ? 6.387 24.828 21.219 1 39.28 68 GLY B N 1
ATOM 3067 C CA . GLY B 1 68 ? 5.703 26.078 21.516 1 39.28 68 GLY B CA 1
ATOM 3068 C C . GLY B 1 68 ? 5.418 26.266 23 1 39.28 68 GLY B C 1
ATOM 3069 O O . GLY B 1 68 ? 6.191 25.812 23.844 1 39.28 68 GLY B O 1
ATOM 3070 N N . ARG B 1 69 ? 4.516 27.234 23.406 1 40.62 69 ARG B N 1
ATOM 3071 C CA . ARG B 1 69 ? 4.203 27.703 24.734 1 40.62 69 ARG B CA 1
ATOM 3072 C C . ARG B 1 69 ? 3.529 26.625 25.562 1 40.62 69 ARG B C 1
ATOM 3074 O O . ARG B 1 69 ? 3.287 26.797 26.766 1 40.62 69 ARG B O 1
ATOM 3081 N N . GLN B 1 70 ? 2.895 25.609 25 1 39.28 70 GLN B N 1
ATOM 3082 C CA . GLN B 1 70 ? 2.053 24.781 25.859 1 39.28 70 GLN B CA 1
ATOM 3083 C C . GLN B 1 70 ? 2.773 23.5 26.266 1 39.28 70 GLN B C 1
ATOM 3085 O O . GLN B 1 70 ? 3.43 22.859 25.438 1 39.28 70 GLN B O 1
ATOM 3090 N N . ASN B 1 71 ? 3.064 23.375 27.5 1 42.16 71 ASN B N 1
ATOM 3091 C CA . ASN B 1 71 ? 3.613 22.203 28.156 1 42.16 71 ASN B CA 1
ATOM 3092 C C . ASN B 1 71 ? 2.76 20.969 27.875 1 42.16 71 ASN B C 1
ATOM 3094 O O . ASN B 1 71 ? 1.546 20.984 28.094 1 42.16 71 ASN B O 1
ATOM 3098 N N . TYR B 1 72 ? 3.008 20.266 26.891 1 41.75 72 TYR B N 1
ATOM 3099 C CA . TYR B 1 72 ? 2.211 19.047 26.734 1 41.75 72 TYR B CA 1
ATOM 3100 C C . TYR B 1 72 ? 2.715 17.938 27.641 1 41.75 72 TYR B C 1
ATOM 3102 O O . TYR B 1 72 ? 3.918 17.688 27.719 1 41.75 72 TYR B O 1
ATOM 3110 N N . ASP B 1 73 ? 2.24 17.797 28.828 1 44.81 73 ASP B N 1
ATOM 3111 C CA . ASP B 1 73 ? 2.469 16.578 29.609 1 44.81 73 ASP B CA 1
ATOM 3112 C C . ASP B 1 73 ? 2.145 15.328 28.797 1 44.81 73 ASP B C 1
ATOM 3114 O O . ASP B 1 73 ? 0.999 15.125 28.391 1 44.81 73 ASP B O 1
ATOM 3118 N N . PHE B 1 74 ? 3.029 14.891 28.016 1 50.69 74 PHE B N 1
ATOM 3119 C CA . PHE B 1 74 ? 2.666 13.844 27.078 1 50.69 74 PHE B CA 1
ATOM 3120 C C . PHE B 1 74 ? 2.699 12.469 27.734 1 50.69 74 PHE B C 1
ATOM 3122 O O . PHE B 1 74 ? 3.75 11.828 27.797 1 50.69 74 PHE B O 1
ATOM 3129 N N . SER B 1 75 ? 1.928 12.141 28.703 1 57.31 75 SER B N 1
ATOM 3130 C CA . SER B 1 75 ? 1.809 10.727 29.031 1 57.31 75 SER B CA 1
ATOM 3131 C C . SER B 1 75 ? 1.384 9.906 27.828 1 57.31 75 SER B C 1
ATOM 3133 O O . SER B 1 75 ? 1.594 8.695 27.781 1 57.31 75 SER B O 1
ATOM 3135 N N . GLU B 1 76 ? 1.047 10.523 26.734 1 71.12 76 GLU B N 1
ATOM 3136 C CA . GLU B 1 76 ? 0.559 9.875 25.516 1 71.12 76 GLU B CA 1
ATOM 3137 C C . GLU B 1 76 ? 1.657 9.781 24.469 1 71.12 76 GLU B C 1
ATOM 3139 O O . GLU B 1 76 ? 2.658 10.492 24.531 1 71.12 76 GLU B O 1
ATOM 3144 N N . GLY B 1 77 ? 1.562 8.695 23.625 1 83.56 77 GLY B N 1
ATOM 3145 C CA . GLY B 1 77 ? 2.51 8.531 22.531 1 83.56 77 GLY B CA 1
ATOM 3146 C C . GLY B 1 77 ? 2.51 9.695 21.562 1 83.56 77 GLY B C 1
ATOM 3147 O O . GLY B 1 77 ? 1.453 10.25 21.25 1 83.56 77 GLY B O 1
ATOM 3148 N N . ILE B 1 78 ? 3.77 10.164 21.297 1 89.62 78 ILE B N 1
ATOM 3149 C CA . ILE B 1 78 ? 3.947 11.227 20.312 1 89.62 78 ILE B CA 1
ATOM 3150 C C . ILE B 1 78 ? 4.621 10.664 19.062 1 89.62 78 ILE B C 1
ATOM 3152 O O . ILE B 1 78 ? 5.586 9.898 19.172 1 89.62 78 ILE B O 1
ATOM 3156 N N . MET B 1 79 ? 4.031 10.984 17.984 1 93.06 79 MET B N 1
ATOM 3157 C CA . MET B 1 79 ? 4.59 10.531 16.719 1 93.06 79 MET B CA 1
ATOM 3158 C C . MET B 1 79 ? 5.113 11.711 15.898 1 93.06 79 MET B C 1
ATOM 3160 O O . MET B 1 79 ? 4.445 12.742 15.789 1 93.06 79 MET B O 1
ATOM 3164 N N . SER B 1 80 ? 6.332 11.625 15.445 1 90.69 80 SER B N 1
ATOM 3165 C CA . SER B 1 80 ? 6.945 12.641 14.594 1 90.69 80 SER B CA 1
ATOM 3166 C C . SER B 1 80 ? 7.398 12.055 13.266 1 90.69 80 SER B C 1
ATOM 3168 O O . SER B 1 80 ? 7.906 10.93 13.219 1 90.69 80 SER B O 1
ATOM 3170 N N . LEU B 1 81 ? 7.148 12.75 12.211 1 93.44 81 LEU B N 1
ATOM 3171 C CA . LEU B 1 81 ? 7.551 12.359 10.867 1 93.44 81 LEU B CA 1
ATOM 3172 C C . LEU B 1 81 ? 8.344 13.469 10.188 1 93.44 81 LEU B C 1
ATOM 3174 O O . LEU B 1 81 ? 7.945 14.633 10.227 1 93.44 81 LEU B O 1
ATOM 3178 N N . SER B 1 82 ? 9.477 13.125 9.617 1 90.25 82 SER B N 1
ATOM 3179 C CA . SER B 1 82 ? 10.328 14.141 9 1 90.25 82 SER B CA 1
ATOM 3180 C C . SER B 1 82 ? 10.82 13.68 7.629 1 90.25 82 SER B C 1
ATOM 3182 O O . SER B 1 82 ? 11.062 12.492 7.414 1 90.25 82 SER B O 1
ATOM 3184 N N . SER B 1 83 ? 10.961 14.602 6.766 1 91.12 83 SER B N 1
ATOM 3185 C CA . SER B 1 83 ? 11.477 14.375 5.418 1 91.12 83 SER B CA 1
ATOM 3186 C C . SER B 1 83 ? 12.992 14.469 5.375 1 91.12 83 SER B C 1
ATOM 3188 O O . SER B 1 83 ? 13.617 14.953 6.324 1 91.12 83 SER B O 1
ATOM 3190 N N . PRO B 1 84 ? 13.578 13.977 4.246 1 90.31 84 PRO B N 1
ATOM 3191 C CA . PRO B 1 84 ? 15.016 14.148 4.086 1 90.31 84 PRO B CA 1
ATOM 3192 C C . PRO B 1 84 ? 15.438 15.617 4.102 1 90.31 84 PRO B C 1
ATOM 3194 O O . PRO B 1 84 ? 14.703 16.484 3.611 1 90.31 84 PRO B O 1
ATOM 3197 N N . LYS B 1 85 ? 16.562 15.922 4.762 1 86.38 85 LYS B N 1
ATOM 3198 C CA . LYS B 1 85 ? 17.266 17.219 4.754 1 86.38 85 LYS B CA 1
ATOM 3199 C C . LYS B 1 85 ? 16.672 18.156 5.785 1 86.38 85 LYS B C 1
ATOM 3201 O O . LYS B 1 85 ? 16.984 19.359 5.801 1 86.38 85 LYS B O 1
ATOM 3206 N N . GLN B 1 86 ? 15.766 17.672 6.535 1 81.19 86 GLN B N 1
ATOM 3207 C CA . GLN B 1 86 ? 15.305 18.484 7.652 1 81.19 86 GLN B CA 1
ATOM 3208 C C . GLN B 1 86 ? 16.344 18.516 8.773 1 81.19 86 GLN B C 1
ATOM 3210 O O . GLN B 1 86 ? 17 17.516 9.039 1 81.19 86 GLN B O 1
ATOM 3215 N N . VAL B 1 87 ? 16.422 19.656 9.43 1 79 87 VAL B N 1
ATOM 3216 C CA . VAL B 1 87 ? 17.406 19.859 10.492 1 79 87 VAL B CA 1
ATOM 3217 C C . VAL B 1 87 ? 16.797 19.5 11.844 1 79 87 VAL B C 1
ATOM 3219 O O . VAL B 1 87 ? 15.672 19.922 12.148 1 79 87 VAL B O 1
ATOM 3222 N N . PHE B 1 88 ? 17.516 18.703 12.609 1 76.06 88 PHE B N 1
ATOM 3223 C CA . PHE B 1 88 ? 17.094 18.297 13.945 1 76.06 88 PHE B CA 1
ATOM 3224 C C . PHE B 1 88 ? 18.109 18.75 14.992 1 76.06 88 PHE B C 1
ATOM 3226 O O . PHE B 1 88 ? 19.312 18.719 14.742 1 76.06 88 PHE B O 1
ATOM 3233 N N . SER B 1 89 ? 17.578 19.188 16.109 1 76.69 89 SER B N 1
ATOM 3234 C CA . SER B 1 89 ? 18.422 19.516 17.234 1 76.69 89 SER B CA 1
ATOM 3235 C C . SER B 1 89 ? 17.75 19.172 18.562 1 76.69 89 SER B C 1
ATOM 3237 O O . SER B 1 89 ? 16.516 19.031 18.625 1 76.69 89 SER B O 1
ATOM 3239 N N . PHE B 1 90 ? 18.484 18.891 19.516 1 72.38 90 PHE B N 1
ATOM 3240 C CA . PHE B 1 90 ? 18 18.641 20.859 1 72.38 90 PHE B CA 1
ATOM 3241 C C . PHE B 1 90 ? 18.234 19.844 21.75 1 72.38 90 PHE B C 1
ATOM 3243 O O . PHE B 1 90 ? 19.219 20.578 21.578 1 72.38 90 PHE B O 1
ATOM 3250 N N . ASP B 1 91 ? 17.203 20 22.547 1 71.38 91 ASP B N 1
ATOM 3251 C CA . ASP B 1 91 ? 17.375 21.078 23.516 1 71.38 91 ASP B CA 1
ATOM 3252 C C . ASP B 1 91 ? 17.891 20.547 24.844 1 71.38 91 ASP B C 1
ATOM 3254 O O . ASP B 1 91 ? 17.734 19.359 25.156 1 71.38 91 ASP B O 1
ATOM 3258 N N . GLU B 1 92 ? 18.516 21.422 25.594 1 68.12 92 GLU B N 1
ATOM 3259 C CA . GLU B 1 92 ? 19.094 21.062 26.875 1 68.12 92 GLU B CA 1
ATOM 3260 C C . GLU B 1 92 ? 18.047 20.516 27.844 1 68.12 92 GLU B C 1
ATOM 3262 O O . GLU B 1 92 ? 18.344 19.703 28.719 1 68.12 92 GLU B O 1
ATOM 3267 N N . SER B 1 93 ? 16.891 20.875 27.656 1 69.19 93 SER B N 1
ATOM 3268 C CA . SER B 1 93 ? 15.836 20.484 28.594 1 69.19 93 SER B CA 1
ATOM 3269 C C . SER B 1 93 ? 15.25 19.125 28.219 1 69.19 93 SER B C 1
ATOM 3271 O O . SER B 1 93 ? 14.438 18.578 28.969 1 69.19 93 SER B O 1
ATOM 3273 N N . THR B 1 94 ? 15.812 18.594 27.219 1 70.69 94 THR B N 1
ATOM 3274 C CA . THR B 1 94 ? 15.273 17.312 26.766 1 70.69 94 THR B CA 1
ATOM 3275 C C . THR B 1 94 ? 15.797 16.172 27.625 1 70.69 94 THR B C 1
ATOM 3277 O O . THR B 1 94 ? 17.016 16.031 27.797 1 70.69 94 THR B O 1
ATOM 3280 N N . ASP B 1 95 ? 14.953 15.523 28.344 1 73.56 95 ASP B N 1
ATOM 3281 C CA . ASP B 1 95 ? 15.281 14.344 29.141 1 73.56 95 ASP B CA 1
ATOM 3282 C C . ASP B 1 95 ? 14.82 13.07 28.438 1 73.56 95 ASP B C 1
ATOM 3284 O O . ASP B 1 95 ? 13.617 12.797 28.375 1 73.56 95 ASP B O 1
ATOM 3288 N N . LEU B 1 96 ? 15.719 12.328 27.969 1 75.69 96 LEU B N 1
ATOM 3289 C CA . LEU B 1 96 ? 15.414 11.102 27.219 1 75.69 96 LEU B CA 1
ATOM 3290 C C . LEU B 1 96 ? 15.594 9.875 28.109 1 75.69 96 LEU B C 1
ATOM 3292 O O . LEU B 1 96 ? 15.57 8.742 27.609 1 75.69 96 LEU B O 1
ATOM 3296 N N . SER B 1 97 ? 15.742 10.07 29.406 1 78.94 97 SER B N 1
ATOM 3297 C CA . SER B 1 97 ? 16.125 8.984 30.297 1 78.94 97 SER B CA 1
ATOM 3298 C C . SER B 1 97 ? 15.047 7.898 30.328 1 78.94 97 SER B C 1
ATOM 3300 O O . SER B 1 97 ? 15.352 6.723 30.547 1 78.94 97 SER B O 1
ATOM 3302 N N . GLU B 1 98 ? 13.797 8.242 30.062 1 82.25 98 GLU B N 1
ATOM 3303 C CA . GLU B 1 98 ? 12.711 7.266 30.141 1 82.25 98 GLU B CA 1
ATOM 3304 C C . GLU B 1 98 ? 12.07 7.059 28.766 1 82.25 98 GLU B C 1
ATOM 3306 O O . GLU B 1 98 ? 10.984 6.484 28.656 1 82.25 98 GLU B O 1
ATOM 3311 N N . LEU B 1 99 ? 12.773 7.52 27.812 1 85.19 99 LEU B N 1
ATOM 3312 C CA . LEU B 1 99 ? 12.242 7.461 26.453 1 85.19 99 LEU B CA 1
ATOM 3313 C C . LEU B 1 99 ? 12.031 6.016 26.016 1 85.19 99 LEU B C 1
ATOM 3315 O O . LEU B 1 99 ? 12.875 5.156 26.266 1 85.19 99 LEU B O 1
ATOM 3319 N N . SER B 1 100 ? 10.906 5.742 25.469 1 90.56 100 SER B N 1
ATOM 3320 C CA . SER B 1 100 ? 10.617 4.465 24.828 1 90.56 100 SER B CA 1
ATOM 3321 C C . SER B 1 100 ? 9.836 4.664 23.531 1 90.56 100 SER B C 1
ATOM 3323 O O . SER B 1 100 ? 9.227 5.715 23.328 1 90.56 100 SER B O 1
ATOM 3325 N N . GLY B 1 101 ? 9.961 3.672 22.625 1 93.5 101 GLY B N 1
ATOM 3326 C CA . GLY B 1 101 ? 9.234 3.746 21.359 1 93.5 101 GLY B CA 1
ATOM 3327 C C . GLY B 1 101 ? 9.992 3.146 20.203 1 93.5 101 GLY B C 1
ATOM 3328 O O . GLY B 1 101 ? 10.703 2.152 20.359 1 93.5 101 GLY B O 1
ATOM 3329 N N . TRP B 1 102 ? 9.664 3.684 19.031 1 95 102 TRP B N 1
ATOM 3330 C CA . TRP B 1 102 ? 10.242 3.148 17.797 1 95 102 TRP B CA 1
ATOM 3331 C C . TRP B 1 102 ? 10.656 4.273 16.859 1 95 102 TRP B C 1
ATOM 3333 O O . TRP B 1 102 ? 10.07 5.359 16.875 1 95 102 TRP B O 1
ATOM 3343 N N . SER B 1 103 ? 11.695 4.047 16.141 1 94.62 103 SER B N 1
ATOM 3344 C CA . SER B 1 103 ? 12.07 4.918 15.031 1 94.62 103 SER B CA 1
ATOM 3345 C C . SER B 1 103 ? 12.289 4.121 13.75 1 94.62 103 SER B C 1
ATOM 3347 O O . SER B 1 103 ? 13 3.115 13.75 1 94.62 103 SER B O 1
ATOM 3349 N N . LEU B 1 104 ? 11.633 4.496 12.719 1 97.69 104 LEU B N 1
ATOM 3350 C CA . LEU B 1 104 ? 11.781 3.936 11.375 1 97.69 104 LEU B CA 1
ATOM 3351 C C . LEU B 1 104 ? 12.406 4.953 10.43 1 97.69 104 LEU B C 1
ATOM 3353 O O . LEU B 1 104 ? 11.961 6.102 10.359 1 97.69 104 LEU B O 1
ATOM 3357 N N . ILE B 1 105 ? 13.477 4.594 9.766 1 96.06 105 ILE B N 1
ATOM 3358 C CA . ILE B 1 105 ? 14.109 5.473 8.789 1 96.06 105 ILE B CA 1
ATOM 3359 C C . ILE B 1 105 ? 14.234 4.746 7.449 1 96.06 105 ILE B C 1
ATOM 3361 O O . ILE B 1 105 ? 14.453 3.535 7.41 1 96.06 105 ILE B O 1
ATOM 3365 N N . PHE B 1 106 ? 14.047 5.445 6.34 1 97.12 106 PHE B N 1
ATOM 3366 C CA . PHE B 1 106 ? 14.25 4.84 5.031 1 97.12 106 PHE B CA 1
ATOM 3367 C C . PHE B 1 106 ? 14.648 5.895 4.004 1 97.12 106 PHE B C 1
ATOM 3369 O O . PHE B 1 106 ? 14.18 7.031 4.066 1 97.12 106 PHE B O 1
ATOM 3376 N N . HIS B 1 107 ? 15.492 5.508 3.125 1 95.19 107 HIS B N 1
ATOM 3377 C CA . HIS B 1 107 ? 16 6.367 2.059 1 95.19 107 HIS B CA 1
ATOM 3378 C C . HIS B 1 107 ? 14.977 6.504 0.933 1 95.19 107 HIS B C 1
ATOM 3380 O O . HIS B 1 107 ? 14.211 5.578 0.668 1 95.19 107 HIS B O 1
ATOM 3386 N N . SER B 1 108 ? 15.031 7.621 0.224 1 95 108 SER B N 1
ATOM 3387 C CA . SER B 1 108 ? 14.148 7.84 -0.92 1 95 108 SER B CA 1
ATOM 3388 C C . SER B 1 108 ? 14.352 6.77 -1.986 1 95 108 SER B C 1
ATOM 3390 O O . SER B 1 108 ? 13.406 6.402 -2.691 1 95 108 SER B O 1
ATOM 3392 N N . ASP B 1 109 ? 15.523 6.223 -2.072 1 95.5 109 ASP B N 1
ATOM 3393 C CA . ASP B 1 109 ? 15.836 5.18 -3.047 1 95.5 109 ASP B CA 1
ATOM 3394 C C . ASP B 1 109 ? 15.094 3.887 -2.727 1 95.5 109 ASP B C 1
ATOM 3396 O O . ASP B 1 109 ? 14.875 3.055 -3.609 1 95.5 109 ASP B O 1
ATOM 3400 N N . PHE B 1 110 ? 14.812 3.709 -1.498 1 96.88 110 PHE B N 1
ATOM 3401 C CA . PHE B 1 110 ? 14.141 2.49 -1.072 1 96.88 110 PHE B CA 1
ATOM 3402 C C . PHE B 1 110 ? 12.742 2.4 -1.686 1 96.88 110 PHE B C 1
ATOM 3404 O O . PHE B 1 110 ? 12.25 1.307 -1.965 1 96.88 110 PHE B O 1
ATOM 3411 N N . ILE B 1 111 ? 12.078 3.602 -1.948 1 97.38 111 ILE B N 1
ATOM 3412 C CA . ILE B 1 111 ? 10.688 3.611 -2.391 1 97.38 111 ILE B CA 1
ATOM 3413 C C . ILE B 1 111 ? 10.609 4.082 -3.842 1 97.38 111 ILE B C 1
ATOM 3415 O O . ILE B 1 111 ? 9.523 4.164 -4.418 1 97.38 111 ILE B O 1
ATOM 3419 N N . ARG B 1 112 ? 11.656 4.328 -4.477 1 95.75 112 ARG B N 1
ATOM 3420 C CA . ARG B 1 112 ? 11.758 5.027 -5.754 1 95.75 112 ARG B CA 1
ATOM 3421 C C . ARG B 1 112 ? 10.938 4.328 -6.832 1 95.75 112 ARG B C 1
ATOM 3423 O O . ARG B 1 112 ? 10.32 4.98 -7.672 1 95.75 112 ARG B O 1
ATOM 3430 N N . ASN B 1 113 ? 10.906 2.99 -6.871 1 94.5 113 ASN B N 1
ATOM 3431 C CA . ASN B 1 113 ? 10.25 2.234 -7.93 1 94.5 113 ASN B CA 1
ATOM 3432 C C . ASN B 1 113 ? 8.828 1.843 -7.539 1 94.5 113 ASN B C 1
ATOM 3434 O O . ASN B 1 113 ? 8.211 0.994 -8.188 1 94.5 113 ASN B O 1
ATOM 3438 N N . TYR B 1 114 ? 8.352 2.385 -6.512 1 95.56 114 TYR B N 1
ATOM 3439 C CA . TYR B 1 114 ? 7.008 2.096 -6.023 1 95.56 114 TYR B CA 1
ATOM 3440 C C . TYR B 1 114 ? 6.117 3.326 -6.125 1 95.56 114 TYR B C 1
ATOM 3442 O O . TYR B 1 114 ? 6.609 4.457 -6.184 1 95.56 114 TYR B O 1
ATOM 3450 N N . ASN B 1 115 ? 4.797 3.115 -6.129 1 94.88 115 ASN B N 1
ATOM 3451 C CA . ASN B 1 115 ? 3.838 4.211 -6.141 1 94.88 115 ASN B CA 1
ATOM 3452 C C . ASN B 1 115 ? 4.012 5.129 -4.934 1 94.88 115 ASN B C 1
ATOM 3454 O O . ASN B 1 115 ? 3.684 6.312 -4.992 1 94.88 115 ASN B O 1
ATOM 3458 N N . LEU B 1 116 ? 4.586 4.582 -3.924 1 95.88 116 LEU B N 1
ATOM 3459 C CA . LEU B 1 116 ? 4.781 5.328 -2.684 1 95.88 116 LEU B CA 1
ATOM 3460 C C . LEU B 1 116 ? 5.688 6.535 -2.912 1 95.88 116 LEU B C 1
ATOM 3462 O O . LEU B 1 116 ? 5.531 7.562 -2.252 1 95.88 116 LEU B O 1
ATOM 3466 N N . ALA B 1 117 ? 6.621 6.477 -3.883 1 95.69 117 ALA B N 1
ATOM 3467 C CA . ALA B 1 117 ? 7.531 7.582 -4.176 1 95.69 117 ALA B CA 1
ATOM 3468 C C . ALA B 1 117 ? 6.762 8.828 -4.594 1 95.69 117 ALA B C 1
ATOM 3470 O O . ALA B 1 117 ? 7.148 9.953 -4.25 1 95.69 117 ALA B O 1
ATOM 3471 N N . LYS B 1 118 ? 5.664 8.617 -5.242 1 94.62 118 LYS B N 1
ATOM 3472 C CA . LYS B 1 118 ? 4.816 9.727 -5.664 1 94.62 118 LYS B CA 1
ATOM 3473 C C . LYS B 1 118 ? 3.854 10.133 -4.555 1 94.62 118 LYS B C 1
ATOM 3475 O O . LYS B 1 118 ? 3.709 11.32 -4.258 1 94.62 118 LYS B O 1
ATOM 3480 N N . GLN B 1 119 ? 3.293 9.18 -3.932 1 94.69 119 GLN B N 1
ATOM 3481 C CA . GLN B 1 119 ? 2.246 9.398 -2.939 1 94.69 119 GLN B CA 1
ATOM 3482 C C . GLN B 1 119 ? 2.797 10.117 -1.709 1 94.69 119 GLN B C 1
ATOM 3484 O O . GLN B 1 119 ? 2.094 10.906 -1.075 1 94.69 119 GLN B O 1
ATOM 3489 N N . ILE B 1 120 ? 4.039 9.859 -1.399 1 95.31 120 ILE B N 1
ATOM 3490 C CA . ILE B 1 120 ? 4.617 10.344 -0.152 1 95.31 120 ILE B CA 1
ATOM 3491 C C . ILE B 1 120 ? 4.68 11.875 -0.17 1 95.31 120 ILE B C 1
ATOM 3493 O O . ILE B 1 120 ? 4.668 12.516 0.884 1 95.31 120 ILE B O 1
ATOM 3497 N N . LYS B 1 121 ? 4.688 12.445 -1.313 1 91.69 121 LYS B N 1
ATOM 3498 C CA . LYS B 1 121 ? 4.742 13.898 -1.477 1 91.69 121 LYS B CA 1
ATOM 3499 C C . LYS B 1 121 ? 3.414 14.547 -1.097 1 91.69 121 LYS B C 1
ATOM 3501 O O . LYS B 1 121 ? 3.35 15.75 -0.868 1 91.69 121 LYS B O 1
ATOM 3506 N N . ASN B 1 122 ? 2.424 13.695 -1.021 1 90.88 122 ASN B N 1
ATOM 3507 C CA . ASN B 1 122 ? 1.089 14.211 -0.727 1 90.88 122 ASN B CA 1
ATOM 3508 C C . ASN B 1 122 ? 0.826 14.266 0.775 1 90.88 122 ASN B C 1
ATOM 3510 O O . ASN B 1 122 ? -0.17 14.836 1.216 1 90.88 122 ASN B O 1
ATOM 3514 N N . TYR B 1 123 ? 1.714 13.703 1.568 1 93.06 123 TYR B N 1
ATOM 3515 C CA . TYR B 1 123 ? 1.562 13.758 3.018 1 93.06 123 TYR B CA 1
ATOM 3516 C C . TYR B 1 123 ? 2.162 15.047 3.58 1 93.06 123 TYR B C 1
ATOM 3518 O O . TYR B 1 123 ? 3.385 15.188 3.65 1 93.06 123 TYR B O 1
ATOM 3526 N N . GLY B 1 124 ? 1.353 15.898 4.043 1 90.62 124 GLY B N 1
ATOM 3527 C CA . GLY B 1 124 ? 1.812 17.188 4.535 1 90.62 124 GLY B CA 1
ATOM 3528 C C . GLY B 1 124 ? 2.672 17.078 5.777 1 90.62 124 GLY B C 1
ATOM 3529 O O . GLY B 1 124 ? 3.539 17.922 6.016 1 90.62 124 GLY B O 1
ATOM 3530 N N . PHE B 1 125 ? 2.521 16 6.504 1 91.75 125 PHE B N 1
ATOM 3531 C CA . PHE B 1 125 ? 3.129 15.914 7.824 1 91.75 125 PHE B CA 1
ATOM 3532 C C . PHE B 1 125 ? 4.637 15.727 7.719 1 91.75 125 PHE B C 1
ATOM 3534 O O . PHE B 1 125 ? 5.359 15.883 8.703 1 91.75 125 PHE B O 1
ATOM 3541 N N . PHE B 1 126 ? 5.148 15.43 6.582 1 90.62 126 PHE B N 1
ATOM 3542 C CA . PHE B 1 126 ? 6.594 15.344 6.414 1 90.62 126 PHE B CA 1
ATOM 3543 C C . PHE B 1 126 ? 7.211 16.734 6.328 1 90.62 126 PHE B C 1
ATOM 3545 O O . PHE B 1 126 ? 8.43 16.891 6.402 1 90.62 126 PHE B O 1
ATOM 3552 N N . SER B 1 127 ? 6.414 17.734 6.25 1 85.69 127 SER B N 1
ATOM 3553 C CA . SER B 1 127 ? 6.898 19.109 6.188 1 85.69 127 SER B CA 1
ATOM 3554 C C . SER B 1 127 ? 6.547 19.875 7.457 1 85.69 127 SER B C 1
ATOM 3556 O O . SER B 1 127 ? 6.754 21.094 7.535 1 85.69 127 SER B O 1
ATOM 3558 N N . TYR B 1 128 ? 5.988 19.172 8.43 1 83.44 128 TYR B N 1
ATOM 3559 C CA . TYR B 1 128 ? 5.625 19.828 9.68 1 83.44 128 TYR B CA 1
ATOM 3560 C C . TYR B 1 128 ? 6.852 20.031 10.562 1 83.44 128 TYR B C 1
ATOM 3562 O O . TYR B 1 128 ? 7.848 19.312 10.422 1 83.44 128 TYR B O 1
ATOM 3570 N N . GLU B 1 129 ? 6.727 21.016 11.336 1 75.5 129 GLU B N 1
ATOM 3571 C CA . GLU B 1 129 ? 7.777 21.203 12.336 1 75.5 129 GLU B CA 1
ATOM 3572 C C . GLU B 1 129 ? 7.617 20.234 13.5 1 75.5 129 GLU B C 1
ATOM 3574 O O . GLU B 1 129 ? 6.547 19.656 13.688 1 75.5 129 GLU B O 1
ATOM 3579 N N . THR B 1 130 ? 8.586 20.078 14.281 1 66.44 130 THR B N 1
ATOM 3580 C CA . THR B 1 130 ? 8.656 19.094 15.352 1 66.44 130 THR B CA 1
ATOM 3581 C C . THR B 1 130 ? 7.574 19.344 16.391 1 66.44 130 THR B C 1
ATOM 3583 O O . THR B 1 130 ? 7.004 18.406 16.953 1 66.44 130 THR B O 1
ATOM 3586 N N . HIS B 1 131 ? 7.297 20.594 16.641 1 69.5 131 HIS B N 1
ATOM 3587 C CA . HIS B 1 131 ? 6.309 20.906 17.672 1 69.5 131 HIS B CA 1
ATOM 3588 C C . HIS B 1 131 ? 4.895 20.641 17.172 1 69.5 131 HIS B C 1
ATOM 3590 O O . HIS B 1 131 ? 3.93 20.734 17.938 1 69.5 131 HIS B O 1
ATOM 3596 N N . GLU B 1 132 ? 4.836 20.297 15.953 1 77.94 132 GLU B N 1
ATOM 3597 C CA . GLU B 1 132 ? 3.572 19.938 15.32 1 77.94 132 GLU B CA 1
ATOM 3598 C C . GLU B 1 132 ? 3.414 18.406 15.25 1 77.94 132 GLU B C 1
ATOM 3600 O O . GLU B 1 132 ? 2.857 17.891 14.281 1 77.94 132 GLU B O 1
ATOM 3605 N N . ALA B 1 133 ? 3.836 17.797 16.375 1 82.56 133 ALA B N 1
ATOM 3606 C CA . ALA B 1 133 ? 3.824 16.344 16.453 1 82.56 133 ALA B CA 1
ATOM 3607 C C . ALA B 1 133 ? 2.404 15.812 16.641 1 82.56 133 ALA B C 1
ATOM 3609 O O . ALA B 1 133 ? 1.508 16.562 17.047 1 82.56 133 ALA B O 1
ATOM 3610 N N . LEU B 1 134 ? 2.303 14.617 16.25 1 90.25 134 LEU B N 1
ATOM 3611 C CA . LEU B 1 134 ? 1.027 13.914 16.375 1 90.25 134 LEU B CA 1
ATOM 3612 C C . LEU B 1 134 ? 0.876 13.281 17.75 1 90.25 134 LEU B C 1
ATOM 3614 O O . LEU B 1 134 ? 1.713 12.469 18.156 1 90.25 134 LEU B O 1
ATOM 3618 N N . HIS B 1 135 ? -0.103 13.695 18.438 1 88.44 135 HIS B N 1
ATOM 3619 C CA . HIS B 1 135 ? -0.427 13.086 19.719 1 88.44 135 HIS B CA 1
ATOM 3620 C C . HIS B 1 135 ? -1.409 11.93 19.562 1 88.44 135 HIS B C 1
ATOM 3622 O O . HIS B 1 135 ? -2.514 12.125 19.047 1 88.44 135 HIS B O 1
ATOM 3628 N N . LEU B 1 136 ? -1.039 10.805 20.078 1 92.12 136 LEU B N 1
ATOM 3629 C CA . LEU B 1 136 ? -1.822 9.594 19.859 1 92.12 136 LEU B CA 1
ATOM 3630 C C . LEU B 1 136 ? -2.652 9.25 21.094 1 92.12 136 LEU B C 1
ATOM 3632 O O . LEU B 1 136 ? -2.18 9.391 22.219 1 92.12 136 LEU B O 1
ATOM 3636 N N . SER B 1 137 ? -3.883 8.852 20.875 1 89.88 137 SER B N 1
ATOM 3637 C CA . SER B 1 137 ? -4.629 8.195 21.938 1 89.88 137 SER B CA 1
ATOM 3638 C C . SER B 1 137 ? -4.043 6.82 22.25 1 89.88 137 SER B C 1
ATOM 3640 O O . SER B 1 137 ? -3.227 6.297 21.5 1 89.88 137 SER B O 1
ATOM 3642 N N . ASP B 1 138 ? -4.508 6.254 23.312 1 91.62 138 ASP B N 1
ATOM 3643 C CA . ASP B 1 138 ? -4.043 4.922 23.688 1 91.62 138 ASP B CA 1
ATOM 3644 C C . ASP B 1 138 ? -4.348 3.908 22.594 1 91.62 138 ASP B C 1
ATOM 3646 O O . ASP B 1 138 ? -3.51 3.061 22.266 1 91.62 138 ASP B O 1
ATOM 3650 N N . LYS B 1 139 ? -5.5 4.055 22.062 1 93 139 LYS B N 1
ATOM 3651 C CA . LYS B 1 139 ? -5.91 3.139 21 1 93 139 LYS B CA 1
ATOM 3652 C C . LYS B 1 139 ? -5.059 3.328 19.75 1 93 139 LYS B C 1
ATOM 3654 O O . LYS B 1 139 ? -4.637 2.352 19.125 1 93 139 LYS B O 1
ATOM 3659 N N . GLU B 1 140 ? -4.84 4.551 19.438 1 94.44 140 GLU B N 1
ATOM 3660 C CA . GLU B 1 140 ? -4.031 4.863 18.266 1 94.44 140 GLU B CA 1
ATOM 3661 C C . GLU B 1 140 ? -2.584 4.414 18.453 1 94.44 140 GLU B C 1
ATOM 3663 O O . GLU B 1 140 ? -1.965 3.891 17.516 1 94.44 140 GLU B O 1
ATOM 3668 N N . GLU B 1 141 ? -2.123 4.625 19.609 1 94.81 141 GLU B N 1
ATOM 3669 C CA . GLU B 1 141 ? -0.768 4.203 19.953 1 94.81 141 GLU B CA 1
ATOM 3670 C C . GLU B 1 141 ? -0.604 2.693 19.781 1 94.81 141 GLU B C 1
ATOM 3672 O O . GLU B 1 141 ? 0.411 2.23 19.25 1 94.81 141 GLU B O 1
ATOM 3677 N N . ALA B 1 142 ? -1.549 1.971 20.188 1 94.44 142 ALA B N 1
ATOM 3678 C CA . ALA B 1 142 ? -1.515 0.516 20.078 1 94.44 142 ALA B CA 1
ATOM 3679 C C . ALA B 1 142 ? -1.463 0.085 18.609 1 94.44 142 ALA B C 1
ATOM 3681 O O . ALA B 1 142 ? -0.737 -0.847 18.25 1 94.44 142 ALA B O 1
ATOM 3682 N N . VAL B 1 143 ? -2.221 0.766 17.781 1 96 143 VAL B N 1
ATOM 3683 C CA . VAL B 1 143 ? -2.236 0.478 16.359 1 96 143 VAL B CA 1
ATOM 3684 C C . VAL B 1 143 ? -0.847 0.714 15.766 1 96 143 VAL B C 1
ATOM 3686 O O . VAL B 1 143 ? -0.293 -0.161 15.102 1 96 143 VAL B O 1
ATOM 3689 N N . ILE B 1 144 ? -0.25 1.847 16.062 1 97.25 144 ILE B N 1
ATOM 3690 C CA . ILE B 1 144 ? 1.048 2.225 15.508 1 97.25 144 ILE B CA 1
ATOM 3691 C C . ILE B 1 144 ? 2.125 1.273 16.031 1 97.25 144 ILE B C 1
ATOM 3693 O O . ILE B 1 144 ? 2.992 0.837 15.266 1 97.25 144 ILE B O 1
ATOM 3697 N N . GLU B 1 145 ? 2.053 0.971 17.266 1 95.62 145 GLU B N 1
ATOM 3698 C CA . GLU B 1 145 ? 3.02 0.05 17.844 1 95.62 145 GLU B CA 1
ATOM 3699 C C . GLU B 1 145 ? 2.965 -1.316 17.172 1 95.62 145 GLU B C 1
ATOM 3701 O O . GLU B 1 145 ? 4 -1.934 16.922 1 95.62 145 GLU B O 1
ATOM 3706 N N . THR B 1 146 ? 1.785 -1.75 16.953 1 96 146 THR B N 1
ATOM 3707 C CA . THR B 1 146 ? 1.614 -3.031 16.266 1 96 146 THR B CA 1
ATOM 3708 C C . THR B 1 146 ? 2.248 -3 14.883 1 96 146 THR B C 1
ATOM 3710 O O . THR B 1 146 ? 2.945 -3.939 14.492 1 96 146 THR B O 1
ATOM 3713 N N . ILE B 1 147 ? 2.023 -1.967 14.18 1 97.88 147 ILE B N 1
ATOM 3714 C CA . ILE B 1 147 ? 2.584 -1.829 12.836 1 97.88 147 ILE B CA 1
ATOM 3715 C C . ILE B 1 147 ? 4.109 -1.802 12.914 1 97.88 147 ILE B C 1
ATOM 3717 O O . ILE B 1 147 ? 4.789 -2.484 12.148 1 97.88 147 ILE B O 1
ATOM 3721 N N . MET B 1 148 ? 4.645 -1.047 13.906 1 97.94 148 MET B N 1
ATOM 3722 C CA . MET B 1 148 ? 6.094 -0.951 14.07 1 97.94 148 MET B CA 1
ATOM 3723 C C . MET B 1 148 ? 6.695 -2.311 14.414 1 97.94 148 MET B C 1
ATOM 3725 O O . MET B 1 148 ? 7.766 -2.664 13.922 1 97.94 148 MET B O 1
ATOM 3729 N N . LYS B 1 149 ? 6.043 -3.051 15.188 1 97 149 LYS B N 1
ATOM 3730 C CA . LYS B 1 149 ? 6.504 -4.391 15.539 1 97 149 LYS B CA 1
ATOM 3731 C C . LYS B 1 149 ? 6.527 -5.301 14.312 1 97 149 LYS B C 1
ATOM 3733 O O . LYS B 1 149 ? 7.449 -6.098 14.141 1 97 149 LYS B O 1
ATOM 3738 N N . ASN B 1 150 ? 5.504 -5.199 13.539 1 97 150 ASN B N 1
ATOM 3739 C CA . ASN B 1 150 ? 5.465 -5.977 12.305 1 97 150 ASN B CA 1
ATOM 3740 C C . ASN B 1 150 ? 6.598 -5.582 11.359 1 97 150 ASN B C 1
ATOM 3742 O O . ASN B 1 150 ? 7.195 -6.441 10.711 1 97 150 ASN B O 1
ATOM 3746 N N . ILE B 1 151 ? 6.867 -4.297 11.273 1 98.06 151 ILE B N 1
ATOM 3747 C CA . ILE B 1 151 ? 7.973 -3.803 10.461 1 98.06 151 ILE B CA 1
ATOM 3748 C C . ILE B 1 151 ? 9.297 -4.348 10.992 1 98.06 151 ILE B C 1
ATOM 3750 O O . ILE B 1 151 ? 10.156 -4.777 10.227 1 98.06 151 ILE B O 1
ATOM 3754 N N . GLU B 1 152 ? 9.438 -4.332 12.32 1 97.25 152 GLU B N 1
ATOM 3755 C CA . GLU B 1 152 ? 10.641 -4.875 12.938 1 97.25 152 GLU B CA 1
ATOM 3756 C C . GLU B 1 152 ? 10.828 -6.352 12.586 1 97.25 152 GLU B C 1
ATOM 3758 O O . GLU B 1 152 ? 11.93 -6.781 12.25 1 97.25 152 GLU B O 1
ATOM 3763 N N . HIS B 1 153 ? 9.766 -7.09 12.688 1 96.25 153 HIS B N 1
ATOM 3764 C CA . HIS B 1 153 ? 9.82 -8.508 12.344 1 96.25 153 HIS B CA 1
ATOM 3765 C C . HIS B 1 153 ? 10.297 -8.703 10.914 1 96.25 153 HIS B C 1
ATOM 3767 O O . HIS B 1 153 ? 11.188 -9.516 10.656 1 96.25 153 HIS B O 1
ATOM 3773 N N . GLU B 1 154 ? 9.695 -7.938 10.016 1 96.31 154 GLU B N 1
ATOM 3774 C CA . GLU B 1 154 ? 10.102 -8.039 8.609 1 96.31 154 GLU B CA 1
ATOM 3775 C C . GLU B 1 154 ? 11.562 -7.648 8.43 1 96.31 154 GLU B C 1
ATOM 3777 O O . GLU B 1 154 ? 12.281 -8.273 7.641 1 96.31 154 GLU B O 1
ATOM 3782 N N . TYR B 1 155 ? 12 -6.652 9.141 1 96.69 155 TYR B N 1
ATOM 3783 C CA . TYR B 1 155 ? 13.352 -6.121 9.047 1 96.69 155 TYR B CA 1
ATOM 3784 C C . TYR B 1 155 ? 14.383 -7.191 9.406 1 96.69 155 TYR B C 1
ATOM 3786 O O . TYR B 1 155 ? 15.453 -7.254 8.805 1 96.69 155 TYR B O 1
ATOM 3794 N N . PHE B 1 156 ? 14.023 -8.023 10.344 1 94.94 156 PHE B N 1
ATOM 3795 C CA . PHE B 1 156 ? 14.977 -9.016 10.812 1 94.94 156 PHE B CA 1
ATOM 3796 C C . PHE B 1 156 ? 14.758 -10.352 10.125 1 94.94 156 PHE B C 1
ATOM 3798 O O . PHE B 1 156 ? 15.508 -11.305 10.352 1 94.94 156 PHE B O 1
ATOM 3805 N N . THR B 1 157 ? 13.703 -10.508 9.344 1 94.12 157 THR B N 1
ATOM 3806 C CA . THR B 1 157 ? 13.492 -11.703 8.523 1 94.12 157 THR B CA 1
ATOM 3807 C C . THR B 1 157 ? 14.492 -11.758 7.379 1 94.12 157 THR B C 1
ATOM 3809 O O . THR B 1 157 ? 14.789 -10.734 6.754 1 94.12 157 THR B O 1
ATOM 3812 N N . PRO B 1 158 ? 15.133 -12.938 7.117 1 93 158 PRO B N 1
ATOM 3813 C CA . PRO B 1 158 ? 16.031 -13.031 5.969 1 93 158 PRO B CA 1
ATOM 3814 C C . PRO B 1 158 ? 15.422 -12.492 4.684 1 93 158 PRO B C 1
ATOM 3816 O O . PRO B 1 158 ? 14.266 -12.789 4.371 1 93 158 PRO B O 1
ATOM 3819 N N . ILE B 1 159 ? 16.203 -11.789 4.02 1 93.06 159 ILE B N 1
ATOM 3820 C CA . ILE B 1 159 ? 15.711 -11.062 2.854 1 93.06 159 ILE B CA 1
ATOM 3821 C C . ILE B 1 159 ? 15.414 -12.039 1.72 1 93.06 159 ILE B C 1
ATOM 3823 O O . ILE B 1 159 ? 16.203 -12.961 1.471 1 93.06 159 ILE B O 1
ATOM 3827 N N . ASP B 1 160 ? 14.25 -11.891 1.053 1 93.25 160 ASP B N 1
ATOM 3828 C CA . ASP B 1 160 ? 13.891 -12.578 -0.186 1 93.25 160 ASP B CA 1
ATOM 3829 C C . ASP B 1 160 ? 13.367 -11.594 -1.229 1 93.25 160 ASP B C 1
ATOM 3831 O O . ASP B 1 160 ? 13.469 -10.375 -1.044 1 93.25 160 ASP B O 1
ATOM 3835 N N . MET B 1 161 ? 12.93 -12.086 -2.363 1 92.81 161 MET B N 1
ATOM 3836 C CA . MET B 1 161 ? 12.555 -11.234 -3.488 1 92.81 161 MET B CA 1
ATOM 3837 C C . MET B 1 161 ? 11.289 -10.445 -3.18 1 92.81 161 MET B C 1
ATOM 3839 O O . MET B 1 161 ? 10.945 -9.508 -3.895 1 92.81 161 MET B O 1
ATOM 3843 N N . PHE B 1 162 ? 10.602 -10.727 -2.059 1 95.12 162 PHE B N 1
ATOM 3844 C CA . PHE B 1 162 ? 9.32 -10.094 -1.737 1 95.12 162 PHE B CA 1
ATOM 3845 C C . PHE B 1 162 ? 9.461 -9.164 -0.536 1 95.12 162 PHE B C 1
ATOM 3847 O O . PHE B 1 162 ? 8.531 -8.438 -0.198 1 95.12 162 PHE B O 1
ATOM 3854 N N . SER B 1 163 ? 10.602 -9.156 0.093 1 96.5 163 SER B N 1
ATOM 3855 C CA . SER B 1 163 ? 10.836 -8.414 1.326 1 96.5 163 SER B CA 1
ATOM 3856 C C . SER B 1 163 ? 10.531 -6.93 1.144 1 96.5 163 SER B C 1
ATOM 3858 O O . SER B 1 163 ? 9.883 -6.316 1.993 1 96.5 163 SER B O 1
ATOM 3860 N N . GLN B 1 164 ? 10.961 -6.391 0.072 1 96.5 164 GLN B N 1
ATOM 3861 C CA . GLN B 1 164 ? 10.766 -4.961 -0.139 1 96.5 164 GLN B CA 1
ATOM 3862 C C . GLN B 1 164 ? 9.289 -4.633 -0.352 1 96.5 164 GLN B C 1
ATOM 3864 O O . GLN B 1 164 ? 8.789 -3.631 0.167 1 96.5 164 GLN B O 1
ATOM 3869 N N . ASP B 1 165 ? 8.586 -5.484 -1.117 1 96.94 165 ASP B N 1
ATOM 3870 C CA . ASP B 1 165 ? 7.152 -5.285 -1.325 1 96.94 165 ASP B CA 1
ATOM 3871 C C . ASP B 1 165 ? 6.398 -5.289 0.002 1 96.94 165 ASP B C 1
ATOM 3873 O O . ASP B 1 165 ? 5.539 -4.434 0.238 1 96.94 165 ASP B O 1
ATOM 3877 N N . VAL B 1 166 ? 6.719 -6.207 0.844 1 97.69 166 VAL B N 1
ATOM 3878 C CA . VAL B 1 166 ? 6.066 -6.352 2.143 1 97.69 166 VAL B CA 1
ATOM 3879 C C . VAL B 1 166 ? 6.402 -5.148 3.021 1 97.69 166 VAL B C 1
ATOM 3881 O O . VAL B 1 166 ? 5.512 -4.547 3.627 1 97.69 166 VAL B O 1
ATOM 3884 N N . MET B 1 167 ? 7.625 -4.73 3.018 1 98.19 167 MET B N 1
ATOM 3885 C CA . MET B 1 167 ? 8.07 -3.586 3.805 1 98.19 167 MET B CA 1
ATOM 3886 C C . MET B 1 167 ? 7.367 -2.311 3.352 1 98.19 167 MET B C 1
ATOM 3888 O O . MET B 1 167 ? 6.871 -1.539 4.176 1 98.19 167 MET B O 1
ATOM 3892 N N . ILE B 1 168 ? 7.289 -2.148 2.082 1 98.06 168 ILE B N 1
ATOM 3893 C CA . ILE B 1 168 ? 6.648 -0.97 1.509 1 98.06 168 ILE B CA 1
ATOM 3894 C C . ILE B 1 168 ? 5.172 -0.94 1.905 1 98.06 168 ILE B C 1
ATOM 3896 O O . ILE B 1 168 ? 4.637 0.115 2.252 1 98.06 168 ILE B O 1
ATOM 3900 N N . SER B 1 169 ? 4.535 -2.062 1.856 1 97.81 169 SER B N 1
ATOM 3901 C CA . SER B 1 169 ? 3.131 -2.119 2.24 1 97.81 169 SER B CA 1
ATOM 3902 C C . SER B 1 169 ? 2.943 -1.751 3.709 1 97.81 169 SER B C 1
ATOM 3904 O O . SER B 1 169 ? 1.96 -1.102 4.07 1 97.81 169 SER B O 1
ATOM 3906 N N . HIS B 1 170 ? 3.834 -2.18 4.609 1 98.44 170 HIS B N 1
ATOM 3907 C CA . HIS B 1 170 ? 3.787 -1.791 6.016 1 98.44 170 HIS B CA 1
ATOM 3908 C C . HIS B 1 170 ? 3.963 -0.285 6.176 1 98.44 170 HIS B C 1
ATOM 3910 O O . HIS B 1 170 ? 3.262 0.345 6.969 1 98.44 170 HIS B O 1
ATOM 3916 N N . ILE B 1 171 ? 4.914 0.245 5.43 1 98.5 171 ILE B N 1
ATOM 3917 C CA . ILE B 1 171 ? 5.195 1.675 5.508 1 98.5 171 ILE B CA 1
ATOM 3918 C C . ILE B 1 171 ? 3.977 2.467 5.039 1 98.5 171 ILE B C 1
ATOM 3920 O O . ILE B 1 171 ? 3.574 3.438 5.68 1 98.5 171 ILE B O 1
ATOM 3924 N N . GLU B 1 172 ? 3.379 2.031 3.939 1 98.12 172 GLU B N 1
ATOM 3925 C CA . GLU B 1 172 ? 2.182 2.691 3.43 1 98.12 172 GLU B CA 1
ATOM 3926 C C . GLU B 1 172 ? 1.047 2.643 4.449 1 98.12 172 GLU B C 1
ATOM 3928 O O . GLU B 1 172 ? 0.333 3.629 4.641 1 98.12 172 GLU B O 1
ATOM 3933 N N . LEU B 1 173 ? 0.878 1.5 5.039 1 98.25 173 LEU B N 1
ATOM 3934 C CA . LEU B 1 173 ? -0.127 1.347 6.086 1 98.25 173 LEU B CA 1
ATOM 3935 C C . LEU B 1 173 ? 0.121 2.326 7.227 1 98.25 173 LEU B C 1
ATOM 3937 O O . LEU B 1 173 ? -0.801 3.016 7.672 1 98.25 173 LEU B O 1
ATOM 3941 N N . LEU B 1 174 ? 1.34 2.449 7.648 1 98.44 174 LEU B N 1
ATOM 3942 C CA . LEU B 1 174 ? 1.75 3.359 8.711 1 98.44 174 LEU B CA 1
ATOM 3943 C C . LEU B 1 174 ? 1.435 4.805 8.344 1 98.44 174 LEU B C 1
ATOM 3945 O O . LEU B 1 174 ? 0.856 5.543 9.141 1 98.44 174 LEU B O 1
ATOM 3949 N N . LEU B 1 175 ? 1.775 5.156 7.148 1 98.25 175 LEU B N 1
ATOM 3950 C CA . LEU B 1 175 ? 1.602 6.531 6.691 1 98.25 175 LEU B CA 1
ATOM 3951 C C . LEU B 1 175 ? 0.123 6.875 6.559 1 98.25 175 LEU B C 1
ATOM 3953 O O . LEU B 1 175 ? -0.284 8.008 6.848 1 98.25 175 LEU B O 1
ATOM 3957 N N . ASN B 1 176 ? -0.705 5.938 6.133 1 97.94 176 ASN B N 1
ATOM 3958 C CA . ASN B 1 176 ? -2.137 6.191 6.008 1 97.94 176 ASN B CA 1
ATOM 3959 C C . ASN B 1 176 ? -2.797 6.355 7.375 1 97.94 176 ASN B C 1
ATOM 3961 O O . ASN B 1 176 ? -3.701 7.176 7.535 1 97.94 176 ASN B O 1
ATOM 3965 N N . TYR B 1 177 ? -2.348 5.566 8.336 1 97.94 177 TYR B N 1
ATOM 3966 C CA . TYR B 1 177 ? -2.834 5.77 9.695 1 97.94 177 TYR B CA 1
ATOM 3967 C C . TYR B 1 177 ? -2.4 7.129 10.234 1 97.94 177 TYR B C 1
ATOM 3969 O O . TYR B 1 177 ? -3.195 7.84 10.852 1 97.94 177 TYR B O 1
ATOM 3977 N N . ALA B 1 178 ? -1.119 7.465 9.992 1 97.31 178 ALA B N 1
ATOM 3978 C CA . ALA B 1 178 ? -0.634 8.773 10.43 1 97.31 178 ALA B CA 1
ATOM 3979 C C . ALA B 1 178 ? -1.485 9.898 9.844 1 97.31 178 ALA B C 1
ATOM 3981 O O . ALA B 1 178 ? -1.854 10.836 10.555 1 97.31 178 ALA B O 1
ATOM 3982 N N . ASN B 1 179 ? -1.747 9.773 8.602 1 96.25 179 ASN B N 1
ATOM 3983 C CA . ASN B 1 179 ? -2.572 10.766 7.93 1 96.25 179 ASN B CA 1
ATOM 3984 C C . ASN B 1 179 ? -3.947 10.891 8.578 1 96.25 179 ASN B C 1
ATOM 3986 O O . ASN B 1 179 ? -4.43 11.992 8.82 1 96.25 179 ASN B O 1
ATOM 3990 N N . ARG B 1 180 ? -4.547 9.812 8.859 1 96.25 180 ARG B N 1
ATOM 3991 C CA . ARG B 1 180 ? -5.848 9.773 9.516 1 96.25 180 ARG B CA 1
ATOM 3992 C C . ARG B 1 180 ? -5.781 10.414 10.898 1 96.25 180 ARG B C 1
ATOM 3994 O O . ARG B 1 180 ? -6.637 11.227 11.258 1 96.25 180 ARG B O 1
ATOM 4001 N N . PHE B 1 181 ? -4.801 10.062 11.656 1 95.44 181 PHE B N 1
ATOM 4002 C CA . PHE B 1 181 ? -4.691 10.516 13.031 1 95.44 181 PHE B CA 1
ATOM 4003 C C . PHE B 1 181 ? -4.367 12.008 13.094 1 95.44 181 PHE B C 1
ATOM 4005 O O . PHE B 1 181 ? -4.82 12.711 14 1 95.44 181 PHE B O 1
ATOM 4012 N N . TYR B 1 182 ? -3.57 12.516 12.133 1 92.38 182 TYR B N 1
ATOM 4013 C CA . TYR B 1 182 ? -3.342 13.953 12.055 1 92.38 182 TYR B CA 1
ATOM 4014 C C . TYR B 1 182 ? -4.645 14.703 11.797 1 92.38 182 TYR B C 1
ATOM 4016 O O . TYR B 1 182 ? -4.914 15.727 12.43 1 92.38 182 TYR B O 1
ATOM 4024 N N . ASN B 1 183 ? -5.379 14.18 10.859 1 91.5 183 ASN B N 1
ATOM 4025 C CA . ASN B 1 183 ? -6.656 14.805 10.555 1 91.5 183 ASN B CA 1
ATOM 4026 C C . ASN B 1 183 ? -7.578 14.828 11.773 1 91.5 183 ASN B C 1
ATOM 4028 O O . ASN B 1 183 ? -8.219 15.844 12.047 1 91.5 183 ASN B O 1
ATOM 4032 N N . ARG B 1 184 ? -7.637 13.734 12.445 1 91.44 184 ARG B N 1
ATOM 4033 C CA . ARG B 1 184 ? -8.406 13.672 13.68 1 91.44 184 ARG B CA 1
ATOM 4034 C C . ARG B 1 184 ? -7.922 14.711 14.68 1 91.44 184 ARG B C 1
ATOM 4036 O O . ARG B 1 184 ? -8.727 15.352 15.359 1 91.44 184 ARG B O 1
ATOM 4043 N N . GLN B 1 185 ? -6.672 14.859 14.852 1 89.19 185 GLN B N 1
ATOM 4044 C CA . GLN B 1 185 ? -6.078 15.828 15.773 1 89.19 185 GLN B CA 1
ATOM 4045 C C . GLN B 1 185 ? -6.477 17.25 15.414 1 89.19 185 GLN B C 1
ATOM 4047 O O . GLN B 1 185 ? -6.738 18.078 16.297 1 89.19 185 GLN B O 1
ATOM 4052 N N . PHE B 1 186 ? -6.516 17.516 14.141 1 87.19 186 PHE B N 1
ATOM 4053 C CA . PHE B 1 186 ? -6.918 18.844 13.688 1 87.19 186 PHE B CA 1
ATOM 4054 C C . PHE B 1 186 ? -8.352 19.141 14.109 1 87.19 186 PHE B C 1
ATOM 4056 O O . PHE B 1 186 ? -8.688 20.281 14.422 1 87.19 186 PHE B O 1
ATOM 4063 N N . ILE B 1 187 ? -9.148 18.141 14.203 1 85.56 187 ILE B N 1
ATOM 4064 C CA . ILE B 1 187 ? -10.57 18.297 14.516 1 85.56 187 ILE B CA 1
ATOM 4065 C C . ILE B 1 187 ? -10.758 18.359 16.031 1 85.56 187 ILE B C 1
ATOM 4067 O O . ILE B 1 187 ? -11.531 19.188 16.531 1 85.56 187 ILE B O 1
ATOM 4071 N N . THR B 1 188 ? -10.094 17.547 16.734 1 84.19 188 THR B N 1
ATOM 4072 C CA . THR B 1 188 ? -10.367 17.375 18.156 1 84.19 188 THR B CA 1
ATOM 4073 C C . THR B 1 188 ? -9.656 18.453 18.969 1 84.19 188 THR B C 1
ATOM 4075 O O . THR B 1 188 ? -10.055 18.75 20.094 1 84.19 188 THR B O 1
ATOM 4078 N N . ARG B 1 189 ? -8.578 18.922 18.453 1 77.81 189 ARG B N 1
ATOM 4079 C CA . ARG B 1 189 ? -7.941 20.047 19.141 1 77.81 189 ARG B CA 1
ATOM 4080 C C . ARG B 1 189 ? -8.594 21.359 18.75 1 77.81 189 ARG B C 1
ATOM 4082 O O . ARG B 1 189 ? -7.918 22.297 18.312 1 77.81 189 ARG B O 1
ATOM 4089 N N . LYS B 1 190 ? -9.773 21.375 18.875 1 66.94 190 LYS B N 1
ATOM 4090 C CA . LYS B 1 190 ? -10.633 22.469 18.438 1 66.94 190 LYS B CA 1
ATOM 4091 C C . LYS B 1 190 ? -10.227 23.781 19.094 1 66.94 190 LYS B C 1
ATOM 4093 O O . LYS B 1 190 ? -10.164 24.828 18.438 1 66.94 190 LYS B O 1
ATOM 4098 N N . HIS B 1 191 ? -9.938 23.688 20.375 1 67.44 191 HIS B N 1
ATOM 4099 C CA . HIS B 1 191 ? -9.625 24.922 21.078 1 67.44 191 HIS B CA 1
ATOM 4100 C C . HIS B 1 191 ? -8.359 25.562 20.531 1 67.44 191 HIS B C 1
ATOM 4102 O O . HIS B 1 191 ? -8.344 26.766 20.219 1 67.44 191 HIS B O 1
ATOM 4108 N N . THR B 1 192 ? -7.379 24.719 20.344 1 68.94 192 THR B N 1
ATOM 4109 C CA . THR B 1 192 ? -6.117 25.219 19.812 1 68.94 192 THR B CA 1
ATOM 4110 C C . THR B 1 192 ? -6.27 25.656 18.359 1 68.94 192 THR B C 1
ATOM 4112 O O . THR B 1 192 ? -5.773 26.719 17.969 1 68.94 192 THR B O 1
ATOM 4115 N N . ASN B 1 193 ? -7.027 24.922 17.688 1 72.31 193 ASN B N 1
ATOM 4116 C CA . ASN B 1 193 ? -7.195 25.203 16.266 1 72.31 193 ASN B CA 1
ATOM 4117 C C . ASN B 1 193 ? -8.094 26.406 16.031 1 72.31 193 ASN B C 1
ATOM 4119 O O . ASN B 1 193 ? -7.867 27.188 15.109 1 72.31 193 ASN B O 1
ATOM 4123 N N . SER B 1 194 ? -9.047 26.438 16.922 1 75 194 SER B N 1
ATOM 4124 C CA . SER B 1 194 ? -9.898 27.625 16.859 1 75 194 SER B CA 1
ATOM 4125 C C . SER B 1 194 ? -9.117 28.891 17.188 1 75 194 SER B C 1
ATOM 4127 O O . SER B 1 194 ? -9.312 29.938 16.562 1 75 194 SER B O 1
ATOM 4129 N N . ASP B 1 195 ? -8.25 28.672 18.062 1 83.5 195 ASP B N 1
ATOM 4130 C CA . ASP B 1 195 ? -7.391 29.797 18.438 1 83.5 195 ASP B CA 1
ATOM 4131 C C . ASP B 1 195 ? -6.504 30.219 17.266 1 83.5 195 ASP B C 1
ATOM 4133 O O . ASP B 1 195 ? -6.324 31.406 17.016 1 83.5 195 ASP B O 1
ATOM 4137 N N . LEU B 1 196 ? -6.027 29.203 16.562 1 86.88 196 LEU B N 1
ATOM 4138 C CA . LEU B 1 196 ? -5.164 29.484 15.43 1 86.88 196 LEU B CA 1
ATOM 4139 C C . LEU B 1 196 ? -5.941 30.203 14.328 1 86.88 196 LEU B C 1
ATOM 4141 O O . LEU B 1 196 ? -5.414 31.109 13.672 1 86.88 196 LEU B O 1
ATOM 4145 N N . LEU B 1 197 ? -7.141 29.781 14.156 1 88.56 197 LEU B N 1
ATOM 4146 C CA . LEU B 1 197 ? -7.988 30.406 13.148 1 88.56 197 LEU B CA 1
ATOM 4147 C C . LEU B 1 197 ? -8.297 31.859 13.531 1 88.56 197 LEU B C 1
ATOM 4149 O O . LEU B 1 197 ? -8.242 32.75 12.688 1 88.56 197 LEU B O 1
ATOM 4153 N N . ILE B 1 198 ? -8.578 32.062 14.773 1 90.5 198 ILE B N 1
ATOM 4154 C CA . ILE B 1 198 ? -8.875 33.375 15.273 1 90.5 198 ILE B CA 1
ATOM 4155 C C . ILE B 1 198 ? -7.637 34.281 15.133 1 90.5 198 ILE B C 1
ATOM 4157 O O . ILE B 1 198 ? -7.738 35.438 14.703 1 90.5 198 ILE B O 1
ATOM 4161 N N . ARG B 1 199 ? -6.566 33.688 15.422 1 92.81 199 ARG B N 1
ATOM 4162 C CA . ARG B 1 199 ? -5.312 34.438 15.312 1 92.81 199 ARG B CA 1
ATOM 4163 C C . ARG B 1 199 ? -4.996 34.75 13.852 1 92.81 199 ARG B C 1
ATOM 4165 O O . ARG B 1 199 ? -4.48 35.844 13.555 1 92.81 199 ARG B O 1
ATOM 4172 N N . LEU B 1 200 ? -5.281 33.844 13.008 1 94.25 200 LEU B N 1
ATOM 4173 C CA . LEU B 1 200 ? -5.082 34.062 11.578 1 94.25 200 LEU B CA 1
ATOM 4174 C C . LEU B 1 200 ? -5.938 35.25 11.102 1 94.25 200 LEU B C 1
ATOM 4176 O O . LEU B 1 200 ? -5.449 36.125 10.406 1 94.25 200 LEU B O 1
ATOM 4180 N N . GLU B 1 201 ? -7.133 35.281 11.492 1 91.94 201 GLU B N 1
ATOM 4181 C CA . GLU B 1 201 ? -8.047 36.344 11.102 1 91.94 201 GLU B CA 1
ATOM 4182 C C . GLU B 1 201 ? -7.586 37.688 11.656 1 91.94 201 GLU B C 1
ATOM 4184 O O . GLU B 1 201 ? -7.66 38.719 10.969 1 91.94 201 GLU B O 1
ATOM 4189 N N . GLY B 1 202 ? -7.203 37.562 12.875 1 94.12 202 GLY B N 1
ATOM 4190 C CA . GLY B 1 202 ? -6.648 38.781 13.477 1 94.12 202 GLY B CA 1
ATOM 4191 C C . GLY B 1 202 ? -5.422 39.312 12.75 1 94.12 202 GLY B C 1
ATOM 4192 O O . GLY B 1 202 ? -5.281 40.5 12.539 1 94.12 202 GLY B O 1
ATOM 4193 N N . LEU B 1 203 ? -4.582 38.406 12.359 1 94.75 203 LEU B N 1
ATOM 4194 C CA . LEU B 1 203 ? -3.365 38.75 11.633 1 94.75 203 LEU B CA 1
ATOM 4195 C C . LEU B 1 203 ? -3.695 39.375 10.273 1 94.75 203 LEU B C 1
ATOM 4197 O O . LEU B 1 203 ? -3.047 40.312 9.844 1 94.75 203 LEU B O 1
ATOM 4201 N N . LEU B 1 204 ? -4.656 38.781 9.641 1 93.69 204 LEU B N 1
ATOM 4202 C CA . LEU B 1 204 ? -5.086 39.312 8.344 1 93.69 204 LEU B CA 1
ATOM 4203 C C . LEU B 1 204 ? -5.664 40.719 8.5 1 93.69 204 LEU B C 1
ATOM 4205 O O . LEU B 1 204 ? -5.355 41.625 7.707 1 93.69 204 LEU B O 1
ATOM 4209 N N . LYS B 1 205 ? -6.465 40.875 9.484 1 93.5 205 LYS B N 1
ATOM 4210 C CA . LYS B 1 205 ? -7.031 42.188 9.758 1 93.5 205 LYS B CA 1
ATOM 4211 C C . LYS B 1 205 ? -5.934 43.219 10 1 93.5 205 LYS B C 1
ATOM 4213 O O . LYS B 1 205 ? -5.945 44.281 9.406 1 93.5 205 LYS B O 1
ATOM 4218 N N . GLU B 1 206 ? -5.059 42.812 10.828 1 94.12 206 GLU B N 1
ATOM 4219 C CA . GLU B 1 206 ? -3.949 43.719 11.156 1 94.12 206 GLU B CA 1
ATOM 4220 C C . GLU B 1 206 ? -3.113 44.031 9.914 1 94.12 206 GLU B C 1
ATOM 4222 O O . GLU B 1 206 ? -2.699 45.156 9.711 1 94.12 206 GLU B O 1
ATOM 4227 N N . TYR B 1 207 ? -2.861 43.031 9.125 1 93.62 207 TYR B N 1
ATOM 4228 C CA . TYR B 1 207 ? -2.051 43.188 7.922 1 93.62 207 TYR B CA 1
ATOM 4229 C C . TYR B 1 207 ? -2.686 44.156 6.953 1 93.62 207 TYR B C 1
ATOM 4231 O O . TYR B 1 207 ? -2.012 45.062 6.449 1 93.62 207 TYR B O 1
ATOM 4239 N N . PHE B 1 208 ? -3.924 44.094 6.77 1 89.69 208 PHE B N 1
ATOM 4240 C CA . PHE B 1 208 ? -4.609 44.875 5.766 1 89.69 208 PHE B CA 1
ATOM 4241 C C . PHE B 1 208 ? -4.945 46.281 6.316 1 89.69 208 PHE B C 1
ATOM 4243 O O . PHE B 1 208 ? -5.176 47.219 5.555 1 89.69 208 PHE B O 1
ATOM 4250 N N . ASP B 1 209 ? -4.941 46.375 7.645 1 88.88 209 ASP B N 1
ATOM 4251 C CA . ASP B 1 209 ? -5.188 47.688 8.273 1 88.88 209 ASP B CA 1
ATOM 4252 C C . ASP B 1 209 ? -3.895 48.469 8.414 1 88.88 209 ASP B C 1
ATOM 4254 O O . ASP B 1 209 ? -3.928 49.688 8.695 1 88.88 209 ASP B O 1
ATOM 4258 N N . SER B 1 210 ? -2.818 47.812 8.188 1 89 210 SER B N 1
ATOM 4259 C CA . SER B 1 210 ? -1.519 48.469 8.328 1 89 210 SER B CA 1
ATOM 4260 C C . SER B 1 210 ? -0.952 48.875 6.973 1 89 210 SER B C 1
ATOM 4262 O O . SER B 1 210 ? -1.613 48.688 5.945 1 89 210 SER B O 1
ATOM 4264 N N . ASN B 1 211 ? 0.247 49.469 7.016 1 88.06 211 ASN B N 1
ATOM 4265 C CA . ASN B 1 211 ? 0.914 49.875 5.793 1 88.06 211 ASN B CA 1
ATOM 4266 C C . ASN B 1 211 ? 1.692 48.719 5.152 1 88.06 211 ASN B C 1
ATOM 4268 O O . ASN B 1 211 ? 2.369 48.938 4.141 1 88.06 211 ASN B O 1
ATOM 4272 N N . LYS B 1 212 ? 1.461 47.594 5.672 1 90.94 212 LYS B N 1
ATOM 4273 C CA . LYS B 1 212 ? 2.219 46.438 5.188 1 90.94 212 LYS B CA 1
ATOM 4274 C C . LYS B 1 212 ? 1.8 46.062 3.77 1 90.94 212 LYS B C 1
ATOM 4276 O O . LYS B 1 212 ? 2.627 45.625 2.967 1 90.94 212 LYS B O 1
ATOM 4281 N N . VAL B 1 213 ? 0.611 46.188 3.504 1 90.38 213 VAL B N 1
ATOM 4282 C CA . VAL B 1 213 ? 0.09 45.812 2.191 1 90.38 213 VAL B CA 1
ATOM 4283 C C . VAL B 1 213 ? 0.773 46.656 1.113 1 90.38 213 VAL B C 1
ATOM 4285 O O . VAL B 1 213 ? 1.133 46.125 0.052 1 90.38 213 VAL B O 1
ATOM 4288 N N . LYS B 1 214 ? 0.902 47.938 1.407 1 85 214 LYS B N 1
ATOM 4289 C CA . LYS B 1 214 ? 1.541 48.844 0.46 1 85 214 LYS B CA 1
ATOM 4290 C C . LYS B 1 214 ? 3.021 48.531 0.292 1 85 214 LYS B C 1
ATOM 4292 O O . LYS B 1 214 ? 3.572 48.656 -0.802 1 85 214 LYS B O 1
ATOM 4297 N N . GLN B 1 215 ? 3.582 48.062 1.342 1 88.62 215 GLN B N 1
ATOM 4298 C CA . GLN B 1 215 ? 5.023 47.844 1.361 1 88.62 215 GLN B CA 1
ATOM 4299 C C . GLN B 1 215 ? 5.367 46.438 0.837 1 88.62 215 GLN B C 1
ATOM 4301 O O . GLN B 1 215 ? 6.367 46.281 0.135 1 88.62 215 GLN B O 1
ATOM 4306 N N . LEU B 1 216 ? 4.523 45.406 1.181 1 90.62 216 LEU B N 1
ATOM 4307 C CA . LEU B 1 216 ? 4.926 44.031 0.959 1 90.62 216 LEU B CA 1
ATOM 4308 C C . LEU B 1 216 ? 3.994 43.344 -0.033 1 90.62 216 LEU B C 1
ATOM 4310 O O . LEU B 1 216 ? 4.281 42.25 -0.501 1 90.62 216 LEU B O 1
ATOM 4314 N N . GLY B 1 217 ? 2.9 44 -0.348 1 91.31 217 GLY B N 1
ATOM 4315 C CA . GLY B 1 217 ? 1.919 43.375 -1.214 1 91.31 217 GLY B CA 1
ATOM 4316 C C . GLY B 1 217 ? 1.024 42.406 -0.482 1 91.31 217 GLY B C 1
ATOM 4317 O O . GLY B 1 217 ? 0.78 42.531 0.717 1 91.31 217 GLY B O 1
ATOM 4318 N N . LEU B 1 218 ? 0.473 41.438 -1.176 1 92.44 218 LEU B N 1
ATOM 4319 C CA . LEU B 1 218 ? -0.392 40.406 -0.591 1 92.44 218 LEU B CA 1
ATOM 4320 C C . LEU B 1 218 ? 0.385 39.531 0.388 1 92.44 218 LEU B C 1
ATOM 4322 O O . LEU B 1 218 ? 1.53 39.156 0.123 1 92.44 218 LEU B O 1
ATOM 4326 N N . PRO B 1 219 ? -0.269 39.281 1.506 1 93.56 219 PRO B N 1
ATOM 4327 C CA . PRO B 1 219 ? 0.43 38.375 2.416 1 93.56 219 PRO B CA 1
ATOM 4328 C C . PRO B 1 219 ? 0.583 36.969 1.843 1 93.56 219 PRO B C 1
ATOM 4330 O O . PRO B 1 219 ? -0.315 36.469 1.152 1 93.56 219 PRO B O 1
ATOM 4333 N N . THR B 1 220 ? 1.679 36.344 2.193 1 94.31 220 THR B N 1
ATOM 4334 C CA . THR B 1 220 ? 1.947 35 1.74 1 94.31 220 THR B CA 1
ATOM 4335 C C . THR B 1 220 ? 1.631 34 2.842 1 94.31 220 THR B C 1
ATOM 4337 O O . THR B 1 220 ? 1.575 34.344 4.02 1 94.31 220 THR B O 1
ATOM 4340 N N . VAL B 1 221 ? 1.472 32.781 2.396 1 95.69 221 VAL B N 1
ATOM 4341 C CA . VAL B 1 221 ? 1.266 31.688 3.35 1 95.69 221 VAL B CA 1
ATOM 4342 C C . VAL B 1 221 ? 2.463 31.594 4.293 1 95.69 221 VAL B C 1
ATOM 4344 O O . VAL B 1 221 ? 2.297 31.391 5.496 1 95.69 221 VAL B O 1
ATOM 4347 N N . ARG B 1 222 ? 3.617 31.797 3.771 1 94.12 222 ARG B N 1
ATOM 4348 C CA . ARG B 1 222 ? 4.844 31.734 4.559 1 94.12 222 ARG B CA 1
ATOM 4349 C C . ARG B 1 222 ? 4.867 32.812 5.625 1 94.12 222 ARG B C 1
ATOM 4351 O O . ARG B 1 222 ? 5.246 32.562 6.77 1 94.12 222 ARG B O 1
ATOM 4358 N N . TYR B 1 223 ? 4.5 33.969 5.195 1 94.5 223 TYR B N 1
ATOM 4359 C CA . TYR B 1 223 ? 4.465 35.094 6.133 1 94.5 223 TYR B CA 1
ATOM 4360 C C . TYR B 1 223 ? 3.506 34.812 7.285 1 94.5 223 TYR B C 1
ATOM 4362 O O . TYR B 1 223 ? 3.865 34.969 8.453 1 94.5 223 TYR B O 1
ATOM 4370 N N . LEU B 1 224 ? 2.334 34.406 6.957 1 94.88 224 LEU B N 1
ATOM 4371 C CA . LEU B 1 224 ? 1.295 34.156 7.953 1 94.88 224 LEU B CA 1
ATOM 4372 C C . LEU B 1 224 ? 1.682 33.031 8.883 1 94.88 224 LEU B C 1
ATOM 4374 O O . LEU B 1 224 ? 1.507 33.125 10.102 1 94.88 224 LEU B O 1
ATOM 4378 N N . SER B 1 225 ? 2.158 31.906 8.297 1 94.19 225 SER B N 1
ATOM 4379 C CA . SER B 1 225 ? 2.545 30.766 9.102 1 94.19 225 SER B CA 1
ATOM 4380 C C . SER B 1 225 ? 3.678 31.109 10.062 1 94.19 225 SER B C 1
ATOM 4382 O O . SER B 1 225 ? 3.691 30.656 11.211 1 94.19 225 SER B O 1
ATOM 4384 N N . PHE B 1 226 ? 4.582 31.953 9.609 1 91.75 226 PHE B N 1
ATOM 4385 C CA . PHE B 1 226 ? 5.688 32.406 10.438 1 91.75 226 PHE B CA 1
ATOM 4386 C C . PHE B 1 226 ? 5.176 33.219 11.625 1 91.75 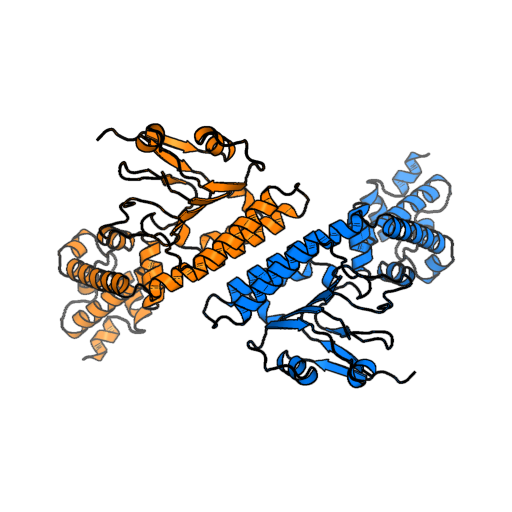226 PHE B C 1
ATOM 4388 O O . PHE B 1 226 ? 5.598 33 12.758 1 91.75 226 PHE B O 1
ATOM 4395 N N . GLN B 1 227 ? 4.254 34.094 11.352 1 92.06 227 GLN B N 1
ATOM 4396 C CA . GLN B 1 227 ? 3.689 34.938 12.398 1 92.06 227 GLN B CA 1
ATOM 4397 C C . GLN B 1 227 ? 2.914 34.094 13.414 1 92.06 227 GLN B C 1
ATOM 4399 O O . GLN B 1 227 ? 2.863 34.438 14.602 1 92.06 227 GLN B O 1
ATOM 4404 N N . LEU B 1 228 ? 2.416 33.031 12.961 1 91.75 228 LEU B N 1
ATOM 4405 C CA . LEU B 1 228 ? 1.597 32.188 13.812 1 91.75 228 LEU B CA 1
ATOM 4406 C C . LEU B 1 228 ? 2.436 31.062 14.43 1 91.75 228 LEU B C 1
ATOM 4408 O O . LEU B 1 228 ? 1.924 30.266 15.211 1 91.75 228 LEU B O 1
ATOM 4412 N N . ASN B 1 229 ? 3.67 30.938 14.07 1 88.5 229 ASN B N 1
ATOM 4413 C CA . ASN B 1 229 ? 4.629 29.969 14.602 1 88.5 229 ASN B CA 1
ATOM 4414 C C . ASN B 1 229 ? 4.23 28.547 14.273 1 88.5 229 ASN B C 1
ATOM 4416 O O . ASN B 1 229 ? 4.215 27.672 15.156 1 88.5 229 ASN B O 1
ATOM 4420 N N . VAL B 1 230 ? 3.801 28.359 13.078 1 89.62 230 VAL B N 1
ATOM 4421 C CA . VAL B 1 230 ? 3.516 27.016 12.555 1 89.62 230 VAL B CA 1
ATOM 4422 C C . VAL B 1 230 ? 4.07 26.891 11.133 1 89.62 230 VAL B C 1
ATOM 4424 O O . VAL B 1 230 ? 4.391 27.906 10.5 1 89.62 230 VAL B O 1
ATOM 4427 N N . SER B 1 231 ? 4.285 25.656 10.695 1 89.31 231 SER B N 1
ATOM 4428 C CA . SER B 1 231 ? 4.75 25.453 9.328 1 89.31 231 SER B CA 1
ATOM 4429 C C . SER B 1 231 ? 3.648 25.75 8.312 1 89.31 231 SER B C 1
ATOM 4431 O O . SER B 1 231 ? 2.463 25.609 8.625 1 89.31 231 SER B O 1
ATOM 4433 N N . PRO B 1 232 ? 4.031 26.203 7.082 1 92.56 232 PRO B N 1
ATOM 4434 C CA . PRO B 1 232 ? 3.039 26.516 6.051 1 92.56 232 PRO B CA 1
ATOM 4435 C C . PRO B 1 232 ? 2.104 25.344 5.754 1 92.56 232 PRO B C 1
ATOM 4437 O O . PRO B 1 232 ? 0.885 25.531 5.68 1 92.56 232 PRO B O 1
ATOM 4440 N N . ASN B 1 233 ? 2.66 24.203 5.676 1 92.19 233 ASN B N 1
ATOM 4441 C CA . ASN B 1 233 ? 1.839 23.047 5.352 1 92.19 233 ASN B CA 1
ATOM 4442 C C . ASN B 1 233 ? 0.919 22.672 6.508 1 92.19 233 ASN B C 1
ATOM 4444 O O . ASN B 1 233 ? -0.224 22.266 6.293 1 92.19 233 ASN B O 1
ATOM 4448 N N . TYR B 1 234 ? 1.453 22.797 7.645 1 91.44 234 TYR B N 1
ATOM 4449 C CA . TYR B 1 234 ? 0.614 22.516 8.805 1 91.44 234 TYR B CA 1
ATOM 4450 C C . TYR B 1 234 ? -0.591 23.453 8.836 1 91.44 234 TYR B C 1
ATOM 4452 O O . TYR B 1 234 ? -1.727 23 9.016 1 91.44 234 TYR B O 1
ATOM 4460 N N . LEU B 1 235 ? -0.341 24.734 8.703 1 92.56 235 LEU B N 1
ATOM 4461 C CA . LEU B 1 235 ? -1.41 25.719 8.711 1 92.56 235 LEU B CA 1
ATOM 4462 C C . LEU B 1 235 ? -2.438 25.422 7.629 1 92.56 235 LEU B C 1
ATOM 4464 O O . LEU B 1 235 ? -3.645 25.438 7.887 1 92.56 235 LEU B O 1
ATOM 4468 N N . SER B 1 236 ? -1.954 25.125 6.48 1 94.38 236 SER B N 1
ATOM 4469 C CA . SER B 1 236 ? -2.83 24.859 5.34 1 94.38 236 SER B CA 1
ATOM 4470 C C . SER B 1 236 ? -3.666 23.609 5.562 1 94.38 236 SER B C 1
ATOM 4472 O O . SER B 1 236 ? -4.875 23.609 5.32 1 94.38 236 SER B O 1
ATOM 4474 N N . ASP B 1 237 ? -3.035 22.594 6.066 1 92.81 237 ASP B N 1
ATOM 4475 C CA . ASP B 1 237 ? -3.734 21.328 6.289 1 92.81 237 ASP B CA 1
ATOM 4476 C C . ASP B 1 237 ? -4.773 21.469 7.398 1 92.81 237 ASP B C 1
ATOM 4478 O O . ASP B 1 237 ? -5.891 20.953 7.277 1 92.81 237 ASP B O 1
ATOM 4482 N N . MET B 1 238 ? -4.383 22.125 8.406 1 91.25 238 MET B N 1
ATOM 4483 C CA . MET B 1 238 ? -5.301 22.344 9.516 1 91.25 238 MET B CA 1
ATOM 4484 C C . MET B 1 238 ? -6.523 23.125 9.062 1 91.25 238 MET B C 1
ATOM 4486 O O . MET B 1 238 ? -7.66 22.734 9.328 1 91.25 238 MET B O 1
ATOM 4490 N N . LEU B 1 239 ? -6.328 24.234 8.383 1 92.75 239 LEU B N 1
ATOM 4491 C CA . LEU B 1 239 ? -7.422 25.078 7.906 1 92.75 239 LEU B CA 1
ATOM 4492 C C . LEU B 1 239 ? -8.32 24.312 6.949 1 92.75 239 LEU B C 1
ATOM 4494 O O . LEU B 1 239 ? -9.547 24.422 7.012 1 92.75 239 LEU B O 1
ATOM 4498 N N . ARG B 1 240 ? -7.676 23.578 6.109 1 93.31 240 ARG B N 1
ATOM 4499 C CA . ARG B 1 240 ? -8.453 22.781 5.16 1 93.31 240 ARG B CA 1
ATOM 4500 C C . ARG B 1 240 ? -9.352 21.797 5.887 1 93.31 240 ARG B C 1
ATOM 4502 O O . ARG B 1 240 ? -10.508 21.594 5.504 1 93.31 240 ARG B O 1
ATOM 4509 N N . THR B 1 241 ? -8.836 21.25 6.848 1 90.25 241 THR B N 1
ATOM 4510 C CA . THR B 1 241 ? -9.578 20.25 7.609 1 90.25 241 THR B CA 1
ATOM 4511 C C . THR B 1 241 ? -10.758 20.891 8.344 1 90.25 241 THR B C 1
ATOM 4513 O O . THR B 1 241 ? -11.859 20.344 8.352 1 90.25 241 THR B O 1
ATOM 4516 N N . ILE B 1 242 ? -10.57 22.047 8.836 1 88.12 242 ILE B N 1
ATOM 4517 C CA . ILE B 1 242 ? -11.547 22.656 9.734 1 88.12 242 ILE B CA 1
ATOM 4518 C C . ILE B 1 242 ? -12.539 23.5 8.938 1 88.12 242 ILE B C 1
ATOM 4520 O O . ILE B 1 242 ? -13.727 23.562 9.289 1 88.12 242 ILE B O 1
ATOM 4524 N N . THR B 1 243 ? -12.062 24.125 7.828 1 90.75 243 THR B N 1
ATOM 4525 C CA . THR B 1 243 ? -12.906 25.109 7.156 1 90.75 243 THR B CA 1
ATOM 4526 C C . THR B 1 243 ? -13.164 24.703 5.707 1 90.75 243 THR B C 1
ATOM 4528 O O . THR B 1 243 ? -14 25.297 5.031 1 90.75 243 THR B O 1
ATOM 4531 N N . GLY B 1 244 ? -12.375 23.75 5.219 1 92.25 244 GLY B N 1
ATOM 4532 C CA . GLY B 1 244 ? -12.516 23.344 3.83 1 92.25 244 GLY B CA 1
ATOM 4533 C C . GLY B 1 244 ? -11.625 24.125 2.887 1 92.25 244 GLY B C 1
ATOM 4534 O O . GLY B 1 244 ? -11.539 23.812 1.699 1 92.25 244 GLY B O 1
ATOM 4535 N N . GLN B 1 245 ? -10.953 25.141 3.508 1 93.75 245 GLN B N 1
ATOM 4536 C CA . GLN B 1 245 ? -10.07 25.969 2.691 1 93.75 245 GLN B CA 1
ATOM 4537 C C . GLN B 1 245 ? -8.648 25.969 3.238 1 93.75 245 GLN B C 1
ATOM 4539 O O . GLN B 1 245 ? -8.445 25.953 4.453 1 93.75 245 GLN B O 1
ATOM 4544 N N . ASN B 1 246 ? -7.68 25.984 2.287 1 95.31 246 ASN B N 1
ATOM 4545 C CA . ASN B 1 246 ? -6.293 26.125 2.729 1 95.31 246 ASN B CA 1
ATOM 4546 C C . ASN B 1 246 ? -5.934 27.578 3.018 1 95.31 246 ASN B C 1
ATOM 4548 O O . ASN B 1 246 ? -6.789 28.453 2.928 1 95.31 246 ASN B O 1
ATOM 4552 N N . THR B 1 247 ? -4.754 27.797 3.373 1 95.31 247 THR B N 1
ATOM 4553 C CA . THR B 1 247 ? -4.332 29.125 3.797 1 95.31 247 THR B CA 1
ATOM 4554 C C . THR B 1 247 ? -4.449 30.125 2.648 1 95.31 247 THR B C 1
ATOM 4556 O O . THR B 1 247 ? -4.965 31.234 2.83 1 95.31 247 THR B O 1
ATOM 4559 N N . GLN B 1 248 ? -4.004 29.703 1.525 1 95.44 248 GLN B N 1
ATOM 4560 C CA . GLN B 1 248 ? -4.074 30.578 0.356 1 95.44 248 GLN B CA 1
ATOM 4561 C C . GLN B 1 248 ? -5.52 30.953 0.039 1 95.44 248 GLN B C 1
ATOM 4563 O O . GLN B 1 248 ? -5.809 32.125 -0.262 1 95.44 248 GLN B O 1
ATOM 4568 N N . GLN B 1 249 ? -6.336 30.062 0.132 1 95.25 249 GLN B N 1
ATOM 4569 C CA . GLN B 1 249 ? -7.754 30.297 -0.136 1 95.25 249 GLN B CA 1
ATOM 4570 C C . GLN B 1 249 ? -8.367 31.219 0.91 1 95.25 249 GLN B C 1
ATOM 4572 O O . GLN B 1 249 ? -9.234 32.031 0.592 1 95.25 249 GLN B O 1
ATOM 4577 N N . HIS B 1 250 ? -7.922 31.125 2.137 1 94.38 250 HIS B N 1
ATOM 4578 C CA . HIS B 1 250 ? -8.375 32.031 3.176 1 94.38 250 HIS B CA 1
ATOM 4579 C C . HIS B 1 250 ? -7.945 33.469 2.881 1 94.38 250 HIS B C 1
ATOM 4581 O O . HIS B 1 250 ? -8.719 34.406 3.072 1 94.38 250 HIS B O 1
ATOM 4587 N N . ILE B 1 251 ? -6.762 33.594 2.416 1 95 251 ILE B N 1
ATOM 4588 C CA . ILE B 1 251 ? -6.25 34.906 2.043 1 95 251 ILE B CA 1
ATOM 4589 C C . ILE B 1 251 ? -7.109 35.5 0.927 1 95 251 ILE B C 1
ATOM 4591 O O . ILE B 1 251 ? -7.547 36.656 1.014 1 95 251 ILE B O 1
ATOM 4595 N N . HIS B 1 252 ? -7.336 34.656 -0.046 1 94.81 252 HIS B N 1
ATOM 4596 C CA . HIS B 1 252 ? -8.133 35.094 -1.183 1 94.81 252 HIS B CA 1
ATOM 4597 C C . HIS B 1 252 ? -9.539 35.5 -0.744 1 94.81 252 HIS B C 1
ATOM 4599 O O . HIS B 1 252 ? -10.055 36.531 -1.185 1 94.81 252 HIS B O 1
ATOM 4605 N N . SER B 1 253 ? -10.109 34.719 0.064 1 94.81 253 SER B N 1
ATOM 4606 C CA . SER B 1 253 ? -11.453 35.031 0.554 1 94.81 253 SER B CA 1
ATOM 4607 C C . SER B 1 253 ? -11.484 36.344 1.313 1 94.81 253 SER B C 1
ATOM 4609 O O . SER B 1 253 ? -12.422 37.125 1.165 1 94.81 253 SER B O 1
ATOM 4611 N N . TRP B 1 254 ? -10.508 36.562 2.076 1 93.81 254 TRP B N 1
ATOM 4612 C CA . TRP B 1 254 ? -10.398 37.812 2.83 1 93.81 254 TRP B CA 1
ATOM 4613 C C . TRP B 1 254 ? -10.297 39 1.892 1 93.81 254 TRP B C 1
ATOM 4615 O O . TRP B 1 254 ? -11 40 2.072 1 93.81 254 TRP B O 1
ATOM 4625 N N . VAL B 1 255 ? -9.477 38.875 0.938 1 94.38 255 VAL B N 1
ATOM 4626 C CA . VAL B 1 255 ? -9.227 39.938 -0.021 1 94.38 255 VAL B CA 1
ATOM 4627 C C . VAL B 1 255 ? -10.492 40.25 -0.813 1 94.38 255 VAL B C 1
ATOM 4629 O O . VAL B 1 255 ? -10.828 41.406 -1.042 1 94.38 255 VAL B O 1
ATOM 4632 N N . ILE B 1 256 ? -11.141 39.188 -1.189 1 95.94 256 ILE B N 1
ATOM 4633 C CA . ILE B 1 256 ? -12.352 39.344 -1.985 1 95.94 256 ILE B CA 1
ATOM 4634 C C . ILE B 1 256 ? -13.43 40.031 -1.153 1 95.94 256 ILE B C 1
ATOM 4636 O O . ILE B 1 256 ? -14.148 40.906 -1.653 1 95.94 256 ILE B O 1
ATOM 4640 N N . GLU B 1 257 ? -13.555 39.688 0.063 1 95.62 257 GLU B N 1
ATOM 4641 C CA . GLU B 1 257 ? -14.531 40.344 0.941 1 95.62 257 GLU B CA 1
ATOM 4642 C C . GLU B 1 257 ? -14.219 41.812 1.14 1 95.62 257 GLU B C 1
ATOM 4644 O O . GLU B 1 257 ? -15.117 42.656 1.116 1 95.62 257 GLU B O 1
ATOM 4649 N N . LYS B 1 258 ? -13.016 42.125 1.273 1 93.94 258 LYS B N 1
ATOM 4650 C CA . LYS B 1 258 ? -12.594 43.5 1.399 1 93.94 258 LYS B CA 1
ATOM 4651 C C . LYS B 1 258 ? -12.836 44.281 0.103 1 93.94 258 LYS B C 1
ATOM 4653 O O . LYS B 1 258 ? -13.211 45.438 0.131 1 93.94 258 LYS B O 1
ATOM 4658 N N . ALA B 1 259 ? -12.57 43.562 -0.952 1 95.56 259 ALA B N 1
ATOM 4659 C CA . ALA B 1 259 ? -12.812 44.156 -2.26 1 95.56 259 ALA B CA 1
ATOM 4660 C C . ALA B 1 259 ? -14.289 44.5 -2.449 1 95.56 259 ALA B C 1
ATOM 4662 O O . ALA B 1 259 ? -14.641 45.562 -2.93 1 95.56 259 ALA B O 1
ATOM 4663 N N . LYS B 1 260 ? -15.094 43.562 -2.066 1 96.06 260 LYS B N 1
ATOM 4664 C CA . LYS B 1 260 ? -16.531 43.781 -2.156 1 96.06 260 LYS B CA 1
ATOM 4665 C C . LYS B 1 260 ? -16.953 45 -1.347 1 96.06 260 LYS B C 1
ATOM 4667 O O . LYS B 1 260 ? -17.766 45.812 -1.808 1 96.06 260 LYS B O 1
ATOM 4672 N N . GLU B 1 261 ? -16.438 45.094 -0.231 1 95 261 GLU B N 1
ATOM 4673 C CA . GLU B 1 261 ? -16.734 46.219 0.648 1 95 261 GLU B CA 1
ATOM 4674 C C . GLU B 1 261 ? -16.312 47.562 0.012 1 95 261 GLU B C 1
ATOM 4676 O O . GLU B 1 261 ? -17.078 48.5 -0.01 1 95 261 GLU B O 1
ATOM 4681 N N . LYS B 1 262 ? -15.133 47.594 -0.567 1 95 262 LYS B N 1
ATOM 4682 C CA . LYS B 1 262 ? -14.602 48.844 -1.163 1 95 262 LYS B CA 1
ATOM 4683 C C . LYS B 1 262 ? -15.344 49.188 -2.449 1 95 262 LYS B C 1
ATOM 4685 O O . LYS B 1 262 ? -15.555 50.344 -2.748 1 95 262 LYS B O 1
ATOM 4690 N N . LEU B 1 263 ? -15.688 48.156 -3.162 1 95.56 263 LEU B N 1
ATOM 4691 C CA . LEU B 1 263 ? -16.391 48.375 -4.43 1 95.56 263 LEU B CA 1
ATOM 4692 C C . LEU B 1 263 ? -17.797 48.906 -4.191 1 95.56 263 LEU B C 1
ATOM 4694 O O . LEU B 1 263 ? -18.328 49.656 -5.012 1 95.56 263 LEU B O 1
ATOM 4698 N N . SER B 1 264 ? -18.375 48.562 -3.07 1 94.75 264 SER B N 1
ATOM 4699 C CA . SER B 1 264 ? -19.75 48.938 -2.797 1 94.75 264 SER B CA 1
ATOM 4700 C C . SER B 1 264 ? -19.844 50.219 -1.976 1 94.75 264 SER B C 1
ATOM 4702 O O . SER B 1 264 ? -20.891 50.844 -1.942 1 94.75 264 SER B O 1
ATOM 4704 N N . THR B 1 265 ? -18.719 50.656 -1.323 1 94.06 265 THR B N 1
ATOM 4705 C CA . THR B 1 265 ? -18.844 51.719 -0.348 1 94.06 265 THR B CA 1
ATOM 4706 C C . THR B 1 265 ? -18 52.938 -0.755 1 94.06 265 THR B C 1
ATOM 4708 O O . THR B 1 265 ? -18.125 54 -0.171 1 94.06 265 THR B O 1
ATOM 4711 N N . THR B 1 266 ? -17.109 52.719 -1.752 1 94.5 266 THR B N 1
ATOM 4712 C CA . THR B 1 266 ? -16.234 53.812 -2.15 1 94.5 266 THR B CA 1
ATOM 4713 C C . THR B 1 266 ? -16.391 54.094 -3.641 1 94.5 266 THR B C 1
ATOM 4715 O O . THR B 1 266 ? -17.016 53.344 -4.371 1 94.5 266 THR B O 1
ATOM 4718 N N . SER B 1 267 ? -15.766 55.281 -4.078 1 93.69 267 SER B N 1
ATOM 4719 C CA . SER B 1 267 ? -15.75 55.656 -5.488 1 93.69 267 SER B CA 1
ATOM 4720 C C . SER B 1 267 ? -14.375 55.406 -6.102 1 93.69 267 SER B C 1
ATOM 4722 O O . SER B 1 267 ? -14.07 55.906 -7.184 1 93.69 267 SER B O 1
ATOM 4724 N N . LEU B 1 268 ? -13.594 54.625 -5.418 1 95.06 268 LEU B N 1
ATOM 4725 C CA . LEU B 1 268 ? -12.266 54.312 -5.922 1 95.06 268 LEU B CA 1
ATOM 4726 C C . LEU B 1 268 ? -12.344 53.5 -7.203 1 95.06 268 LEU B C 1
ATOM 4728 O O . LEU B 1 268 ? -13.242 52.656 -7.352 1 95.06 268 LEU B O 1
ATOM 4732 N N . SER B 1 269 ? -11.328 53.781 -8.016 1 95.44 269 SER B N 1
ATOM 4733 C CA . SER B 1 269 ? -11.273 52.938 -9.227 1 95.44 269 SER B CA 1
ATOM 4734 C C . SER B 1 269 ? -10.875 51.5 -8.898 1 95.44 269 SER B C 1
ATOM 4736 O O . SER B 1 269 ? -10.305 51.25 -7.836 1 95.44 269 SER B O 1
ATOM 4738 N N . VAL B 1 270 ? -11.195 50.625 -9.797 1 95.62 270 VAL B N 1
ATOM 4739 C CA . VAL B 1 270 ? -10.82 49.219 -9.633 1 95.62 270 VAL B CA 1
ATOM 4740 C C . VAL B 1 270 ? -9.312 49.094 -9.469 1 95.62 270 VAL B C 1
ATOM 4742 O O . VAL B 1 270 ? -8.828 48.312 -8.656 1 95.62 270 VAL B O 1
ATOM 4745 N N . ASN B 1 271 ? -8.633 49.906 -10.203 1 95.38 271 ASN B N 1
ATOM 4746 C CA . ASN B 1 271 ? -7.176 49.938 -10.125 1 95.38 271 ASN B CA 1
ATOM 4747 C C . ASN B 1 271 ? -6.695 50.375 -8.75 1 95.38 271 ASN B C 1
ATOM 4749 O O . ASN B 1 271 ? -5.754 49.812 -8.195 1 95.38 271 ASN B O 1
ATOM 4753 N N . GLU B 1 272 ? -7.301 51.375 -8.242 1 94.62 272 GLU B N 1
ATOM 4754 C CA . GLU B 1 272 ? -6.938 51.875 -6.922 1 94.62 272 GLU B CA 1
ATOM 4755 C C . GLU B 1 272 ? -7.219 50.844 -5.836 1 94.62 272 GLU B C 1
ATOM 4757 O O . GLU B 1 272 ? -6.418 50.688 -4.914 1 94.62 272 GLU B O 1
ATOM 4762 N N . ILE B 1 273 ? -8.297 50.156 -5.961 1 95.25 273 ILE B N 1
ATOM 4763 C CA . ILE B 1 273 ? -8.672 49.125 -5 1 95.25 273 ILE B CA 1
ATOM 4764 C C . ILE B 1 273 ? -7.676 48 -5.07 1 95.25 273 ILE B C 1
ATOM 4766 O O . ILE B 1 273 ? -7.238 47.469 -4.035 1 95.25 273 ILE B O 1
ATOM 4770 N N . ALA B 1 274 ? -7.305 47.594 -6.258 1 95.44 274 ALA B N 1
ATOM 4771 C CA . ALA B 1 274 ? -6.332 46.531 -6.453 1 95.44 274 ALA B CA 1
ATOM 4772 C C . ALA B 1 274 ? -5.012 46.844 -5.766 1 95.44 274 ALA B C 1
ATOM 4774 O O . ALA B 1 274 ? -4.441 46 -5.07 1 95.44 274 ALA B O 1
ATOM 4775 N N . ILE B 1 275 ? -4.598 48.062 -5.926 1 91.38 275 ILE B N 1
ATOM 4776 C CA . ILE B 1 275 ? -3.336 48.531 -5.352 1 91.38 275 ILE B CA 1
ATOM 4777 C C . ILE B 1 275 ? -3.441 48.562 -3.83 1 91.38 275 ILE B C 1
ATOM 4779 O O . ILE B 1 275 ? -2.52 48.125 -3.131 1 91.38 275 ILE B O 1
ATOM 4783 N N . GLN B 1 276 ? -4.559 48.969 -3.301 1 91.56 276 GLN B N 1
ATOM 4784 C CA . GLN B 1 276 ? -4.766 49.031 -1.859 1 91.56 276 GLN B CA 1
ATOM 4785 C C . GLN B 1 276 ? -4.797 47.656 -1.234 1 91.56 276 GLN B C 1
ATOM 4787 O O . GLN B 1 276 ? -4.453 47.469 -0.063 1 91.56 276 GLN B O 1
ATOM 4792 N N . LEU B 1 277 ? -5.16 46.75 -2.025 1 93.69 277 LEU B N 1
ATOM 4793 C CA . LEU B 1 277 ? -5.277 45.406 -1.531 1 93.69 277 LEU B CA 1
ATOM 4794 C C . LEU B 1 277 ? -3.975 44.625 -1.747 1 93.69 277 LEU B C 1
ATOM 4796 O O . LEU B 1 277 ? -3.857 43.469 -1.339 1 93.69 277 LEU B O 1
ATOM 4800 N N . GLY B 1 278 ? -2.99 45.25 -2.404 1 91.75 278 GLY B N 1
ATOM 4801 C CA . GLY B 1 278 ? -1.647 44.688 -2.451 1 91.75 278 GLY B CA 1
ATOM 4802 C C . GLY B 1 278 ? -1.321 44.031 -3.775 1 91.75 278 GLY B C 1
ATOM 4803 O O . GLY B 1 278 ? -0.293 43.375 -3.904 1 91.75 278 GLY B O 1
ATOM 4804 N N . PHE B 1 279 ? -2.16 44.219 -4.777 1 93.5 279 PHE B N 1
ATOM 4805 C CA . PHE B 1 279 ? -1.878 43.625 -6.086 1 93.5 279 PHE B CA 1
ATOM 4806 C C . PHE B 1 279 ? -0.93 44.531 -6.879 1 93.5 279 PHE B C 1
ATOM 4808 O O . PHE B 1 279 ? -1.189 45.719 -7.043 1 93.5 279 PHE B O 1
ATOM 4815 N N . GLU B 1 280 ? 0.118 43.906 -7.297 1 88.62 280 GLU B N 1
ATOM 4816 C CA . GLU B 1 280 ? 1.045 44.656 -8.148 1 88.62 280 GLU B CA 1
ATOM 4817 C C . GLU B 1 280 ? 0.428 44.938 -9.516 1 88.62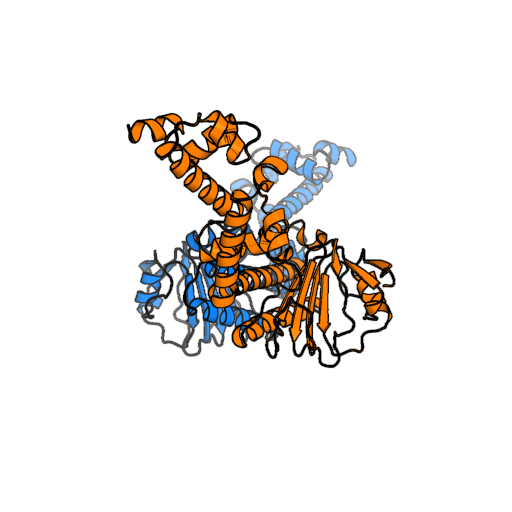 280 GLU B C 1
ATOM 4819 O O . GLU B 1 280 ? 0.695 46 -10.117 1 88.62 280 GLU B O 1
ATOM 4824 N N . TYR B 1 281 ? -0.338 43.969 -9.922 1 90.19 281 TYR B N 1
ATOM 4825 C CA . TYR B 1 281 ? -0.995 44.062 -11.219 1 90.19 281 TYR B CA 1
ATOM 4826 C C . TYR B 1 281 ? -2.508 43.969 -11.078 1 90.19 281 TYR B C 1
ATOM 4828 O O . TYR B 1 281 ? -3.033 42.906 -10.75 1 90.19 281 TYR B O 1
ATOM 4836 N N . PRO B 1 282 ? -3.182 45.062 -11.375 1 92.44 282 PRO B N 1
ATOM 4837 C CA . PRO B 1 282 ? -4.637 45.094 -11.219 1 92.44 282 PRO B CA 1
ATOM 4838 C C . PRO B 1 282 ? -5.332 43.969 -12.008 1 92.44 282 PRO B C 1
ATOM 4840 O O . PRO B 1 282 ? -6.395 43.5 -11.609 1 92.44 282 PRO B O 1
ATOM 4843 N N . GLN B 1 283 ? -4.672 43.531 -13.055 1 93.75 283 GLN B N 1
ATOM 4844 C CA . GLN B 1 283 ? -5.258 42.5 -13.875 1 93.75 283 GLN B CA 1
ATOM 4845 C C . GLN B 1 283 ? -5.395 41.188 -13.086 1 93.75 283 GLN B C 1
ATOM 4847 O O . GLN B 1 283 ? -6.355 40.438 -13.273 1 93.75 283 GLN B O 1
ATOM 4852 N N . TYR B 1 284 ? -4.473 41 -12.266 1 94.19 284 TYR B N 1
ATOM 4853 C CA . TYR B 1 284 ? -4.523 39.812 -11.445 1 94.19 284 TYR B CA 1
ATOM 4854 C C . TYR B 1 284 ? -5.664 39.875 -10.438 1 94.19 284 TYR B C 1
ATOM 4856 O O . TYR B 1 284 ? -6.32 38.875 -10.156 1 94.19 284 TYR B O 1
ATOM 4864 N N . PHE B 1 285 ? -5.859 41.062 -9.93 1 95.88 285 PHE B N 1
ATOM 4865 C CA . PHE B 1 285 ? -6.977 41.281 -9.016 1 95.88 285 PHE B CA 1
ATOM 4866 C C . PHE B 1 285 ? -8.305 41.031 -9.711 1 95.88 285 PHE B C 1
ATOM 4868 O O . PHE B 1 285 ? -9.148 40.281 -9.188 1 95.88 285 PHE B O 1
ATOM 4875 N N . SER B 1 286 ? -8.461 41.531 -10.836 1 96.56 286 SER B N 1
ATOM 4876 C CA . SER B 1 286 ? -9.703 41.375 -11.586 1 96.56 286 SER B CA 1
ATOM 4877 C C . SER B 1 286 ? -9.984 39.938 -11.914 1 96.56 286 SER B C 1
ATOM 4879 O O . SER B 1 286 ? -11.125 39.469 -11.805 1 96.56 286 SER B O 1
ATOM 4881 N N . ARG B 1 287 ? -8.984 39.25 -12.273 1 96.5 287 ARG B N 1
ATOM 4882 C CA . ARG B 1 287 ? -9.125 37.844 -12.594 1 96.5 287 ARG B CA 1
ATOM 4883 C C . ARG B 1 287 ? -9.523 37.031 -11.359 1 96.5 287 ARG B C 1
ATOM 4885 O O . ARG B 1 287 ? -10.406 36.188 -11.43 1 96.5 287 ARG B O 1
ATOM 4892 N N . LEU B 1 288 ? -8.828 37.281 -10.258 1 96.62 288 LEU B N 1
ATOM 4893 C CA . LEU B 1 288 ? -9.125 36.594 -9.016 1 96.62 288 LEU B CA 1
ATOM 4894 C C . LEU B 1 288 ? -10.555 36.875 -8.57 1 96.62 288 LEU B C 1
ATOM 4896 O O . LEU B 1 288 ? -11.281 35.938 -8.172 1 96.62 288 LEU B O 1
ATOM 4900 N N . PHE B 1 289 ? -10.945 38.125 -8.648 1 97.25 289 PHE B N 1
ATOM 4901 C CA . PHE B 1 289 ? -12.281 38.531 -8.234 1 97.25 289 PHE B CA 1
ATOM 4902 C C . PHE B 1 289 ? -13.344 37.812 -9.07 1 97.25 289 PHE B C 1
ATOM 4904 O O . PHE B 1 289 ? -14.32 37.312 -8.531 1 97.25 289 PHE B O 1
ATOM 4911 N N . LYS B 1 290 ? -13.086 37.75 -10.32 1 96.69 290 LYS B N 1
ATOM 4912 C CA . LYS B 1 290 ? -14.039 37.094 -11.219 1 96.69 290 LYS B CA 1
ATOM 4913 C C . LYS B 1 290 ? -14.109 35.594 -10.961 1 96.69 290 LYS B C 1
ATOM 4915 O O . LYS B 1 290 ? -15.195 35 -10.969 1 96.69 290 LYS B O 1
ATOM 4920 N N . THR B 1 291 ? -13 35.031 -10.797 1 96.19 291 THR B N 1
ATOM 4921 C CA . THR B 1 291 ? -12.93 33.625 -10.531 1 96.19 291 THR B CA 1
ATOM 4922 C C . THR B 1 291 ? -13.711 33.25 -9.273 1 96.19 291 THR B C 1
ATOM 4924 O O . THR B 1 291 ? -14.414 32.25 -9.234 1 96.19 291 THR B O 1
ATOM 4927 N N . LYS B 1 292 ? -13.656 34.125 -8.266 1 95.31 292 LYS B N 1
ATOM 4928 C CA . LYS B 1 292 ? -14.227 33.812 -6.961 1 95.31 292 LYS B CA 1
ATOM 4929 C C . LYS B 1 292 ? -15.695 34.219 -6.895 1 95.31 292 LYS B C 1
ATOM 4931 O O . LYS B 1 292 ? -16.484 33.656 -6.145 1 95.31 292 LYS B O 1
ATOM 4936 N N . THR B 1 293 ? -16.172 35.188 -7.707 1 94.75 293 THR B N 1
ATOM 4937 C CA . THR B 1 293 ? -17.5 35.75 -7.551 1 94.75 293 THR B CA 1
ATOM 4938 C C . THR B 1 293 ? -18.328 35.562 -8.828 1 94.75 293 THR B C 1
ATOM 4940 O O . THR B 1 293 ? -19.547 35.75 -8.828 1 94.75 293 THR B O 1
ATOM 4943 N N . LYS B 1 294 ? -17.688 35.25 -9.938 1 95.31 294 LYS B N 1
ATOM 4944 C CA . LYS B 1 294 ? -18.297 35.062 -11.25 1 95.31 294 LYS B CA 1
ATOM 4945 C C . LYS B 1 294 ? -18.656 36.406 -11.875 1 95.31 294 LYS B C 1
ATOM 4947 O O . LYS B 1 294 ? -19.219 36.469 -12.969 1 95.31 294 LYS B O 1
ATOM 4952 N N . LEU B 1 295 ? -18.312 37.562 -11.242 1 95.94 295 LEU B N 1
ATOM 4953 C CA . LEU B 1 295 ? -18.484 38.906 -11.75 1 95.94 295 LEU B CA 1
ATOM 4954 C C . LEU B 1 295 ? -17.156 39.656 -11.766 1 95.94 295 LEU B C 1
ATOM 4956 O O . LEU B 1 295 ? -16.312 39.469 -10.883 1 95.94 295 LEU B O 1
ATOM 4960 N N . SER B 1 296 ? -17 40.438 -12.781 1 96.38 296 SER B N 1
ATOM 4961 C CA . SER B 1 296 ? -15.859 41.344 -12.711 1 96.38 296 SER B CA 1
ATOM 4962 C C . SER B 1 296 ? -16.062 42.406 -11.625 1 96.38 296 SER B C 1
ATOM 4964 O O . SER B 1 296 ? -17.172 42.625 -11.164 1 96.38 296 SER B O 1
ATOM 4966 N N . PRO B 1 297 ? -14.906 42.969 -11.156 1 96.56 297 PRO B N 1
ATOM 4967 C CA . PRO B 1 297 ? -15.047 44.031 -10.164 1 96.56 297 PRO B CA 1
ATOM 4968 C C . PRO B 1 297 ? -16.016 45.125 -10.602 1 96.56 297 PRO B C 1
ATOM 4970 O O . PRO B 1 297 ? -16.844 45.562 -9.805 1 96.56 297 PRO B O 1
ATOM 4973 N N . MET B 1 298 ? -15.969 45.5 -11.844 1 95 298 MET B N 1
ATOM 4974 C CA . MET B 1 298 ? -16.828 46.562 -12.375 1 95 298 MET B CA 1
ATOM 4975 C C . MET B 1 298 ? -18.281 46.094 -12.406 1 95 298 MET B C 1
ATOM 4977 O O . MET B 1 298 ? -19.188 46.875 -12.07 1 95 298 MET B O 1
ATOM 4981 N N . GLU B 1 299 ? -18.516 44.906 -12.875 1 95.75 299 GLU B N 1
ATOM 4982 C CA . GLU B 1 299 ? -19.859 44.344 -12.891 1 95.75 299 GLU B CA 1
ATOM 4983 C C . GLU B 1 299 ? -20.453 44.281 -11.492 1 95.75 299 GLU B C 1
ATOM 4985 O O . GLU B 1 299 ? -21.641 44.562 -11.305 1 95.75 299 GLU B O 1
ATOM 4990 N N . PHE B 1 300 ? -19.641 43.938 -10.562 1 96.25 300 PHE B N 1
ATOM 4991 C CA . PHE B 1 300 ? -20.078 43.875 -9.18 1 96.25 300 PHE B CA 1
ATOM 4992 C C . PHE B 1 300 ? -20.5 45.25 -8.68 1 96.25 300 PHE B C 1
ATOM 4994 O O . PHE B 1 300 ? -21.547 45.406 -8.062 1 96.25 300 PHE B O 1
ATOM 5001 N N . ARG B 1 301 ? -19.656 46.219 -8.875 1 93.69 301 ARG B N 1
ATOM 5002 C CA . ARG B 1 301 ? -19.953 47.594 -8.469 1 93.69 301 ARG B CA 1
ATOM 5003 C C . ARG B 1 301 ? -21.266 48.062 -9.086 1 93.69 301 ARG B C 1
ATOM 5005 O O . ARG B 1 301 ? -22.078 48.719 -8.406 1 93.69 301 ARG B O 1
ATOM 5012 N N . ASN B 1 302 ? -21.469 47.75 -10.375 1 92.5 302 ASN B N 1
ATOM 5013 C CA . ASN B 1 302 ? -22.656 48.188 -11.109 1 92.5 302 ASN B CA 1
ATOM 5014 C C . ASN B 1 302 ? -23.922 47.531 -10.594 1 92.5 302 ASN B C 1
ATOM 5016 O O . ASN B 1 302 ? -25.031 48 -10.836 1 92.5 302 ASN B O 1
ATOM 5020 N N . SER B 1 303 ? -23.719 46.438 -9.977 1 90.44 303 SER B N 1
ATOM 5021 C CA . SER B 1 303 ? -24.891 45.75 -9.469 1 90.44 303 SER B CA 1
ATOM 5022 C C . SER B 1 303 ? -25.469 46.438 -8.242 1 90.44 303 SER B C 1
ATOM 5024 O O . SER B 1 303 ? -26.594 46.125 -7.824 1 90.44 303 SER B O 1
ATOM 5026 N N . PHE B 1 304 ? -24.812 47.312 -7.684 1 82.81 304 PHE B N 1
ATOM 5027 C CA . PHE B 1 304 ? -25.281 48.062 -6.531 1 82.81 304 PHE B CA 1
ATOM 5028 C C . PHE B 1 304 ? -25.75 49.438 -6.949 1 82.81 304 PHE B C 1
ATOM 5030 O O . PHE B 1 304 ? -26.359 50.188 -6.156 1 82.81 304 PHE B O 1
ATOM 5037 N N . ASP B 1 305 ? -25.5 49.781 -8.148 1 67.94 305 ASP B N 1
ATOM 5038 C CA . ASP B 1 305 ? -26.031 51.031 -8.672 1 67.94 305 ASP B CA 1
ATOM 5039 C C . ASP B 1 305 ? -27.453 50.812 -9.211 1 67.94 305 ASP B C 1
ATOM 5041 O O . ASP B 1 305 ? -27.781 49.75 -9.727 1 67.94 305 ASP B O 1
#

Solvent-accessible surface area (backbone atoms only — not comparable to full-atom values): 32779 Å² total; per-residue (Å²): 126,82,77,54,47,81,47,76,34,88,42,57,60,55,46,26,54,76,68,70,44,71,82,63,88,41,78,44,44,48,68,46,77,42,60,44,39,81,80,52,68,68,50,55,47,27,31,36,30,35,58,28,33,38,40,31,38,40,27,44,51,48,47,49,61,74,29,69,92,55,74,57,83,40,86,42,37,34,36,46,45,37,38,56,64,45,78,43,70,51,58,90,62,55,39,37,62,58,22,32,44,39,37,38,38,35,29,67,75,66,36,56,92,41,73,56,52,63,53,57,74,70,47,53,58,41,60,32,47,78,62,65,48,40,76,34,51,74,70,52,38,50,53,52,50,50,52,50,51,52,48,46,52,56,63,72,43,82,82,56,97,45,47,62,59,41,50,49,27,50,50,49,33,52,52,42,49,48,52,43,50,47,52,48,46,50,59,70,39,37,70,64,45,49,48,50,52,51,49,48,52,51,49,50,51,51,42,69,72,43,67,47,19,75,73,69,26,54,85,44,55,60,57,51,19,57,76,67,72,44,32,50,47,43,50,22,52,41,36,27,70,75,73,70,37,36,47,64,52,49,52,51,52,52,51,48,53,51,46,51,50,46,48,72,73,46,89,66,50,71,59,55,50,21,41,67,64,17,36,90,46,42,66,58,42,40,50,51,40,21,73,76,68,76,36,42,62,66,58,52,36,53,68,75,101,126,82,76,53,49,83,47,76,35,85,42,58,59,55,47,26,53,75,67,70,43,71,82,64,90,40,77,43,44,49,70,46,76,42,60,44,40,79,80,52,66,67,52,54,48,28,30,36,30,36,59,30,33,37,41,32,40,39,27,45,52,47,47,55,66,75,26,71,91,58,76,64,81,40,86,42,38,33,35,43,44,38,38,56,65,46,77,43,71,51,59,89,63,53,39,38,63,59,21,32,46,37,37,38,37,35,30,66,76,67,36,56,92,41,72,56,52,63,54,56,73,72,47,52,58,42,60,33,47,78,63,64,48,40,77,34,52,74,68,52,37,52,53,52,49,52,52,51,50,52,48,45,51,57,64,71,43,83,82,56,98,45,46,62,60,43,51,50,28,51,51,50,35,51,51,42,48,49,54,44,52,47,53,49,47,50,60,71,39,38,70,63,45,48,48,50,52,51,49,49,51,50,48,50,52,51,41,69,72,42,70,47,19,75,74,67,25,56,85,46,56,61,57,53,18,55,75,67,72,45,33,51,48,43,49,22,51,42,35,26,71,75,72,71,36,36,48,65,54,49,51,50,52,51,50,47,52,50,45,52,51,46,47,72,72,45,89,66,50,71,57,55,50,21,41,68,63,15,36,91,45,43,67,58,43,41,49,52,40,20,73,75,68,75,36,44,62,67,57,51,36,54,68,76,100

InterPro domains:
  IPR009057 Homedomain-like superfamily [SSF46689] (256-304)
  IPR018060 AraC-like, DNA binding HTH domain [PF12833] (227-302)
  IPR018060 AraC-like, DNA binding HTH domain [PS01124] (202-303)
  IPR018060 AraC-like, DNA binding HTH domain [SM00342] (218-301)

Organism: NCBI:txid2484901